Protein AF-A0A317XTG6-F1 (afdb_monomer)

Sequence (695 aa):
MSVTSPGVSSLLGAFLEPNLLILISYLALNAYLTRRVLQIATNRYPGLMLSLFNHAGEESHLAAEANNRDDDRDRLNSQHKHDTPIADRLIRISAWAFSASSRRAKQLLALMALASLASTWYYMFAFLHHSYVSYLERCRLTSFPLPPLPPSFDLGQPETLVPAIHLRLLRISQWLASLSLFKEAWMEVVKDSTSWWWSSEICIITVATWALFLRHESKRLNIPNVWTCMAVGQLVAISFAFNLFSLAVIYRLDALDLTSARADKVISPPPHVIESMEMSRQDVASTSPSGDSTSEEQDTPMSSTLVISTSVKRVPMPQKSSSALESFGSLLAKIVSAEVGMPLFALAGLYSVLRHPDTFSKVMVMHVFPMLIVVYPMDPGRPRLGSSFSGHARQRSRADYDAFMQRIARHYSRKIKHMPSAFGPREQFLAFGVVSALLRFWLTLQCLGTLTATDTKAGLALLDRLLHLPRALVFETFFRHPAQSSISSDHVCVALSIALFMLIEAGLWMWKLASASPSAVRSLDRHGVGVDAGPSSSIRLDLHDRRALETQARSVVLLLLLLPLIGGSATLSFYLALRCTWIGHIHSAQQQRETVISAEIEAVQVHNEQGEPLLEVRETKVVQRGAPRGAQNLGHESASPSLEPESPWRSSADTAPLQQPSSSSGPSQQSPSSSGRLTRTTAARQRHSGSANEH

Organism: NCBI:txid1882483

Solvent-accessible surface area (backbone atoms only — not comparable to full-atom values): 41060 Å² total; per-residue (Å²): 135,84,86,72,76,82,50,73,66,60,54,51,58,62,58,72,35,55,64,42,56,59,46,46,50,51,51,48,51,48,51,49,50,51,50,48,55,49,43,67,50,44,65,88,42,72,74,59,67,64,48,65,70,67,49,70,76,66,55,64,66,62,58,57,62,60,63,76,58,52,74,72,51,57,69,70,49,74,79,58,81,69,91,39,65,60,29,54,49,36,31,48,52,13,51,56,28,46,37,80,86,31,47,50,44,46,49,52,30,50,51,48,20,51,51,36,45,51,52,37,48,53,23,47,51,49,28,52,53,52,53,50,52,54,48,55,52,48,30,65,75,68,68,49,90,69,72,69,84,53,60,80,93,44,87,91,41,64,83,52,42,59,58,23,51,50,39,43,38,49,48,49,51,51,51,57,72,73,43,61,61,69,52,55,40,48,53,60,28,44,64,43,62,58,42,27,55,43,47,45,50,52,51,45,20,41,29,41,44,48,23,52,46,50,45,53,48,24,65,75,66,68,48,74,74,57,47,54,44,53,50,44,21,76,72,70,34,52,26,26,26,48,26,52,49,54,39,36,50,50,53,46,51,54,53,50,55,52,53,53,58,52,50,61,64,70,69,57,66,76,82,72,71,72,65,74,77,71,71,76,79,74,84,77,88,76,88,86,83,89,80,91,75,94,72,85,85,75,82,72,80,80,78,78,70,74,50,76,47,75,47,80,45,76,41,76,53,78,80,80,76,82,44,72,60,52,55,48,15,53,53,49,48,72,76,38,51,58,87,55,43,48,60,49,41,31,50,52,23,48,49,42,57,71,66,55,46,86,43,66,69,50,47,54,55,39,62,46,28,26,52,50,57,39,41,43,54,94,64,82,65,74,74,73,91,72,78,84,75,89,72,92,83,83,77,68,81,57,51,59,58,50,50,51,54,51,49,52,50,49,58,50,46,62,61,49,70,70,44,65,86,80,55,53,74,37,53,46,26,40,52,50,13,53,52,36,27,53,50,42,50,51,44,50,51,49,35,52,51,55,58,53,69,75,44,82,82,60,89,68,53,71,65,58,52,61,67,44,44,61,50,45,51,45,63,61,33,30,72,64,39,39,49,36,28,21,47,37,49,34,38,53,42,34,39,52,50,50,52,53,49,50,48,45,51,48,13,48,51,50,48,51,46,53,71,62,37,91,53,39,50,71,77,74,67,84,70,80,77,95,67,86,82,59,97,76,68,78,70,45,60,44,72,67,61,45,51,50,45,29,53,52,36,50,51,53,52,50,42,59,72,40,27,87,71,35,33,52,35,12,36,52,12,43,48,52,18,52,48,45,52,51,54,51,51,48,51,53,49,49,50,67,71,52,61,56,81,46,70,54,72,48,77,44,82,41,66,47,100,85,67,49,62,25,40,35,36,34,40,38,40,38,41,56,71,71,73,78,91,77,75,84,80,86,80,78,88,76,86,80,82,90,76,86,89,85,86,90,83,89,78,88,87,84,90,86,92,84,83,86,86,84,90,86,87,85,89,81,90,82,86,82,90,86,85,86,81,82,87,83,90,79,89,79,78,90,77,88,80,78,91,76,90,80,136

pLDDT: mean 75.73, std 20.19, range [31.0, 98.38]

Structure (mmCIF, N/CA/C/O backbone):
data_AF-A0A317XTG6-F1
#
_entry.id   AF-A0A317XTG6-F1
#
loop_
_atom_site.group_PDB
_atom_site.id
_atom_site.type_symbol
_atom_site.label_atom_id
_atom_site.label_alt_id
_atom_site.label_comp_id
_atom_site.label_asym_id
_atom_site.label_entity_id
_atom_site.label_seq_id
_atom_site.pdbx_PDB_ins_code
_atom_site.Cartn_x
_atom_site.Cartn_y
_atom_site.Cartn_z
_atom_site.occupancy
_atom_site.B_iso_or_equiv
_atom_site.auth_seq_id
_atom_site.auth_comp_id
_atom_site.auth_asym_id
_atom_site.auth_atom_id
_atom_site.pdbx_PDB_model_num
ATOM 1 N N . MET A 1 1 ? 8.695 3.198 -44.655 1.00 35.62 1 MET A N 1
ATOM 2 C CA . MET A 1 1 ? 8.520 2.353 -43.455 1.00 35.62 1 MET A CA 1
ATOM 3 C C . MET A 1 1 ? 7.030 2.260 -43.170 1.00 35.62 1 MET A C 1
ATOM 5 O O . MET A 1 1 ? 6.450 3.247 -42.741 1.00 35.62 1 MET A O 1
ATOM 9 N N . SER A 1 2 ? 6.388 1.145 -43.525 1.00 31.00 2 SER A N 1
ATOM 10 C CA . SER A 1 2 ? 4.951 0.948 -43.308 1.00 31.00 2 SER A CA 1
ATOM 11 C C . SER A 1 2 ? 4.696 0.574 -41.851 1.00 31.00 2 SER A C 1
ATOM 13 O O . SER A 1 2 ? 5.178 -0.456 -41.381 1.00 31.00 2 SER A O 1
ATOM 15 N N . VAL A 1 3 ? 3.935 1.406 -41.146 1.00 38.75 3 VAL A N 1
ATOM 16 C CA . VAL A 1 3 ? 3.417 1.124 -39.804 1.00 38.75 3 VAL A CA 1
ATOM 17 C C . VAL A 1 3 ? 2.276 0.116 -39.953 1.00 38.75 3 VAL A C 1
ATOM 19 O O . VAL A 1 3 ? 1.105 0.474 -39.987 1.00 38.75 3 VAL A O 1
ATOM 22 N N . THR A 1 4 ? 2.609 -1.159 -40.135 1.00 43.47 4 THR A N 1
ATOM 23 C CA . THR A 1 4 ? 1.629 -2.241 -40.016 1.00 43.47 4 THR A CA 1
ATOM 24 C C . THR A 1 4 ? 1.431 -2.514 -38.533 1.00 43.47 4 THR A C 1
ATOM 26 O O . THR A 1 4 ? 2.340 -3.000 -37.861 1.00 43.47 4 THR A O 1
ATOM 29 N N . SER A 1 5 ? 0.257 -2.158 -38.016 1.00 41.78 5 SER A N 1
ATOM 30 C CA . SER A 1 5 ? -0.178 -2.486 -36.659 1.00 41.78 5 SER A CA 1
ATOM 31 C C . SER A 1 5 ? -0.000 -3.988 -36.397 1.00 41.78 5 SER A C 1
ATOM 33 O O . SER A 1 5 ? -0.531 -4.786 -37.178 1.00 41.78 5 SER A O 1
ATOM 35 N N . PRO A 1 6 ? 0.710 -4.408 -35.336 1.00 49.56 6 PRO A N 1
ATOM 36 C CA . PRO A 1 6 ? 0.770 -5.817 -34.975 1.00 49.56 6 PRO A CA 1
ATOM 37 C C . PRO A 1 6 ? -0.647 -6.290 -34.631 1.00 49.56 6 PRO A C 1
ATOM 39 O O . PRO A 1 6 ? -1.271 -5.799 -33.692 1.00 49.56 6 PRO A O 1
ATOM 42 N N . GLY A 1 7 ? -1.189 -7.200 -35.443 1.00 53.53 7 GLY A N 1
ATOM 43 C CA . GLY A 1 7 ? -2.511 -7.777 -35.221 1.00 53.53 7 GLY A CA 1
ATOM 44 C C . GLY A 1 7 ? -2.566 -8.570 -33.914 1.00 53.53 7 GLY A C 1
ATOM 45 O O . GLY A 1 7 ? -1.557 -9.095 -33.446 1.00 53.53 7 GLY A O 1
ATOM 46 N N . VAL A 1 8 ? -3.766 -8.708 -33.349 1.00 50.56 8 VAL A N 1
ATOM 47 C CA . VAL A 1 8 ? -4.053 -9.463 -32.110 1.00 50.56 8 VAL A CA 1
ATOM 48 C C . VAL A 1 8 ? -3.483 -10.895 -32.146 1.00 50.56 8 VAL A C 1
ATOM 50 O O . VAL A 1 8 ? -3.119 -11.448 -31.112 1.00 50.56 8 VAL A O 1
ATOM 53 N N . SER A 1 9 ? -3.309 -11.471 -33.338 1.00 45.38 9 SER A N 1
ATOM 54 C CA . SER A 1 9 ? -2.661 -12.766 -33.579 1.00 45.38 9 SER A CA 1
ATOM 55 C C . SER A 1 9 ? -1.151 -12.786 -33.285 1.00 45.38 9 SER A C 1
ATOM 57 O O . SER A 1 9 ? -0.653 -13.774 -32.753 1.00 45.38 9 SER A O 1
ATOM 59 N N . SER A 1 10 ? -0.420 -11.696 -33.549 1.00 52.19 10 SER A N 1
ATOM 60 C CA . SER A 1 10 ? 0.988 -11.533 -33.138 1.00 52.19 10 SER A CA 1
ATOM 61 C C . SER A 1 10 ? 1.116 -11.427 -31.618 1.00 52.19 10 SER A C 1
ATOM 63 O O . SER A 1 10 ? 2.091 -11.914 -31.047 1.00 52.19 10 SER A O 1
ATOM 65 N N . LEU A 1 11 ? 0.115 -10.829 -30.972 1.00 49.44 11 LEU A N 1
ATOM 66 C CA . LEU A 1 11 ? 0.033 -10.683 -29.523 1.00 49.44 11 LEU A CA 1
ATOM 67 C C . LEU A 1 11 ? -0.277 -12.037 -28.859 1.00 49.44 11 LEU A C 1
ATOM 69 O O . LEU A 1 11 ? 0.412 -12.424 -27.920 1.00 49.44 11 LEU A O 1
ATOM 73 N N . LEU A 1 12 ? -1.218 -12.819 -29.407 1.00 50.62 12 LEU A N 1
ATOM 74 C CA . LEU A 1 12 ? -1.490 -14.193 -28.957 1.00 50.62 12 LEU A CA 1
ATOM 75 C C . LEU A 1 12 ? -0.294 -15.139 -29.164 1.00 50.62 12 LEU A C 1
ATOM 77 O O . LEU A 1 12 ? -0.016 -15.969 -28.302 1.00 50.62 12 LEU A O 1
ATOM 81 N N . GLY A 1 13 ? 0.437 -15.000 -30.275 1.00 53.31 13 GLY A N 1
ATOM 82 C CA . GLY A 1 13 ? 1.654 -15.775 -30.537 1.00 53.31 13 GLY A CA 1
ATOM 83 C C . GLY A 1 13 ? 2.793 -15.474 -29.554 1.00 53.31 13 GLY A C 1
ATOM 84 O O . GLY A 1 13 ? 3.529 -16.386 -29.185 1.00 53.31 13 GLY A O 1
ATOM 85 N N . ALA A 1 14 ? 2.897 -14.230 -29.073 1.00 52.22 14 ALA A N 1
ATOM 86 C CA . ALA A 1 14 ? 3.815 -13.838 -27.999 1.00 52.22 14 ALA A CA 1
ATOM 87 C C . ALA A 1 14 ? 3.345 -14.317 -26.608 1.00 52.22 14 ALA A C 1
ATOM 89 O O . ALA A 1 14 ? 4.166 -14.588 -25.735 1.00 52.22 14 ALA A O 1
ATOM 90 N N . PHE A 1 15 ? 2.033 -14.479 -26.401 1.00 46.38 15 PHE A N 1
ATOM 91 C CA . PHE A 1 15 ? 1.469 -15.034 -25.164 1.00 46.38 15 PHE A CA 1
ATOM 92 C C . PHE A 1 15 ? 1.676 -16.550 -25.013 1.00 46.38 15 PHE A C 1
ATOM 94 O O . PHE A 1 15 ? 1.666 -17.036 -23.887 1.00 46.38 15 PHE A O 1
ATOM 101 N N . LEU A 1 16 ? 1.888 -17.296 -26.103 1.00 50.66 16 LEU A N 1
ATOM 102 C CA . LEU A 1 16 ? 2.133 -18.751 -26.097 1.00 50.66 16 LEU A CA 1
ATOM 103 C C . LEU A 1 16 ? 3.623 -19.134 -25.991 1.00 50.66 16 LEU A C 1
ATOM 105 O O . LEU A 1 16 ? 3.988 -20.302 -26.126 1.00 50.66 16 LEU A O 1
ATOM 109 N N . GLU A 1 17 ? 4.499 -18.163 -25.734 1.00 54.56 17 GLU A N 1
ATOM 110 C CA . GLU A 1 17 ? 5.920 -18.404 -25.512 1.00 54.56 17 GLU A CA 1
ATOM 111 C C . GLU A 1 17 ? 6.216 -19.047 -24.138 1.00 54.56 17 GLU A C 1
ATOM 113 O O . GLU A 1 17 ? 5.449 -18.891 -23.202 1.00 54.56 17 GLU A O 1
ATOM 118 N N . PRO A 1 18 ? 7.370 -19.706 -23.957 1.00 46.88 18 PRO A N 1
ATOM 119 C CA . PRO A 1 18 ? 7.941 -20.178 -22.679 1.00 46.88 18 PRO A CA 1
ATOM 120 C C . PRO A 1 18 ? 7.872 -19.216 -21.494 1.00 46.88 18 PRO A C 1
ATOM 122 O O . PRO A 1 18 ? 7.854 -19.644 -20.338 1.00 46.88 18 PRO A O 1
ATOM 125 N N . ASN A 1 19 ? 7.832 -17.917 -21.795 1.00 43.91 19 ASN A N 1
ATOM 126 C CA . ASN A 1 19 ? 7.533 -16.854 -20.851 1.00 43.91 19 ASN A CA 1
ATOM 127 C C . ASN A 1 19 ? 6.255 -17.173 -20.084 1.00 43.91 19 ASN A C 1
ATOM 129 O O . ASN A 1 19 ? 6.251 -17.043 -18.871 1.00 43.91 19 ASN A O 1
ATOM 133 N N . LEU A 1 20 ? 5.243 -17.720 -20.758 1.00 58.94 20 LEU A N 1
ATOM 134 C CA . LEU A 1 20 ? 4.008 -18.237 -20.193 1.00 58.94 20 LEU A CA 1
ATOM 135 C C . LEU A 1 20 ? 4.243 -19.314 -19.132 1.00 58.94 20 LEU A C 1
ATOM 137 O O . LEU A 1 20 ? 3.510 -19.309 -18.166 1.00 58.94 20 LEU A O 1
ATOM 141 N N . LEU A 1 21 ? 5.233 -20.211 -19.219 1.00 55.06 21 LEU A N 1
ATOM 142 C CA . LEU A 1 21 ? 5.418 -21.253 -18.192 1.00 55.06 21 LEU A CA 1
ATOM 143 C C . LEU A 1 21 ? 6.002 -20.681 -16.892 1.00 55.06 21 LEU A C 1
ATOM 145 O O . LEU A 1 21 ? 5.522 -20.993 -15.802 1.00 55.06 21 LEU A O 1
ATOM 149 N N . ILE A 1 22 ? 7.025 -19.829 -16.994 1.00 57.16 22 ILE A N 1
ATOM 150 C CA . ILE A 1 22 ? 7.619 -19.146 -15.832 1.00 57.16 22 ILE A CA 1
ATOM 151 C C . ILE A 1 22 ? 6.614 -18.153 -15.253 1.00 57.16 22 ILE A C 1
ATOM 153 O O . ILE A 1 22 ? 6.429 -18.094 -14.041 1.00 57.16 22 ILE A O 1
ATOM 157 N N . LEU A 1 23 ? 5.895 -17.448 -16.120 1.00 59.66 23 LEU A N 1
ATOM 158 C CA . LEU A 1 23 ? 4.782 -16.581 -15.777 1.00 59.66 23 LEU A CA 1
ATOM 159 C C . LEU A 1 23 ? 3.631 -17.339 -15.123 1.00 59.66 23 LEU A C 1
ATOM 161 O O . LEU A 1 23 ? 3.124 -16.867 -14.121 1.00 59.66 23 LEU A O 1
ATOM 165 N N . ILE A 1 24 ? 3.228 -18.502 -15.641 1.00 69.00 24 ILE A N 1
ATOM 166 C CA . ILE A 1 24 ? 2.202 -19.373 -15.057 1.00 69.00 24 ILE A CA 1
ATOM 167 C C . ILE A 1 24 ? 2.695 -19.869 -13.710 1.00 69.00 24 ILE A C 1
ATOM 169 O O . ILE A 1 24 ? 1.921 -19.865 -12.770 1.00 69.00 24 ILE A O 1
ATOM 173 N N . SER A 1 25 ? 3.965 -20.253 -13.576 1.00 67.06 25 SER A N 1
ATOM 174 C CA . SER A 1 25 ? 4.533 -20.696 -12.298 1.00 67.06 25 SER A CA 1
ATOM 175 C C . SER A 1 25 ? 4.545 -19.555 -11.278 1.00 67.06 25 SER A C 1
ATOM 177 O O . SER A 1 25 ? 4.165 -19.748 -10.125 1.00 67.06 25 SER A O 1
ATOM 179 N N . TYR A 1 26 ? 4.902 -18.345 -11.710 1.00 66.81 26 TYR A N 1
ATOM 180 C CA . TYR A 1 26 ? 4.872 -17.137 -10.891 1.00 66.81 26 TYR A CA 1
ATOM 181 C C . TYR A 1 26 ? 3.441 -16.726 -10.530 1.00 66.81 26 TYR A C 1
ATOM 183 O O . TYR A 1 26 ? 3.140 -16.457 -9.372 1.00 66.81 26 TYR A O 1
ATOM 191 N N . LEU A 1 27 ? 2.527 -16.735 -11.498 1.00 68.69 27 LEU A N 1
ATOM 192 C CA . LEU A 1 27 ? 1.107 -16.451 -11.328 1.00 68.69 27 LEU A CA 1
ATOM 193 C C . LEU A 1 27 ? 0.443 -17.510 -10.448 1.00 68.69 27 LEU A C 1
ATOM 195 O O . LEU A 1 27 ? -0.379 -17.154 -9.619 1.00 68.69 27 LEU A O 1
ATOM 199 N N . ALA A 1 28 ? 0.827 -18.781 -10.563 1.00 73.88 28 ALA A N 1
ATOM 200 C CA . ALA A 1 28 ? 0.362 -19.874 -9.720 1.00 73.88 28 ALA A CA 1
ATOM 201 C C . ALA A 1 28 ? 0.895 -19.735 -8.292 1.00 73.88 28 ALA A C 1
ATOM 203 O O . ALA A 1 28 ? 0.129 -19.920 -7.349 1.00 73.88 28 ALA A O 1
ATOM 204 N N . LEU A 1 29 ? 2.163 -19.348 -8.111 1.00 72.69 29 LEU A N 1
ATOM 205 C CA . LEU A 1 29 ? 2.722 -19.023 -6.797 1.00 72.69 29 LEU A CA 1
ATOM 206 C C . LEU A 1 29 ? 1.989 -17.830 -6.173 1.00 72.69 29 LEU A C 1
ATOM 208 O O . LEU A 1 29 ? 1.585 -17.895 -5.014 1.00 72.69 29 LEU A O 1
ATOM 212 N N . ASN A 1 30 ? 1.748 -16.772 -6.943 1.00 65.88 30 ASN A N 1
ATOM 213 C CA . ASN A 1 30 ? 1.005 -15.603 -6.484 1.00 65.88 30 ASN A CA 1
ATOM 214 C C . ASN A 1 30 ? -0.452 -15.946 -6.182 1.00 65.88 30 ASN A C 1
ATOM 216 O O . ASN A 1 30 ? -0.944 -15.581 -5.124 1.00 65.88 30 ASN A O 1
ATOM 220 N N . ALA A 1 31 ? -1.125 -16.715 -7.037 1.00 70.94 31 ALA A N 1
ATOM 221 C CA . ALA A 1 31 ? -2.478 -17.204 -6.805 1.00 70.94 31 ALA A CA 1
ATOM 222 C C . ALA A 1 31 ? -2.538 -18.105 -5.568 1.00 70.94 31 ALA A C 1
ATOM 224 O O . ALA A 1 31 ? -3.486 -18.013 -4.792 1.00 70.94 31 ALA A O 1
ATOM 225 N N . TYR A 1 32 ? -1.516 -18.932 -5.331 1.00 79.25 32 TYR A N 1
ATOM 226 C CA . TYR A 1 32 ? -1.379 -19.725 -4.113 1.00 79.25 32 TYR A CA 1
ATOM 227 C C . TYR A 1 32 ? -1.223 -18.833 -2.878 1.00 79.25 32 TYR A C 1
ATOM 229 O O . TYR A 1 32 ? -1.938 -19.033 -1.896 1.00 79.25 32 TYR A O 1
ATOM 237 N N . LEU A 1 33 ? -0.351 -17.822 -2.920 1.00 69.19 33 LEU A N 1
ATOM 238 C CA . LEU A 1 33 ? -0.168 -16.870 -1.824 1.00 69.19 33 LEU A CA 1
ATOM 239 C C . LEU A 1 33 ? -1.438 -16.046 -1.574 1.00 69.19 33 LEU A C 1
ATOM 241 O O . LEU A 1 33 ? -1.884 -15.956 -0.435 1.00 69.19 33 LEU A O 1
ATOM 245 N N . THR A 1 34 ? -2.081 -15.521 -2.617 1.00 67.81 34 THR A N 1
ATOM 246 C CA . THR A 1 34 ? -3.366 -14.814 -2.536 1.00 67.81 34 THR A CA 1
ATOM 247 C C . THR A 1 34 ? -4.448 -15.712 -1.960 1.00 67.81 34 THR A C 1
ATOM 249 O O . THR A 1 34 ? -5.148 -15.306 -1.035 1.00 67.81 34 THR A O 1
ATOM 252 N N . ARG A 1 35 ? -4.561 -16.956 -2.440 1.00 78.06 35 ARG A N 1
ATOM 253 C CA . ARG A 1 35 ? -5.488 -17.945 -1.886 1.00 78.06 35 ARG A CA 1
ATOM 254 C C . ARG A 1 35 ? -5.186 -18.202 -0.418 1.00 78.06 35 ARG A C 1
ATOM 256 O O . ARG A 1 35 ? -6.126 -18.287 0.358 1.00 78.06 35 ARG A O 1
ATOM 263 N N . ARG A 1 36 ? -3.917 -18.304 -0.014 1.00 73.50 36 ARG A N 1
ATOM 264 C CA . ARG A 1 36 ? -3.524 -18.466 1.393 1.00 73.50 36 ARG A CA 1
ATOM 265 C C . ARG A 1 36 ? -3.903 -17.254 2.236 1.00 73.50 36 ARG A C 1
ATOM 267 O O . ARG A 1 36 ? -4.476 -17.452 3.299 1.00 73.50 36 ARG A O 1
ATOM 274 N N . VAL A 1 37 ? -3.648 -16.032 1.768 1.00 68.00 37 VAL A N 1
ATOM 275 C CA . VAL A 1 37 ? -4.051 -14.786 2.446 1.00 68.00 37 VAL A CA 1
ATOM 276 C C . VAL A 1 37 ? -5.572 -14.734 2.602 1.00 68.00 37 VAL A C 1
ATOM 278 O O . VAL A 1 37 ? -6.073 -14.491 3.700 1.00 68.00 37 VAL A O 1
ATOM 281 N N . LEU A 1 38 ? -6.312 -15.051 1.537 1.00 67.69 38 LEU A N 1
ATOM 282 C CA . LEU A 1 38 ? -7.771 -15.084 1.561 1.00 67.69 38 LEU A CA 1
ATOM 283 C C . LEU A 1 38 ? -8.286 -16.182 2.498 1.00 67.69 38 LEU A C 1
ATOM 285 O O . LEU A 1 38 ? -9.123 -15.909 3.343 1.00 67.69 38 LEU A O 1
ATOM 289 N N . GLN A 1 39 ? -7.723 -17.388 2.433 1.00 73.31 39 GLN A N 1
ATOM 290 C CA . GLN A 1 39 ? -8.034 -18.488 3.347 1.00 73.31 39 GLN A CA 1
ATOM 291 C C . GLN A 1 39 ? -7.724 -18.134 4.799 1.00 73.31 39 GLN A C 1
ATOM 293 O O . GLN A 1 39 ? -8.491 -18.470 5.686 1.00 73.31 39 GLN A O 1
ATOM 298 N N . ILE A 1 40 ? -6.628 -17.442 5.087 1.00 66.50 40 ILE A N 1
ATOM 299 C CA . ILE A 1 40 ? -6.320 -16.970 6.441 1.00 66.50 40 ILE A CA 1
ATOM 300 C C . ILE A 1 40 ? -7.374 -15.960 6.923 1.00 66.50 40 ILE A C 1
ATOM 302 O O . ILE A 1 40 ? -7.767 -15.968 8.099 1.00 66.50 40 ILE A O 1
ATOM 306 N N . ALA A 1 41 ? -7.858 -15.110 6.019 1.00 59.50 41 ALA A N 1
ATOM 307 C CA . ALA A 1 41 ? -8.942 -14.187 6.308 1.00 59.50 41 ALA A CA 1
ATOM 308 C C . ALA A 1 41 ? -10.280 -14.922 6.535 1.00 59.50 41 ALA A C 1
ATOM 310 O O . ALA A 1 41 ? -10.992 -14.575 7.476 1.00 59.50 41 ALA A O 1
ATOM 311 N N . THR A 1 42 ? -10.591 -15.962 5.748 1.00 55.66 42 THR A N 1
ATOM 312 C CA . THR A 1 42 ? -11.921 -16.600 5.697 1.00 55.66 42 THR A CA 1
ATOM 313 C C . THR A 1 42 ? -12.063 -17.905 6.491 1.00 55.66 42 THR A C 1
ATOM 315 O O . THR A 1 42 ? -13.132 -18.162 7.034 1.00 55.66 42 THR A O 1
ATOM 318 N N . ASN A 1 43 ? -11.025 -18.743 6.605 1.00 52.03 43 ASN A N 1
ATOM 319 C CA . ASN A 1 43 ? -11.107 -20.124 7.124 1.00 52.03 43 ASN A CA 1
ATOM 320 C C . ASN A 1 43 ? -11.473 -20.231 8.609 1.00 52.03 43 ASN A C 1
ATOM 322 O O . ASN A 1 43 ? -11.774 -21.326 9.072 1.00 52.03 43 ASN A O 1
ATOM 326 N N . ARG A 1 44 ? -11.482 -19.132 9.374 1.00 52.75 44 ARG A N 1
ATOM 327 C CA . ARG A 1 44 ? -12.059 -19.154 10.731 1.00 52.75 44 ARG A CA 1
ATOM 328 C C . ARG A 1 44 ? -13.587 -19.058 10.755 1.00 52.75 44 ARG A C 1
ATOM 330 O O . ARG A 1 44 ? -14.163 -19.187 11.827 1.00 52.75 44 ARG A O 1
ATOM 337 N N . TYR A 1 45 ? -14.231 -18.887 9.602 1.00 49.94 45 TYR A N 1
ATOM 338 C CA . TYR A 1 45 ? -15.684 -18.790 9.483 1.00 49.94 45 TYR A CA 1
ATOM 339 C C . TYR A 1 45 ? -16.194 -19.628 8.301 1.00 49.94 45 TYR A C 1
ATOM 341 O O . TYR A 1 45 ? -16.724 -19.071 7.339 1.00 49.94 45 TYR A O 1
ATOM 349 N N . PRO A 1 46 ? -16.057 -20.969 8.341 1.00 49.22 46 PRO A N 1
ATOM 350 C CA . PRO A 1 46 ? -16.549 -21.848 7.276 1.00 49.22 46 PRO A CA 1
ATOM 351 C C . PRO A 1 46 ? -18.050 -21.659 6.973 1.00 49.22 46 PRO A C 1
ATOM 353 O O . PRO A 1 46 ? -18.474 -21.894 5.847 1.00 49.22 46 PRO A O 1
ATOM 356 N N . GLY A 1 47 ? -18.837 -21.135 7.922 1.00 49.28 47 GLY A N 1
ATOM 357 C CA . GLY A 1 47 ? -20.245 -20.781 7.704 1.00 49.28 47 GLY A CA 1
ATOM 358 C C . GLY A 1 47 ? -20.502 -19.533 6.842 1.00 49.28 47 GLY A C 1
ATOM 359 O O . GLY A 1 47 ? -21.621 -19.356 6.377 1.00 49.28 47 GLY A O 1
ATOM 360 N N . LEU A 1 48 ? -19.503 -18.672 6.598 1.00 44.75 48 LEU A N 1
ATOM 361 C CA . LEU A 1 48 ? -19.707 -17.375 5.927 1.00 44.75 48 LEU A CA 1
ATOM 362 C C . LEU A 1 48 ? -19.599 -17.451 4.392 1.00 44.75 48 LEU A C 1
ATOM 364 O O . LEU A 1 48 ? -20.186 -16.635 3.690 1.00 44.75 48 LEU A O 1
ATOM 368 N N . MET A 1 49 ? -18.860 -18.430 3.858 1.00 45.47 49 MET A N 1
ATOM 369 C CA . MET A 1 49 ? -18.713 -18.635 2.406 1.00 45.47 49 MET A CA 1
ATOM 370 C C . MET A 1 49 ? -19.946 -19.307 1.785 1.00 45.47 49 MET A C 1
ATOM 372 O O . MET A 1 49 ? -20.290 -19.008 0.646 1.00 45.47 49 MET A O 1
ATOM 376 N N . LEU A 1 50 ? -20.629 -20.184 2.532 1.00 45.97 50 LEU A N 1
ATOM 377 C CA . LEU A 1 50 ? -21.784 -20.928 2.020 1.00 45.97 50 LEU A CA 1
ATOM 378 C C . LEU A 1 50 ? -23.076 -20.083 1.988 1.00 45.97 50 LEU A C 1
ATOM 380 O O . LEU A 1 50 ? -23.929 -20.322 1.140 1.00 45.97 50 LEU A O 1
ATOM 384 N N . SER A 1 51 ? -23.218 -19.062 2.848 1.00 45.34 51 SER A N 1
ATOM 385 C CA . SER A 1 51 ? -24.399 -18.174 2.824 1.00 45.34 51 SER A CA 1
ATOM 386 C C . SER A 1 51 ? -24.320 -17.080 1.752 1.00 45.34 51 SER A C 1
ATOM 388 O O . SER A 1 51 ? -25.350 -16.643 1.244 1.00 45.34 51 SER A O 1
ATOM 390 N N . LEU A 1 52 ? -23.108 -16.677 1.351 1.00 44.66 52 LEU A N 1
ATOM 391 C CA . LEU A 1 52 ? -22.874 -15.612 0.365 1.00 44.66 52 LEU A CA 1
ATOM 392 C C . LEU A 1 52 ? -23.368 -15.969 -1.045 1.00 44.66 52 LEU A C 1
ATOM 394 O O . LEU A 1 52 ? -23.772 -15.074 -1.784 1.00 44.66 52 LEU A O 1
ATOM 398 N N . PHE A 1 53 ? -23.369 -17.257 -1.403 1.00 50.31 53 PHE A N 1
ATOM 399 C CA . PHE A 1 53 ? -23.912 -17.730 -2.681 1.00 50.31 53 PHE A CA 1
ATOM 400 C C . PHE A 1 53 ? -25.399 -18.098 -2.607 1.00 50.31 53 PHE A C 1
ATOM 402 O O . PHE A 1 53 ? -26.101 -17.939 -3.600 1.00 50.31 53 PHE A O 1
ATOM 409 N N . ASN A 1 54 ? -25.903 -18.510 -1.439 1.00 47.41 54 ASN A N 1
ATOM 410 C CA . ASN A 1 54 ? -27.295 -18.947 -1.296 1.00 47.41 54 ASN A CA 1
ATOM 411 C C . ASN A 1 54 ? -28.290 -17.799 -1.031 1.00 47.41 54 ASN A C 1
ATOM 413 O O . ASN A 1 54 ? -29.457 -17.938 -1.373 1.00 47.41 54 ASN A O 1
ATOM 417 N N . HIS A 1 55 ? -27.863 -16.649 -0.491 1.00 45.44 55 HIS A N 1
ATOM 418 C CA . HIS A 1 55 ? -28.761 -15.505 -0.229 1.00 45.44 55 HIS A CA 1
ATOM 419 C C . HIS A 1 55 ? -28.835 -14.455 -1.348 1.00 45.44 55 HIS A C 1
ATOM 421 O O . HIS A 1 55 ? -29.569 -13.476 -1.227 1.00 45.44 55 HIS A O 1
ATOM 427 N N . ALA A 1 56 ? -28.132 -14.651 -2.467 1.00 48.19 56 ALA A N 1
ATOM 428 C CA . ALA A 1 56 ? -28.185 -13.718 -3.594 1.00 48.19 56 ALA A CA 1
ATOM 429 C C . ALA A 1 56 ? -29.564 -13.664 -4.291 1.00 48.19 56 ALA A C 1
ATOM 431 O O . ALA A 1 56 ? -29.826 -12.707 -5.014 1.00 48.19 56 ALA A O 1
ATOM 432 N N . GLY A 1 57 ? -30.438 -14.656 -4.069 1.00 48.53 57 GLY A N 1
ATOM 433 C CA . GLY A 1 57 ? -31.769 -14.728 -4.686 1.00 48.53 57 GLY A CA 1
ATOM 434 C C . GLY A 1 57 ? -32.927 -14.148 -3.864 1.00 48.53 57 GLY A C 1
ATOM 435 O O . GLY A 1 57 ? -33.967 -13.856 -4.441 1.00 48.53 57 GLY A O 1
ATOM 436 N N . GLU A 1 58 ? -32.778 -13.966 -2.546 1.00 48.44 58 GLU A N 1
ATOM 437 C CA . GLU A 1 58 ? -33.913 -13.643 -1.654 1.00 48.44 58 GLU A CA 1
ATOM 438 C C . GLU A 1 58 ? -33.923 -12.168 -1.191 1.00 48.44 58 GLU A C 1
ATOM 440 O O . GLU A 1 58 ? -34.982 -11.578 -0.992 1.00 48.44 58 GLU A O 1
ATOM 445 N N . GLU A 1 59 ? -32.758 -11.510 -1.109 1.00 49.22 59 GLU A N 1
ATOM 446 C CA . GLU A 1 59 ? -32.648 -10.104 -0.665 1.00 49.22 59 GLU A CA 1
ATOM 447 C C . GLU A 1 59 ? -33.080 -9.062 -1.718 1.00 49.22 59 GLU A C 1
ATOM 449 O O . GLU A 1 59 ? -33.309 -7.899 -1.374 1.00 49.22 59 GLU A O 1
ATOM 454 N N . SER A 1 60 ? -33.209 -9.431 -2.999 1.00 52.03 60 SER A N 1
ATOM 455 C CA . SER A 1 60 ? -33.563 -8.480 -4.066 1.00 52.03 60 SER A CA 1
ATOM 456 C C . SER A 1 60 ? -34.992 -7.939 -3.949 1.00 52.03 60 SER A C 1
ATOM 458 O O . SER A 1 60 ? -35.247 -6.823 -4.397 1.00 52.03 60 SER A O 1
ATOM 460 N N . HIS A 1 61 ? -35.906 -8.675 -3.307 1.00 54.75 61 HIS A N 1
ATOM 461 C CA . HIS A 1 61 ? -37.283 -8.217 -3.093 1.00 54.75 61 HIS A CA 1
ATOM 462 C C . HIS A 1 61 ? -37.405 -7.183 -1.960 1.00 54.75 61 HIS A C 1
ATOM 464 O O . HIS A 1 61 ? -38.139 -6.210 -2.111 1.00 54.75 61 HIS A O 1
ATOM 470 N N . LEU A 1 62 ? -36.628 -7.312 -0.878 1.00 54.38 62 LEU A N 1
ATOM 471 C CA . LEU A 1 62 ? -36.663 -6.363 0.248 1.00 54.38 62 LEU A CA 1
ATOM 472 C C . LEU A 1 62 ? -35.934 -5.044 -0.058 1.00 54.38 62 LEU A C 1
ATOM 474 O O . LEU A 1 62 ? -36.315 -3.985 0.441 1.00 54.38 62 LEU A O 1
ATOM 478 N N . ALA A 1 63 ? -34.906 -5.074 -0.911 1.00 51.94 63 ALA A N 1
ATOM 479 C CA . ALA A 1 63 ? -34.201 -3.860 -1.325 1.00 51.94 63 ALA A CA 1
ATOM 480 C C . ALA A 1 63 ? -35.047 -2.956 -2.247 1.00 51.94 63 ALA A C 1
ATOM 482 O O . ALA A 1 63 ? -34.866 -1.739 -2.235 1.00 51.94 63 ALA A O 1
ATOM 483 N N . ALA A 1 64 ? -35.979 -3.529 -3.019 1.00 55.81 64 ALA A N 1
ATOM 484 C CA . ALA A 1 64 ? -36.866 -2.772 -3.903 1.00 55.81 64 ALA A CA 1
ATOM 485 C C . ALA A 1 64 ? -37.946 -1.989 -3.128 1.00 55.81 64 ALA A C 1
ATOM 487 O O . ALA A 1 64 ? -38.256 -0.857 -3.493 1.00 55.81 64 ALA A O 1
ATOM 488 N N . GLU A 1 65 ? -38.460 -2.531 -2.017 1.00 55.81 65 GLU A N 1
ATOM 489 C CA . GLU A 1 65 ? -39.414 -1.826 -1.142 1.00 55.81 65 GLU A CA 1
ATOM 490 C C . GLU A 1 65 ? -38.777 -0.664 -0.363 1.00 55.81 65 GLU A C 1
ATOM 492 O O . GLU A 1 65 ? -39.442 0.334 -0.080 1.00 55.81 65 GLU A O 1
ATOM 497 N N . ALA A 1 66 ? -37.478 -0.746 -0.058 1.00 56.00 66 ALA A N 1
ATOM 498 C CA . ALA A 1 66 ? -36.760 0.312 0.653 1.00 56.00 66 ALA A CA 1
ATOM 499 C C . ALA A 1 66 ? -36.589 1.601 -0.177 1.00 56.00 66 ALA A C 1
ATOM 501 O O . ALA A 1 66 ? -36.555 2.684 0.401 1.00 56.00 66 ALA A O 1
ATOM 502 N N . ASN A 1 67 ? -36.530 1.505 -1.511 1.00 55.06 67 ASN A N 1
ATOM 503 C CA . ASN A 1 67 ? -36.337 2.666 -2.390 1.00 55.06 67 ASN A CA 1
ATOM 504 C C . ASN A 1 67 ? -37.603 3.524 -2.574 1.00 55.06 67 ASN A C 1
ATOM 506 O O . ASN A 1 67 ? -37.484 4.714 -2.839 1.00 55.06 67 ASN A O 1
ATOM 510 N N . ASN A 1 68 ? -38.809 2.966 -2.406 1.00 54.84 68 ASN A N 1
ATOM 511 C CA . ASN A 1 68 ? -40.061 3.722 -2.588 1.00 54.84 68 ASN A CA 1
ATOM 512 C C . ASN A 1 68 ? -40.448 4.590 -1.374 1.00 54.84 68 ASN A C 1
ATOM 514 O O . ASN A 1 68 ? -41.378 5.384 -1.468 1.00 54.84 68 ASN A O 1
ATOM 518 N N . ARG A 1 69 ? -39.754 4.462 -0.233 1.00 55.56 69 ARG A N 1
ATOM 519 C CA . ARG A 1 69 ? -40.009 5.250 0.991 1.00 55.56 69 ARG A CA 1
ATOM 520 C C . ARG A 1 69 ? -39.101 6.474 1.164 1.00 55.56 69 ARG A C 1
ATOM 522 O O . ARG A 1 69 ? -39.246 7.179 2.161 1.00 55.56 69 ARG A O 1
ATOM 529 N N . ASP A 1 70 ? -38.174 6.729 0.241 1.00 56.84 70 ASP A N 1
ATOM 530 C CA . ASP A 1 70 ? -37.227 7.848 0.372 1.00 56.84 70 ASP A CA 1
ATOM 531 C C . ASP A 1 70 ? -37.878 9.223 0.097 1.00 56.84 70 ASP A C 1
ATOM 533 O O . ASP A 1 70 ? -37.470 10.216 0.697 1.00 56.84 70 ASP A O 1
ATOM 537 N N . ASP A 1 71 ? -38.957 9.286 -0.695 1.00 60.72 71 ASP A N 1
ATOM 538 C CA . ASP A 1 71 ? -39.572 10.558 -1.128 1.00 60.72 71 ASP A CA 1
ATOM 539 C C . ASP A 1 71 ? -40.310 11.318 0.002 1.00 60.72 71 ASP A C 1
ATOM 541 O O . ASP A 1 71 ? -40.261 12.548 0.078 1.00 60.72 71 ASP A O 1
ATOM 545 N N . ASP A 1 72 ? -40.935 10.613 0.955 1.00 59.09 72 ASP A N 1
ATOM 546 C CA . ASP A 1 72 ? -41.579 11.247 2.125 1.00 59.09 72 ASP A CA 1
ATOM 547 C C . ASP A 1 72 ? -40.565 11.670 3.206 1.00 59.09 72 ASP A C 1
ATOM 549 O O . ASP A 1 72 ? -40.840 12.530 4.051 1.00 59.09 72 ASP A O 1
ATOM 553 N N . ARG A 1 73 ? -39.358 11.099 3.174 1.00 57.91 73 ARG A N 1
ATOM 554 C CA . ARG A 1 73 ? -38.304 11.334 4.169 1.00 57.91 73 ARG A CA 1
ATOM 555 C C . ARG A 1 73 ? -37.582 12.663 3.943 1.00 57.91 73 ARG A C 1
ATOM 557 O O . ARG A 1 73 ? -37.167 13.308 4.910 1.00 57.91 73 ARG A O 1
ATOM 564 N N . ASP A 1 74 ? -37.499 13.111 2.693 1.00 59.69 74 ASP A N 1
ATOM 565 C CA . ASP A 1 74 ? -36.868 14.383 2.331 1.00 59.69 74 ASP A CA 1
ATOM 566 C C . ASP A 1 74 ? -37.701 15.610 2.752 1.00 59.69 74 ASP A C 1
ATOM 568 O O . ASP A 1 74 ? -37.131 16.657 3.074 1.00 59.69 74 ASP A O 1
ATOM 572 N N . ARG A 1 75 ? -39.033 15.484 2.874 1.00 60.41 75 ARG A N 1
ATOM 573 C CA . ARG A 1 75 ? -39.913 16.585 3.324 1.00 60.41 75 ARG A CA 1
ATOM 574 C C . ARG A 1 75 ? -39.821 16.890 4.821 1.00 60.41 75 ARG A C 1
ATOM 576 O O . ARG A 1 75 ? -39.931 18.050 5.205 1.00 60.41 75 ARG A O 1
ATOM 583 N N . LEU A 1 76 ? -39.594 15.888 5.672 1.00 61.06 76 LEU A N 1
ATOM 584 C CA . LEU A 1 76 ? -39.422 16.094 7.122 1.00 61.06 76 LEU A CA 1
ATOM 585 C C . LEU A 1 76 ? -37.997 16.543 7.492 1.00 61.06 76 LEU A C 1
ATOM 587 O O . LEU A 1 76 ? -37.801 17.217 8.503 1.00 61.06 76 LEU A O 1
ATOM 591 N N . ASN A 1 77 ? -37.001 16.229 6.660 1.00 55.59 77 ASN A N 1
ATOM 592 C CA . ASN A 1 77 ? -35.607 16.616 6.891 1.00 55.59 77 ASN A CA 1
ATOM 593 C C . ASN A 1 77 ? -35.280 18.066 6.499 1.00 55.59 77 ASN A C 1
ATOM 595 O O . ASN A 1 77 ? -34.291 18.612 6.991 1.00 55.59 77 ASN A O 1
ATOM 599 N N . SER A 1 78 ? -36.089 18.735 5.668 1.00 58.28 78 SER A N 1
ATOM 600 C CA . SER A 1 78 ? -35.792 20.105 5.217 1.00 58.28 78 SER A CA 1
ATOM 601 C C . SER A 1 78 ? -35.830 21.157 6.335 1.00 58.28 78 SER A C 1
ATOM 603 O O . SER A 1 78 ? -35.371 22.281 6.133 1.00 58.28 78 SER A O 1
ATOM 605 N N . GLN A 1 79 ? -36.349 20.816 7.521 1.00 57.97 79 GLN A N 1
ATOM 606 C CA . GLN A 1 79 ? -36.486 21.742 8.649 1.00 57.97 79 GLN A CA 1
ATOM 607 C C . GLN A 1 79 ? -35.385 21.604 9.715 1.00 57.97 79 GLN A C 1
ATOM 609 O O . GLN A 1 79 ? -35.317 22.412 10.641 1.00 57.97 79 GLN A O 1
ATOM 614 N N . HIS A 1 80 ? -34.482 20.626 9.594 1.00 58.78 80 HIS A N 1
ATOM 615 C CA . HIS A 1 80 ? -33.292 20.520 10.441 1.00 58.78 80 HIS A CA 1
ATOM 616 C C . HIS A 1 80 ? -32.049 20.851 9.620 1.00 58.78 80 HIS A C 1
ATOM 618 O O . HIS A 1 80 ? -31.479 20.019 8.920 1.00 58.78 80 HIS A O 1
ATOM 624 N N . LYS A 1 81 ? -31.618 22.111 9.708 1.00 66.88 81 LYS A N 1
ATOM 625 C CA . LYS A 1 81 ? -30.347 22.567 9.143 1.00 66.88 81 LYS A CA 1
ATOM 626 C C . LYS A 1 81 ? -29.225 21.764 9.820 1.00 66.88 81 LYS A C 1
ATOM 628 O O . LYS A 1 81 ? -28.966 21.938 11.004 1.00 66.88 81 LYS A O 1
ATOM 633 N N . HIS A 1 82 ? -28.626 20.820 9.096 1.00 59.81 82 HIS A N 1
ATOM 634 C CA . HIS A 1 82 ? -27.568 19.961 9.624 1.00 59.81 82 HIS A CA 1
ATOM 635 C C . HIS A 1 82 ? -26.316 20.796 9.929 1.00 59.81 82 HIS A C 1
ATOM 637 O O . HIS A 1 82 ? -25.621 21.236 9.014 1.00 59.81 82 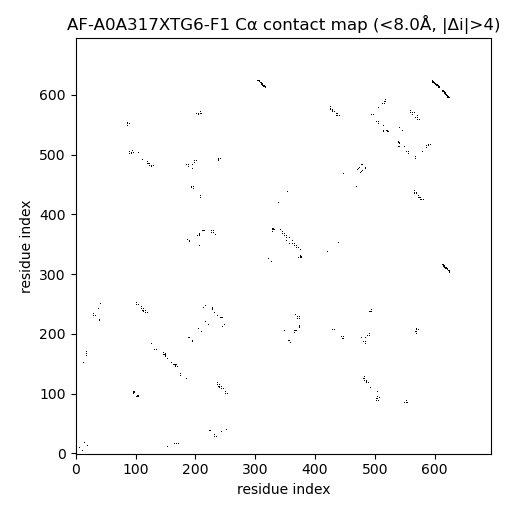HIS A O 1
ATOM 643 N N . ASP A 1 83 ? -26.003 20.986 11.211 1.00 73.75 83 ASP A N 1
ATOM 644 C CA . ASP A 1 83 ? -24.810 21.721 11.661 1.00 73.75 83 ASP A CA 1
ATOM 645 C C . ASP A 1 83 ? -23.482 20.976 11.378 1.00 73.75 83 ASP A C 1
ATOM 647 O O . ASP A 1 83 ? -22.401 21.534 11.572 1.00 73.75 83 ASP A O 1
ATOM 651 N N . THR A 1 84 ? -23.539 19.722 10.901 1.00 81.75 84 THR A N 1
ATOM 652 C CA . THR A 1 84 ? -22.376 18.838 10.665 1.00 81.75 84 THR A CA 1
ATOM 653 C C . THR A 1 84 ? -22.392 18.165 9.283 1.00 81.75 84 THR A C 1
ATOM 655 O O . THR A 1 84 ? -22.425 16.936 9.174 1.00 81.75 84 THR A O 1
ATOM 658 N N . PRO A 1 85 ? -22.371 18.940 8.181 1.00 86.12 85 PRO A N 1
ATOM 659 C CA . PRO A 1 85 ? -22.593 18.402 6.840 1.00 86.12 85 PRO A CA 1
ATOM 660 C C . PRO A 1 85 ? -21.480 17.459 6.363 1.00 86.12 85 PRO A C 1
ATOM 662 O O . PRO A 1 85 ? -21.734 16.591 5.526 1.00 86.12 85 PRO A O 1
ATOM 665 N N . ILE A 1 86 ? -20.245 17.615 6.854 1.00 84.81 86 ILE A N 1
ATOM 666 C CA . ILE A 1 86 ? -19.110 16.793 6.412 1.00 84.81 86 ILE A CA 1
ATOM 667 C C . ILE A 1 86 ? -19.111 15.464 7.166 1.00 84.81 86 ILE A C 1
ATOM 669 O O . ILE A 1 86 ? -19.003 14.412 6.530 1.00 84.81 86 ILE A O 1
ATOM 673 N N . ALA A 1 87 ? -19.281 15.498 8.493 1.00 83.62 87 ALA A N 1
ATOM 674 C CA . ALA A 1 87 ? -19.405 14.280 9.292 1.00 83.62 87 ALA A CA 1
ATOM 675 C C . ALA A 1 87 ? -20.577 13.414 8.812 1.00 83.62 87 ALA A C 1
ATOM 677 O O . ALA A 1 87 ? -20.390 12.220 8.575 1.00 83.62 87 ALA A O 1
ATOM 678 N N . ASP A 1 88 ? -21.740 14.020 8.555 1.00 82.56 88 ASP A N 1
ATOM 679 C CA . ASP A 1 88 ? -22.924 13.302 8.076 1.00 82.56 88 ASP A CA 1
ATOM 680 C C . ASP A 1 88 ? -22.663 12.614 6.730 1.00 82.56 88 ASP A C 1
ATOM 682 O O . ASP A 1 88 ? -23.041 11.459 6.539 1.00 82.56 88 ASP A O 1
ATOM 686 N N . ARG A 1 89 ? -21.964 13.274 5.796 1.00 86.62 89 ARG A N 1
ATOM 687 C CA . ARG A 1 89 ? -21.595 12.669 4.504 1.00 86.62 89 ARG A CA 1
ATOM 688 C C . ARG A 1 89 ? -20.630 11.499 4.666 1.00 86.62 89 ARG A C 1
ATOM 690 O O . ARG A 1 89 ? -20.832 10.472 4.023 1.00 86.62 89 ARG A O 1
ATOM 697 N N . LEU A 1 90 ? -19.611 11.616 5.518 1.00 82.62 90 LEU A N 1
ATOM 698 C CA . LEU A 1 90 ? -18.660 10.522 5.753 1.00 82.62 90 LEU A CA 1
ATOM 699 C C . LEU A 1 90 ? -19.318 9.328 6.453 1.00 82.62 90 LEU A C 1
ATOM 701 O O . LEU A 1 90 ? -19.067 8.181 6.073 1.00 82.62 90 LEU A O 1
ATOM 705 N N . ILE A 1 91 ? -20.204 9.587 7.419 1.00 80.62 91 ILE A N 1
ATOM 706 C CA . ILE A 1 91 ? -21.021 8.552 8.059 1.00 80.62 91 ILE A CA 1
ATOM 707 C C . ILE A 1 91 ? -21.926 7.890 7.021 1.00 80.62 91 ILE A C 1
ATOM 709 O O . ILE A 1 91 ? -21.964 6.667 6.974 1.00 80.62 91 ILE A O 1
ATOM 713 N N . ARG A 1 92 ? -22.590 8.649 6.137 1.00 85.06 92 ARG A N 1
ATOM 714 C CA . ARG A 1 92 ? -23.413 8.084 5.051 1.00 85.06 92 ARG A CA 1
ATOM 715 C C . ARG A 1 92 ? -22.595 7.235 4.080 1.00 85.06 92 ARG A C 1
ATOM 717 O O . ARG A 1 92 ? -23.033 6.142 3.744 1.00 85.06 92 ARG A O 1
ATOM 724 N N . ILE A 1 93 ? -21.409 7.687 3.665 1.00 82.94 93 ILE A N 1
ATOM 725 C CA . ILE A 1 93 ? -20.503 6.910 2.799 1.00 82.94 93 ILE A CA 1
ATOM 726 C C . ILE A 1 93 ? -20.117 5.596 3.478 1.00 82.94 93 ILE A C 1
ATOM 728 O O . ILE A 1 93 ? -20.153 4.541 2.848 1.00 82.94 93 ILE A O 1
ATOM 732 N N . SER A 1 94 ? -19.789 5.637 4.769 1.00 81.25 94 SER A N 1
ATOM 733 C CA . SER A 1 94 ? -19.437 4.429 5.514 1.00 81.25 94 SER A CA 1
ATOM 734 C C . SER A 1 94 ? -20.639 3.527 5.752 1.00 81.25 94 SER A C 1
ATOM 736 O O . SER A 1 94 ? -20.542 2.334 5.511 1.00 81.25 94 SER A O 1
ATOM 738 N N . ALA A 1 95 ? -21.796 4.065 6.127 1.00 79.31 95 ALA A N 1
ATOM 739 C CA . ALA A 1 95 ? -23.035 3.303 6.260 1.00 79.31 95 ALA A CA 1
ATOM 740 C C . ALA A 1 95 ? -23.422 2.640 4.931 1.00 79.31 95 ALA A C 1
ATOM 742 O O . ALA A 1 95 ? -23.800 1.472 4.906 1.00 79.31 95 ALA A O 1
ATOM 743 N N . TRP A 1 96 ? -23.247 3.343 3.810 1.00 87.44 96 TRP A N 1
ATOM 744 C CA . TRP A 1 96 ? -23.407 2.781 2.475 1.00 87.44 96 TRP A CA 1
ATOM 745 C C . TRP A 1 96 ? -22.394 1.662 2.212 1.00 87.44 96 TRP A C 1
ATOM 747 O O . TRP A 1 96 ? -22.788 0.582 1.777 1.00 87.44 96 TRP A O 1
ATOM 757 N N . ALA A 1 97 ? -21.113 1.869 2.517 1.00 78.81 97 ALA A N 1
ATOM 758 C CA . ALA A 1 97 ? -20.067 0.869 2.311 1.00 78.81 97 ALA A CA 1
ATOM 759 C C . ALA A 1 97 ? -20.274 -0.387 3.185 1.00 78.81 97 ALA A C 1
ATOM 761 O O . ALA A 1 97 ? -20.037 -1.509 2.728 1.00 78.81 97 ALA A O 1
ATOM 762 N N . PHE A 1 98 ? -20.759 -0.201 4.416 1.00 80.25 98 PHE A N 1
ATOM 763 C CA . PHE A 1 98 ? -21.046 -1.254 5.391 1.00 80.25 98 PHE A CA 1
ATOM 764 C C . PHE A 1 98 ? -22.463 -1.841 5.283 1.00 80.25 98 PHE A C 1
ATOM 766 O O . PHE A 1 98 ? -22.760 -2.829 5.955 1.00 80.25 98 PHE A O 1
ATOM 773 N N . SER A 1 99 ? -23.319 -1.302 4.409 1.00 78.06 99 SER A N 1
ATOM 774 C CA . SER A 1 99 ? -24.650 -1.863 4.149 1.00 78.06 99 SER A CA 1
ATOM 775 C C . SER A 1 99 ? -24.570 -3.307 3.633 1.00 78.06 99 SER A C 1
ATOM 777 O O . SER A 1 99 ? -23.578 -3.702 3.008 1.00 78.06 99 SER A O 1
ATOM 779 N N . ALA A 1 100 ? -25.612 -4.099 3.916 1.00 78.12 100 ALA A N 1
ATOM 780 C CA . ALA A 1 100 ? -25.704 -5.516 3.551 1.00 78.12 100 ALA A CA 1
ATOM 781 C C . ALA A 1 100 ? -24.465 -6.329 3.990 1.00 78.12 100 ALA A C 1
ATOM 783 O O . ALA A 1 10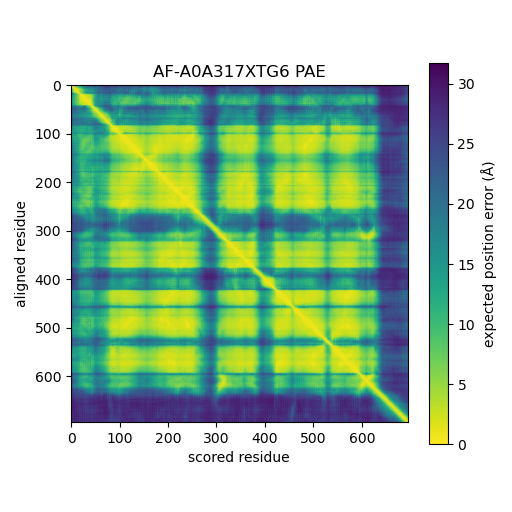0 ? -23.753 -6.900 3.162 1.00 78.12 100 ALA A O 1
ATOM 784 N N . SER A 1 101 ? -24.160 -6.324 5.295 1.00 78.56 101 SER A N 1
ATOM 785 C CA . SER A 1 101 ? -23.019 -7.055 5.881 1.00 78.56 101 SER A CA 1
ATOM 786 C C . SER A 1 101 ? -21.681 -6.703 5.226 1.00 78.56 101 SER A C 1
ATOM 788 O O . SER A 1 101 ? -20.922 -7.582 4.806 1.00 78.56 101 SER A O 1
ATOM 790 N N . SER A 1 102 ? -21.410 -5.403 5.065 1.00 86.31 102 SER A N 1
ATOM 791 C CA . SER A 1 102 ? -20.187 -4.877 4.442 1.00 86.31 102 SER A CA 1
ATOM 792 C C . SER A 1 102 ? -19.874 -5.398 3.030 1.00 86.31 102 SER A C 1
ATOM 794 O O . SER A 1 102 ? -18.736 -5.298 2.564 1.00 86.31 102 SER A O 1
ATOM 796 N N . ARG A 1 103 ? -20.879 -5.920 2.306 1.00 89.50 103 ARG A N 1
ATOM 797 C CA . ARG A 1 103 ? -20.722 -6.486 0.953 1.00 89.50 103 ARG A CA 1
ATOM 798 C C . ARG A 1 103 ? -20.138 -5.468 -0.025 1.00 89.50 103 ARG A C 1
ATOM 800 O O . ARG A 1 103 ? -19.236 -5.815 -0.783 1.00 89.50 103 ARG A O 1
ATOM 807 N N . ARG A 1 104 ? -20.587 -4.209 0.029 1.00 90.25 104 ARG A N 1
ATOM 808 C CA . ARG A 1 104 ? -20.115 -3.146 -0.876 1.00 90.25 104 ARG A CA 1
ATOM 809 C C . ARG A 1 104 ? -18.652 -2.784 -0.627 1.00 90.25 104 ARG A C 1
ATOM 811 O O . ARG A 1 104 ? -17.873 -2.753 -1.573 1.00 90.25 104 ARG A O 1
ATOM 818 N N . ALA A 1 105 ? -18.248 -2.587 0.630 1.00 90.62 105 ALA A N 1
ATOM 819 C CA . ALA A 1 105 ? -16.845 -2.339 0.971 1.00 90.62 105 ALA A CA 1
ATOM 820 C C . ALA A 1 105 ? -15.933 -3.499 0.528 1.00 90.62 105 ALA A C 1
ATOM 822 O O . ALA A 1 105 ? -14.880 -3.268 -0.068 1.00 90.62 105 ALA A O 1
ATOM 823 N N . LYS A 1 106 ? -16.367 -4.749 0.755 1.00 93.56 106 LYS A N 1
ATOM 824 C CA . LYS A 1 106 ? -15.654 -5.955 0.301 1.00 93.56 106 LYS A CA 1
ATOM 825 C C . LYS A 1 106 ? -15.502 -5.979 -1.223 1.00 93.56 106 LYS A C 1
ATOM 827 O O . LYS A 1 106 ? -14.404 -6.225 -1.716 1.00 93.56 106 LYS A O 1
ATOM 832 N N . GLN A 1 107 ? -16.575 -5.691 -1.964 1.00 94.44 107 GLN A N 1
ATOM 833 C CA . GLN A 1 107 ? -16.563 -5.623 -3.429 1.00 94.44 107 GLN A CA 1
ATOM 834 C C . GLN A 1 107 ? -15.632 -4.523 -3.944 1.00 94.44 107 GLN 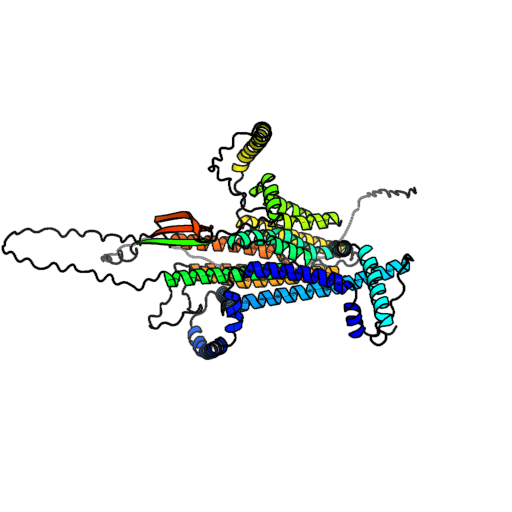A C 1
ATOM 836 O O . GLN A 1 107 ? -14.818 -4.795 -4.817 1.00 94.44 107 GLN A O 1
ATOM 841 N N . LEU A 1 108 ? -15.694 -3.311 -3.385 1.00 94.94 108 LEU A N 1
ATOM 842 C CA . LEU A 1 108 ? -14.828 -2.202 -3.795 1.00 94.94 108 LEU A CA 1
ATOM 843 C C . LEU A 1 108 ? -13.345 -2.520 -3.591 1.00 94.94 108 LEU A C 1
ATOM 845 O O . LEU A 1 108 ? -12.546 -2.312 -4.500 1.00 94.94 108 LEU A O 1
ATOM 849 N N . LEU A 1 109 ? -12.973 -3.068 -2.430 1.00 95.06 109 LEU A N 1
ATOM 850 C CA . LEU A 1 109 ? -11.587 -3.464 -2.169 1.00 95.06 109 LEU A CA 1
ATOM 851 C C . LEU A 1 109 ? -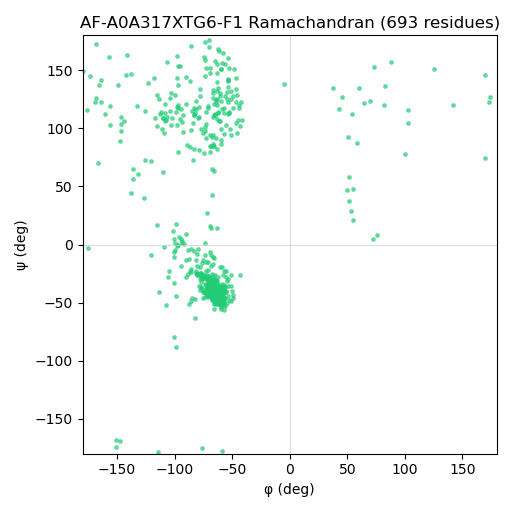11.142 -4.635 -3.052 1.00 95.06 109 LEU A C 1
ATOM 853 O O . LEU A 1 109 ? -10.000 -4.649 -3.505 1.00 95.06 109 LEU A O 1
ATOM 857 N N . ALA A 1 110 ? -12.026 -5.595 -3.336 1.00 96.06 110 ALA A N 1
ATOM 858 C CA . ALA A 1 110 ? -11.731 -6.690 -4.257 1.00 96.06 110 ALA A CA 1
ATOM 859 C C . ALA A 1 110 ? -11.535 -6.186 -5.696 1.00 96.06 110 ALA A C 1
ATOM 861 O O . ALA A 1 110 ? -10.571 -6.575 -6.353 1.00 96.06 110 ALA A O 1
ATOM 862 N N . LEU A 1 111 ? -12.392 -5.276 -6.167 1.00 96.56 111 LEU A N 1
ATOM 863 C CA . LEU A 1 111 ? -12.245 -4.622 -7.467 1.00 96.56 111 LEU A CA 1
ATOM 864 C C . LEU A 1 111 ? -10.949 -3.813 -7.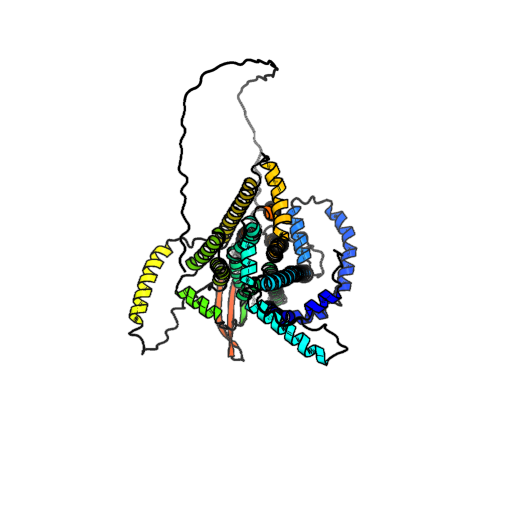533 1.00 96.56 111 LEU A C 1
ATOM 866 O O . LEU A 1 111 ? -10.248 -3.879 -8.537 1.00 96.56 111 LEU A O 1
ATOM 870 N N . MET A 1 112 ? -10.581 -3.113 -6.456 1.00 96.81 112 MET A N 1
ATOM 871 C CA . MET A 1 112 ? -9.317 -2.379 -6.401 1.00 96.81 112 MET A CA 1
ATOM 872 C C . MET A 1 112 ? -8.096 -3.293 -6.388 1.00 96.81 112 MET A C 1
ATOM 874 O O . MET A 1 112 ? -7.109 -2.986 -7.053 1.00 96.81 112 MET A O 1
ATOM 878 N N . ALA A 1 113 ? -8.173 -4.441 -5.709 1.00 96.50 113 ALA A N 1
ATOM 879 C CA . ALA A 1 113 ? -7.144 -5.470 -5.790 1.00 96.50 113 ALA A CA 1
ATOM 880 C C . ALA A 1 113 ? -7.003 -5.995 -7.229 1.00 96.50 113 ALA A C 1
ATOM 882 O O . ALA A 1 113 ? -5.894 -6.050 -7.751 1.00 96.50 113 ALA A O 1
ATOM 883 N N . LEU A 1 114 ? -8.110 -6.325 -7.900 1.00 96.69 114 LEU A N 1
ATOM 884 C CA . LEU A 1 114 ? -8.088 -6.810 -9.284 1.00 96.69 114 LEU A CA 1
ATOM 885 C C . LEU A 1 114 ? -7.564 -5.757 -10.267 1.00 96.69 114 LEU A C 1
ATOM 887 O O . LEU A 1 114 ? -6.749 -6.086 -11.123 1.00 96.69 114 LEU A O 1
ATOM 891 N N . ALA A 1 115 ? -7.985 -4.499 -10.128 1.00 96.50 115 ALA A N 1
ATOM 892 C CA . ALA A 1 115 ? -7.525 -3.399 -10.972 1.00 96.50 115 ALA A CA 1
ATOM 893 C C . ALA A 1 115 ? -6.025 -3.124 -10.784 1.00 96.50 115 ALA A C 1
ATOM 895 O O . ALA A 1 115 ? -5.299 -2.970 -11.762 1.00 96.50 115 ALA A O 1
ATOM 896 N N . SER A 1 116 ? -5.555 -3.125 -9.534 1.00 96.69 116 SER A N 1
ATOM 897 C CA . SER A 1 116 ? -4.132 -3.033 -9.194 1.00 96.69 116 SER A CA 1
ATOM 898 C C . SER A 1 116 ? -3.333 -4.175 -9.828 1.00 96.69 116 SER A C 1
ATOM 900 O O . SER A 1 116 ? -2.360 -3.924 -10.537 1.00 96.69 116 SER A O 1
ATOM 902 N N . LEU A 1 117 ? -3.793 -5.419 -9.651 1.00 95.75 117 LEU A N 1
ATOM 903 C CA . LEU A 1 117 ? -3.160 -6.602 -10.227 1.00 95.75 117 LEU A CA 1
ATOM 904 C C . LEU A 1 117 ? -3.074 -6.486 -11.754 1.00 95.75 117 LEU A C 1
ATOM 906 O O . LEU A 1 117 ? -1.999 -6.657 -12.320 1.00 95.75 117 LEU A O 1
ATOM 910 N N . ALA A 1 118 ? -4.185 -6.153 -12.414 1.00 95.75 118 ALA A N 1
ATOM 911 C CA . ALA A 1 118 ? -4.235 -5.991 -13.862 1.00 95.75 118 ALA A CA 1
ATOM 912 C C . ALA A 1 118 ? -3.271 -4.901 -14.353 1.00 95.75 118 ALA A C 1
ATOM 914 O O . ALA A 1 118 ? -2.540 -5.129 -15.316 1.00 95.75 118 ALA A O 1
ATOM 915 N N . SER A 1 119 ? -3.221 -3.752 -13.668 1.00 95.69 119 SER A N 1
ATOM 916 C CA . SER A 1 119 ? -2.331 -2.648 -14.038 1.00 95.69 119 SER A CA 1
ATOM 917 C C . SER A 1 119 ? -0.854 -3.027 -13.901 1.00 95.69 119 SER A C 1
ATOM 919 O O . SER A 1 119 ? -0.074 -2.855 -14.839 1.00 95.69 119 SER A O 1
ATOM 921 N N . THR A 1 120 ? -0.456 -3.610 -12.766 1.00 93.62 120 THR A N 1
ATOM 922 C CA . THR A 1 120 ? 0.937 -4.025 -12.553 1.00 93.62 120 THR A CA 1
ATOM 923 C C . THR A 1 120 ? 1.362 -5.089 -13.557 1.00 93.62 120 THR A C 1
ATOM 925 O O . THR A 1 120 ? 2.440 -4.994 -14.141 1.00 93.62 120 THR A O 1
ATOM 928 N N . TRP A 1 121 ? 0.509 -6.081 -13.814 1.00 92.06 121 TRP A N 1
ATOM 929 C CA . TRP A 1 121 ? 0.815 -7.130 -14.782 1.00 92.06 121 TRP A CA 1
ATOM 930 C C . TRP A 1 121 ? 0.895 -6.609 -16.213 1.00 92.06 121 TRP A C 1
ATOM 932 O O . TRP A 1 121 ? 1.792 -7.020 -16.945 1.00 92.06 121 TRP A O 1
ATOM 942 N N . TYR A 1 122 ? 0.029 -5.671 -16.601 1.00 95.50 122 TYR A N 1
ATOM 943 C CA . TYR A 1 122 ? 0.116 -5.011 -17.902 1.00 95.50 122 TYR A CA 1
ATOM 944 C C . TYR A 1 122 ? 1.505 -4.393 -18.129 1.00 95.50 122 TYR A C 1
ATOM 946 O O . TYR A 1 122 ? 2.160 -4.683 -19.133 1.00 95.50 122 TYR A O 1
ATOM 954 N N . TYR A 1 123 ? 2.003 -3.607 -17.170 1.00 95.50 123 TYR A N 1
ATOM 955 C CA . TYR A 1 123 ? 3.332 -3.004 -17.284 1.00 95.50 123 TYR A CA 1
ATOM 956 C C . TYR A 1 123 ? 4.472 -4.014 -17.135 1.00 95.50 123 TYR A C 1
ATOM 958 O O . TYR A 1 123 ? 5.501 -3.857 -17.792 1.00 95.50 123 TYR A O 1
ATOM 966 N N . MET A 1 124 ? 4.290 -5.076 -16.346 1.00 92.12 124 MET A N 1
ATOM 967 C CA . MET A 1 124 ? 5.244 -6.184 -16.274 1.00 92.12 124 MET A CA 1
ATOM 968 C C . MET A 1 124 ? 5.403 -6.860 -17.641 1.00 92.12 124 MET A C 1
ATOM 970 O O . MET A 1 124 ? 6.527 -7.073 -18.087 1.00 92.12 124 MET A O 1
ATOM 974 N N . PHE A 1 125 ? 4.308 -7.131 -18.357 1.00 91.94 125 PHE A N 1
ATOM 975 C CA . PHE A 1 125 ? 4.369 -7.675 -19.717 1.00 91.94 125 PHE A CA 1
ATOM 976 C C . PHE A 1 125 ? 5.043 -6.719 -20.694 1.00 91.94 125 PHE A C 1
ATOM 978 O O . PHE A 1 125 ? 5.905 -7.139 -21.467 1.00 91.94 125 PHE A O 1
ATOM 985 N N . ALA A 1 126 ? 4.703 -5.431 -20.630 1.00 93.38 126 ALA A N 1
ATOM 986 C CA . ALA A 1 126 ? 5.356 -4.416 -21.445 1.00 93.38 126 ALA A CA 1
ATOM 987 C C . ALA A 1 126 ? 6.869 -4.340 -21.162 1.00 93.38 126 ALA A C 1
ATOM 989 O O . ALA A 1 126 ? 7.663 -4.199 -22.093 1.00 93.38 126 ALA A O 1
ATOM 990 N N . PHE A 1 127 ? 7.284 -4.489 -19.899 1.00 95.06 127 PHE A N 1
ATOM 991 C CA . PHE A 1 127 ? 8.692 -4.543 -19.507 1.00 95.06 127 PHE A CA 1
ATOM 992 C C . PHE A 1 127 ? 9.394 -5.805 -20.008 1.00 95.06 127 PHE A C 1
ATOM 994 O O . PHE A 1 127 ? 10.481 -5.700 -20.570 1.00 95.06 127 PHE A O 1
ATOM 1001 N N . LEU A 1 128 ? 8.781 -6.982 -19.858 1.00 91.88 128 LEU A N 1
ATOM 1002 C CA . LEU A 1 128 ? 9.328 -8.240 -20.371 1.00 91.88 128 LEU A CA 1
ATOM 1003 C C . LEU A 1 128 ? 9.537 -8.169 -21.887 1.00 91.88 128 LEU A C 1
ATOM 1005 O O . LEU A 1 128 ? 10.612 -8.511 -22.375 1.00 91.88 128 LEU A O 1
ATOM 1009 N N . HIS A 1 129 ? 8.555 -7.640 -22.620 1.00 93.31 129 HIS A N 1
ATOM 1010 C CA . HIS A 1 129 ? 8.683 -7.403 -24.055 1.00 93.31 129 HIS A CA 1
ATOM 1011 C C . HIS A 1 129 ? 9.831 -6.433 -24.373 1.00 93.31 129 HIS A C 1
ATOM 1013 O O . HIS A 1 129 ? 10.680 -6.733 -25.210 1.00 93.31 129 HIS A O 1
ATOM 1019 N N . HIS A 1 130 ? 9.898 -5.294 -23.676 1.00 94.94 130 HIS A N 1
ATOM 1020 C CA . HIS A 1 130 ? 10.972 -4.316 -23.858 1.00 94.94 130 HIS A CA 1
ATOM 1021 C C . HIS A 1 130 ? 12.361 -4.924 -23.597 1.00 94.94 130 HIS A C 1
ATOM 1023 O O . HIS A 1 130 ? 13.262 -4.789 -24.420 1.00 94.94 130 HIS A O 1
ATOM 1029 N N . SER A 1 131 ? 12.528 -5.647 -22.488 1.00 93.94 131 SER A N 1
ATOM 1030 C CA . SER A 1 131 ? 13.792 -6.289 -22.117 1.00 93.94 131 SER A CA 1
ATOM 1031 C C . SER A 1 131 ? 14.191 -7.396 -23.104 1.00 93.94 131 SER A C 1
ATOM 1033 O O . SER A 1 131 ? 15.374 -7.524 -23.433 1.00 93.94 131 SER A O 1
ATOM 1035 N N . TYR A 1 132 ? 13.227 -8.144 -23.651 1.00 93.56 132 TYR A N 1
ATOM 1036 C CA . TYR A 1 132 ? 13.486 -9.138 -24.695 1.00 93.56 132 TYR A CA 1
ATOM 1037 C C . TYR A 1 132 ? 13.971 -8.501 -26.004 1.00 93.56 132 TYR A C 1
ATOM 1039 O O . TYR A 1 132 ? 14.967 -8.948 -26.576 1.00 93.56 132 TYR A O 1
ATOM 1047 N N . VAL A 1 133 ? 13.333 -7.418 -26.460 1.00 93.50 133 VAL A N 1
ATOM 1048 C CA . VAL A 1 133 ? 13.776 -6.682 -27.658 1.00 93.50 133 VAL A CA 1
ATOM 1049 C C . VAL A 1 133 ? 15.195 -6.134 -27.466 1.00 93.50 133 VAL A C 1
ATOM 1051 O O . VAL A 1 133 ? 16.053 -6.346 -28.324 1.00 93.50 133 VAL A O 1
ATOM 1054 N N . SER A 1 134 ? 15.475 -5.532 -26.308 1.00 94.00 134 SER A N 1
ATOM 1055 C CA . SER A 1 134 ? 16.810 -5.032 -25.951 1.00 94.00 134 SER A CA 1
ATOM 1056 C C . SER A 1 134 ? 17.858 -6.147 -25.845 1.00 94.00 134 SER A C 1
ATOM 1058 O O . SER A 1 134 ? 19.039 -5.935 -26.125 1.00 94.00 134 SER A O 1
ATOM 1060 N N . TYR A 1 135 ? 17.467 -7.357 -25.439 1.00 93.88 135 TYR A N 1
ATOM 1061 C CA . TYR A 1 135 ? 18.338 -8.534 -25.478 1.00 93.88 135 TYR A CA 1
ATOM 1062 C C . TYR A 1 135 ? 18.687 -8.938 -26.914 1.00 93.88 135 TYR A C 1
ATOM 1064 O O . TYR A 1 135 ? 19.864 -9.113 -27.224 1.00 93.88 135 TYR A O 1
ATOM 1072 N N . LEU A 1 136 ? 17.695 -9.019 -27.806 1.00 93.75 136 LEU A N 1
ATOM 1073 C CA . LEU A 1 136 ? 17.934 -9.346 -29.214 1.00 93.75 136 LEU A CA 1
ATOM 1074 C C . LEU A 1 136 ? 18.848 -8.320 -29.891 1.00 93.75 136 LEU A C 1
ATOM 1076 O O . LEU A 1 136 ? 19.729 -8.697 -30.662 1.00 93.75 136 LEU A O 1
ATOM 1080 N N . GLU A 1 137 ? 18.660 -7.034 -29.596 1.00 95.62 137 GLU A N 1
ATOM 1081 C CA . GLU A 1 137 ? 19.520 -5.965 -30.101 1.00 95.62 137 GLU A CA 1
ATOM 1082 C C . GLU A 1 137 ? 20.958 -6.102 -29.585 1.00 95.62 137 GLU A C 1
ATOM 1084 O O . GLU A 1 137 ? 21.897 -6.074 -30.381 1.00 95.62 137 GLU A O 1
ATOM 1089 N N . ARG A 1 138 ? 21.143 -6.374 -28.285 1.00 94.94 138 ARG A N 1
ATOM 1090 C CA . ARG A 1 138 ? 22.468 -6.666 -27.713 1.00 94.94 138 ARG A CA 1
ATOM 1091 C C . ARG A 1 138 ? 23.140 -7.846 -28.400 1.00 94.94 138 ARG A C 1
ATOM 1093 O O . ARG A 1 138 ? 24.298 -7.722 -28.775 1.00 94.94 138 ARG A O 1
ATOM 1100 N N . CYS A 1 139 ? 22.433 -8.955 -28.609 1.00 94.81 139 CYS A N 1
ATOM 1101 C CA . CYS A 1 139 ? 23.004 -10.119 -29.286 1.00 94.81 139 CYS A CA 1
ATOM 1102 C C . CYS A 1 139 ? 23.426 -9.814 -30.727 1.00 94.81 139 CYS A C 1
ATOM 1104 O O . CYS A 1 139 ? 24.466 -10.299 -31.166 1.00 94.81 139 CYS A O 1
ATOM 1106 N N . ARG A 1 140 ? 22.660 -8.982 -31.449 1.00 94.31 140 ARG A N 1
ATOM 1107 C CA . ARG A 1 140 ? 23.034 -8.519 -32.796 1.00 94.31 140 ARG A CA 1
ATOM 1108 C C . ARG A 1 140 ? 24.310 -7.681 -32.771 1.00 94.31 140 ARG A C 1
ATOM 1110 O O . ARG A 1 140 ? 25.169 -7.880 -33.620 1.00 94.31 140 ARG A O 1
ATOM 1117 N N . LEU A 1 141 ? 24.442 -6.775 -31.802 1.00 96.44 141 LEU A N 1
ATOM 1118 C CA . LEU A 1 141 ? 25.603 -5.889 -31.684 1.00 96.44 141 LEU A CA 1
ATOM 1119 C C . LEU A 1 141 ? 26.868 -6.625 -31.223 1.00 96.44 141 LEU A C 1
ATOM 1121 O O . LEU A 1 141 ? 27.959 -6.322 -31.696 1.00 96.44 141 LEU A O 1
ATOM 1125 N N . THR A 1 142 ? 26.741 -7.599 -30.321 1.00 95.25 142 THR A N 1
ATOM 1126 C CA . THR A 1 142 ? 27.885 -8.346 -29.770 1.00 95.25 142 THR A CA 1
ATOM 1127 C C . THR A 1 142 ? 28.220 -9.614 -30.548 1.00 95.25 142 THR A C 1
ATOM 1129 O O . THR A 1 142 ? 29.144 -10.329 -30.169 1.00 95.25 142 THR A O 1
ATOM 1132 N N . SER A 1 143 ? 27.482 -9.915 -31.623 1.00 94.38 143 SER A N 1
ATOM 1133 C CA . SER A 1 143 ? 27.570 -11.191 -32.351 1.00 94.38 143 SER A CA 1
ATOM 1134 C C . SER A 1 143 ? 27.399 -12.415 -31.440 1.00 94.38 143 SER A C 1
ATOM 1136 O O . SER A 1 143 ? 27.947 -13.486 -31.703 1.00 94.38 143 SER A O 1
ATOM 1138 N N . PHE A 1 144 ? 26.647 -12.266 -30.346 1.00 92.94 144 PHE A N 1
ATOM 1139 C CA . PHE A 1 144 ? 26.375 -13.367 -29.432 1.00 92.94 144 PHE A CA 1
ATOM 1140 C C . PHE A 1 144 ? 25.510 -14.417 -30.146 1.00 92.94 144 PHE A C 1
ATOM 1142 O O . PHE A 1 144 ? 24.492 -14.049 -30.743 1.00 92.94 144 PHE A O 1
ATOM 1149 N N . PRO A 1 145 ? 25.877 -15.711 -30.102 1.00 91.94 145 PRO A N 1
ATOM 1150 C CA . PRO A 1 145 ? 25.173 -16.742 -30.850 1.00 91.94 145 PRO A CA 1
ATOM 1151 C C . PRO A 1 145 ? 23.737 -16.887 -30.337 1.00 91.94 145 PRO A C 1
ATOM 1153 O O . PRO A 1 145 ? 23.488 -17.351 -29.221 1.00 91.94 145 PRO A O 1
ATOM 1156 N N . LEU A 1 146 ? 22.783 -16.483 -31.177 1.00 93.38 146 LEU A N 1
ATOM 1157 C CA . LEU A 1 146 ? 21.363 -16.733 -30.970 1.00 93.38 146 LEU A CA 1
ATOM 1158 C C . LEU A 1 146 ? 20.998 -18.103 -31.561 1.00 93.38 146 LEU A C 1
ATOM 1160 O O . LEU A 1 146 ? 21.445 -18.424 -32.665 1.00 93.38 146 LEU A O 1
ATOM 1164 N N . PRO A 1 147 ? 20.130 -18.886 -30.896 1.00 91.31 147 PRO A N 1
ATOM 1165 C CA . PRO A 1 147 ? 19.514 -20.060 -31.493 1.00 91.31 147 PRO A CA 1
ATOM 1166 C C . PRO A 1 147 ? 18.847 -19.682 -32.819 1.00 91.31 147 PRO A C 1
ATOM 1168 O O . PRO A 1 147 ? 18.390 -18.539 -32.954 1.00 91.31 147 PRO A O 1
ATOM 1171 N N . PRO A 1 148 ? 18.733 -20.604 -33.788 1.00 92.44 148 PRO A N 1
ATOM 1172 C CA . PRO A 1 148 ? 18.108 -20.317 -35.076 1.00 92.44 148 PRO A CA 1
ATOM 1173 C C . PRO A 1 148 ? 16.680 -19.782 -34.907 1.00 92.44 148 PRO A C 1
ATOM 1175 O O . PRO A 1 148 ? 16.039 -19.974 -33.868 1.00 92.44 148 PRO A O 1
ATOM 1178 N N . LEU A 1 149 ? 16.202 -19.035 -35.906 1.00 91.94 149 LEU A N 1
ATOM 1179 C CA . LEU A 1 149 ? 14.850 -18.475 -35.882 1.00 91.94 149 LEU A CA 1
ATOM 1180 C C . LEU A 1 149 ? 13.841 -19.627 -35.784 1.00 91.94 149 LEU A C 1
ATOM 1182 O O . LEU A 1 149 ? 13.899 -20.528 -36.621 1.00 91.94 149 LEU A O 1
ATOM 1186 N N . PRO A 1 150 ? 12.958 -19.646 -34.766 1.00 89.94 150 PRO A N 1
ATOM 1187 C CA . PRO A 1 150 ? 11.975 -20.709 -34.653 1.00 89.94 150 PRO A CA 1
ATOM 1188 C C . PRO A 1 150 ? 11.044 -20.661 -35.873 1.00 89.94 150 PRO A C 1
ATOM 1190 O O . PRO A 1 150 ? 10.653 -19.559 -36.277 1.00 89.94 150 PRO A O 1
ATOM 1193 N N . PRO A 1 151 ? 10.663 -21.816 -36.445 1.00 90.38 151 PRO A N 1
ATOM 1194 C CA . PRO A 1 151 ? 9.686 -21.853 -37.526 1.00 90.38 151 PRO A CA 1
ATOM 1195 C C . PRO A 1 151 ? 8.351 -21.232 -37.085 1.00 90.38 151 PRO A C 1
ATOM 1197 O O . PRO A 1 151 ? 8.037 -21.145 -35.886 1.00 90.38 151 PRO A O 1
ATOM 1200 N N . SER A 1 152 ? 7.568 -20.753 -38.055 1.00 89.19 152 SER A N 1
ATOM 1201 C CA . SER A 1 152 ? 6.219 -20.233 -37.813 1.00 89.19 152 SER A CA 1
ATOM 1202 C C . SER A 1 152 ? 5.375 -21.268 -37.072 1.00 89.19 152 SER A C 1
ATOM 1204 O O . SER A 1 152 ? 5.509 -22.466 -37.297 1.00 89.19 152 SER A O 1
ATOM 1206 N N . PHE A 1 153 ? 4.534 -20.805 -36.148 1.00 86.31 153 PHE A N 1
ATOM 1207 C CA . PHE A 1 153 ? 3.624 -21.690 -35.429 1.00 86.31 153 PHE A CA 1
ATOM 1208 C C . PHE A 1 153 ? 2.479 -22.068 -36.374 1.00 86.31 153 PHE A C 1
ATOM 1210 O O . PHE A 1 153 ? 1.543 -21.289 -36.542 1.00 86.31 153 PHE A O 1
ATOM 1217 N N . ASP A 1 154 ? 2.595 -23.219 -37.034 1.00 88.06 154 ASP A N 1
ATOM 1218 C CA . ASP A 1 154 ? 1.578 -23.746 -37.942 1.00 88.06 154 ASP A CA 1
ATOM 1219 C C . ASP A 1 154 ? 0.955 -25.014 -37.344 1.00 88.06 154 ASP A C 1
ATOM 1221 O O . ASP A 1 154 ? 1.612 -26.043 -37.193 1.00 88.06 154 ASP A O 1
ATOM 1225 N N . LEU A 1 155 ? -0.328 -24.931 -36.979 1.00 91.44 155 LEU A N 1
ATOM 1226 C CA . LEU A 1 155 ? -1.086 -26.072 -36.455 1.00 91.44 155 LEU A CA 1
ATOM 1227 C C . LEU A 1 155 ? -1.337 -27.145 -37.528 1.00 91.44 155 LEU A C 1
ATOM 1229 O O . LEU A 1 155 ? -1.627 -28.285 -37.174 1.00 91.44 155 LEU A O 1
ATOM 1233 N N . GLY A 1 156 ? -1.216 -26.798 -38.815 1.00 94.38 156 GLY A N 1
ATOM 1234 C CA . GLY A 1 156 ? -1.305 -27.739 -39.931 1.00 94.38 156 GLY A CA 1
ATOM 1235 C C . GLY A 1 156 ? -0.058 -28.609 -40.113 1.00 94.38 156 GLY A C 1
ATOM 1236 O O . GLY A 1 156 ? -0.129 -29.604 -40.828 1.00 94.38 156 GLY A O 1
ATOM 1237 N N . GLN A 1 157 ? 1.054 -28.266 -39.453 1.00 94.12 157 GLN A N 1
ATOM 1238 C CA . GLN A 1 157 ? 2.337 -28.973 -39.532 1.00 94.12 157 GLN A CA 1
ATOM 1239 C C . GLN A 1 157 ? 2.828 -29.360 -38.126 1.00 94.12 157 GLN A C 1
ATOM 1241 O O . GLN A 1 157 ? 3.766 -28.745 -37.597 1.00 94.12 157 GLN A O 1
ATOM 1246 N N . PRO A 1 158 ? 2.198 -30.354 -37.469 1.00 91.94 158 PRO A N 1
ATOM 1247 C CA . PRO A 1 158 ? 2.522 -30.738 -36.094 1.00 91.94 158 PRO A CA 1
ATOM 1248 C C . PRO A 1 158 ? 3.991 -31.155 -35.907 1.00 91.94 158 PRO A C 1
ATOM 1250 O O . PRO A 1 158 ? 4.547 -30.976 -34.822 1.00 91.94 158 PRO A O 1
ATOM 1253 N N . GLU A 1 159 ? 4.653 -31.642 -36.959 1.00 95.38 159 GLU A N 1
ATOM 1254 C CA . GLU A 1 159 ? 6.083 -31.963 -36.978 1.00 95.38 159 GLU A CA 1
ATOM 1255 C C . GLU A 1 159 ? 6.982 -30.741 -36.738 1.00 95.38 159 GLU A C 1
ATOM 1257 O O . GLU A 1 159 ? 8.070 -30.874 -36.174 1.00 95.38 159 GLU A O 1
ATOM 1262 N N . THR A 1 160 ? 6.523 -29.538 -37.093 1.00 91.69 160 THR A N 1
ATOM 1263 C CA . THR A 1 160 ? 7.261 -28.291 -36.846 1.00 91.69 160 THR A CA 1
ATOM 1264 C C . THR A 1 160 ? 6.993 -27.720 -35.457 1.00 91.69 160 THR A C 1
ATOM 1266 O O . THR A 1 160 ? 7.833 -26.990 -34.930 1.00 91.69 160 THR A O 1
ATOM 1269 N N . LEU A 1 161 ? 5.877 -28.095 -34.820 1.00 89.19 161 LEU A N 1
ATOM 1270 C CA . LEU A 1 161 ? 5.421 -27.544 -33.544 1.00 89.19 161 LEU A CA 1
ATOM 1271 C C . LEU A 1 161 ? 6.446 -27.757 -32.424 1.00 89.19 161 LEU A C 1
ATOM 1273 O O . LEU A 1 161 ? 6.814 -26.811 -31.726 1.00 89.19 161 LEU A O 1
ATOM 1277 N N . VAL A 1 162 ? 6.930 -28.993 -32.265 1.00 89.25 162 VAL A N 1
ATOM 1278 C CA . VAL A 1 162 ? 7.876 -29.352 -31.197 1.00 89.25 162 VAL A CA 1
ATOM 1279 C C . VAL A 1 162 ? 9.212 -28.612 -31.368 1.00 89.25 162 VAL A C 1
ATOM 1281 O O . VAL A 1 162 ? 9.618 -27.936 -30.417 1.00 89.25 162 VAL A O 1
ATOM 1284 N N . PRO A 1 163 ? 9.870 -28.625 -32.548 1.00 89.62 163 PRO A N 1
ATOM 1285 C CA . PRO A 1 163 ? 11.042 -27.785 -32.801 1.00 89.62 163 PRO A CA 1
ATOM 1286 C C . PRO A 1 163 ? 10.783 -26.290 -32.580 1.00 89.62 163 PRO A C 1
ATOM 1288 O O . PRO A 1 163 ? 11.623 -25.600 -32.001 1.00 89.62 163 PRO A O 1
ATOM 1291 N N . ALA A 1 164 ? 9.619 -25.777 -32.993 1.00 86.94 164 ALA A N 1
ATOM 1292 C CA . ALA A 1 164 ? 9.277 -24.367 -32.836 1.00 86.94 164 ALA A CA 1
ATOM 1293 C C . ALA A 1 164 ? 9.144 -23.963 -31.361 1.00 86.94 164 ALA A C 1
ATOM 1295 O O . ALA A 1 164 ? 9.625 -22.900 -30.964 1.00 86.94 164 ALA A O 1
ATOM 1296 N N . ILE A 1 165 ? 8.501 -24.799 -30.541 1.00 85.62 165 ILE A N 1
ATOM 1297 C CA . ILE A 1 165 ? 8.387 -24.595 -29.093 1.00 85.62 165 ILE A CA 1
ATOM 1298 C C . ILE A 1 165 ? 9.767 -24.717 -28.441 1.00 85.62 165 ILE A C 1
ATOM 1300 O O . ILE A 1 165 ? 10.146 -23.843 -27.664 1.00 85.62 165 ILE A O 1
ATOM 1304 N N . HIS A 1 166 ? 10.548 -25.742 -28.794 1.00 88.88 166 HIS A N 1
ATOM 1305 C CA . HIS A 1 166 ? 11.887 -25.964 -28.245 1.00 88.88 166 HIS A CA 1
ATOM 1306 C C . HIS A 1 166 ? 12.840 -24.792 -28.524 1.00 88.88 166 HIS A C 1
ATOM 1308 O O . HIS A 1 166 ? 13.493 -24.298 -27.608 1.00 88.88 166 HIS A O 1
ATOM 1314 N N . LEU A 1 167 ? 12.891 -24.286 -29.761 1.00 89.31 167 LEU A N 1
ATOM 1315 C CA . LEU A 1 167 ? 13.753 -23.155 -30.118 1.00 89.31 167 LEU A CA 1
ATOM 1316 C C . LEU A 1 167 ? 13.327 -21.849 -29.432 1.00 89.31 167 LEU A C 1
ATOM 1318 O O . LEU A 1 167 ? 14.186 -21.062 -29.027 1.00 89.31 167 LEU A O 1
ATOM 1322 N N . ARG A 1 168 ? 12.019 -21.624 -29.242 1.00 86.75 168 ARG A N 1
ATOM 1323 C CA . ARG A 1 168 ? 11.517 -20.498 -28.434 1.00 86.75 168 ARG A CA 1
ATOM 1324 C C . ARG A 1 168 ? 11.905 -20.658 -26.961 1.00 86.75 168 ARG A C 1
ATOM 1326 O O . ARG A 1 168 ? 12.425 -19.705 -26.383 1.00 86.75 168 ARG A O 1
ATOM 1333 N N . LEU A 1 169 ? 11.720 -21.854 -26.379 1.00 85.06 169 LEU A N 1
ATOM 1334 C CA . LEU A 1 169 ? 12.147 -22.215 -25.010 1.00 85.06 169 LEU A CA 1
ATOM 1335 C C . LEU A 1 169 ? 13.624 -21.916 -24.812 1.00 85.06 169 LEU A C 1
ATOM 1337 O O . LEU A 1 169 ? 13.985 -21.245 -23.848 1.00 85.06 169 LEU A O 1
ATOM 1341 N N . LEU A 1 170 ? 14.459 -22.343 -25.755 1.00 87.56 170 LEU A N 1
ATOM 1342 C CA . LEU A 1 170 ? 15.894 -22.139 -25.685 1.00 87.56 170 LEU A CA 1
ATOM 1343 C C . LEU A 1 170 ? 16.252 -20.648 -25.718 1.00 87.56 170 LEU A C 1
ATOM 1345 O O . LEU A 1 170 ? 16.962 -20.180 -24.830 1.00 87.56 170 LEU A O 1
ATOM 1349 N N . ARG A 1 171 ? 15.698 -19.875 -26.662 1.00 90.31 171 ARG A N 1
ATOM 1350 C CA . ARG A 1 171 ? 15.927 -18.420 -26.744 1.00 90.31 171 ARG A CA 1
ATOM 1351 C C . ARG A 1 171 ? 15.507 -17.686 -25.476 1.00 90.31 171 ARG A C 1
ATOM 1353 O O . ARG A 1 171 ? 16.235 -16.819 -25.006 1.00 90.31 171 ARG A O 1
ATOM 1360 N N . ILE A 1 172 ? 14.355 -18.036 -24.912 1.00 85.62 172 ILE A N 1
ATOM 1361 C CA . ILE A 1 172 ? 13.865 -17.422 -23.675 1.00 85.62 172 ILE A CA 1
ATOM 1362 C C . ILE A 1 172 ? 14.707 -17.839 -22.479 1.00 85.62 172 ILE A C 1
ATOM 1364 O O . ILE A 1 172 ? 15.044 -16.995 -21.658 1.00 85.62 172 ILE A O 1
ATOM 1368 N N . SER A 1 173 ? 15.095 -19.110 -22.389 1.00 86.12 173 SER A N 1
ATOM 1369 C CA . SER A 1 173 ? 15.979 -19.569 -21.320 1.00 86.12 173 SER A CA 1
ATOM 1370 C C . SER A 1 173 ? 17.311 -18.821 -21.351 1.00 86.12 173 SER A C 1
ATOM 1372 O O . SER A 1 173 ? 17.788 -18.388 -20.309 1.00 86.12 173 SER A O 1
ATOM 1374 N N . GLN A 1 174 ? 17.860 -18.577 -22.543 1.00 90.31 174 GLN A N 1
ATOM 1375 C CA . GLN A 1 174 ? 19.096 -17.827 -22.725 1.00 90.31 174 GLN A CA 1
ATOM 1376 C C . GLN A 1 174 ? 18.907 -16.340 -22.405 1.00 90.31 174 GLN A C 1
ATOM 1378 O O . GLN A 1 174 ? 19.759 -15.755 -21.741 1.00 90.31 174 GLN A O 1
ATOM 1383 N N . TRP A 1 175 ? 17.778 -15.745 -22.803 1.00 91.81 175 TRP A N 1
ATOM 1384 C CA . TRP A 1 175 ? 17.397 -14.387 -22.410 1.00 91.81 175 TRP A CA 1
ATOM 1385 C C . TRP A 1 175 ? 17.329 -14.249 -20.885 1.00 91.81 175 TRP A C 1
ATOM 1387 O O . TRP A 1 175 ? 18.071 -13.457 -20.309 1.00 91.81 175 TRP A O 1
ATOM 1397 N N . LEU A 1 176 ? 16.522 -15.074 -20.218 1.00 86.94 176 LEU A N 1
ATOM 1398 C CA . LEU A 1 176 ? 16.331 -15.042 -18.767 1.00 86.94 176 LEU A CA 1
ATOM 1399 C C . LEU A 1 176 ? 17.601 -15.402 -17.988 1.00 86.94 176 LEU A C 1
ATOM 1401 O O . LEU A 1 176 ? 17.828 -14.851 -16.918 1.00 86.94 176 LEU A O 1
ATOM 1405 N N . ALA A 1 177 ? 18.447 -16.288 -18.517 1.00 84.88 177 ALA A N 1
ATOM 1406 C CA . ALA A 1 177 ? 19.742 -16.602 -17.916 1.00 84.88 177 ALA A CA 1
ATOM 1407 C C . ALA A 1 177 ? 20.741 -15.446 -18.059 1.00 84.88 177 ALA A C 1
ATOM 1409 O O . ALA A 1 177 ? 21.559 -15.222 -17.169 1.00 84.88 177 ALA A O 1
ATOM 1410 N N . SER A 1 178 ? 20.682 -14.708 -19.172 1.00 85.62 178 SER A N 1
ATOM 1411 C CA . SER A 1 178 ? 21.580 -13.579 -19.424 1.00 85.62 178 SER A CA 1
ATOM 1412 C C . SER A 1 178 ? 21.199 -12.322 -18.641 1.00 85.62 178 SER A C 1
ATOM 1414 O O . SER A 1 178 ? 22.064 -11.480 -18.391 1.00 85.62 178 SER A O 1
ATOM 1416 N N . LEU A 1 179 ? 19.927 -12.181 -18.243 1.00 79.19 179 LEU A N 1
ATOM 1417 C CA . LEU A 1 179 ? 19.410 -10.964 -17.629 1.00 79.19 179 LEU A CA 1
ATOM 1418 C C . LEU A 1 179 ? 18.973 -11.174 -16.188 1.00 79.19 179 LEU A C 1
ATOM 1420 O O . LEU A 1 179 ? 18.103 -11.978 -15.869 1.00 79.19 179 LEU A O 1
ATOM 1424 N N . SER A 1 180 ? 19.468 -10.307 -15.314 1.00 86.50 180 SER A N 1
ATOM 1425 C CA . SER A 1 180 ? 18.819 -10.087 -14.031 1.00 86.50 180 SER A CA 1
ATOM 1426 C C . SER A 1 180 ? 17.681 -9.083 -14.241 1.00 86.50 180 SER A C 1
ATOM 1428 O O . SER A 1 180 ? 17.863 -7.889 -14.019 1.00 86.50 180 SER A O 1
ATOM 1430 N N . LEU A 1 181 ? 16.514 -9.559 -14.703 1.00 88.44 181 LEU A N 1
ATOM 1431 C CA . LEU A 1 181 ? 15.338 -8.720 -15.010 1.00 88.44 181 LEU A CA 1
ATOM 1432 C C . LEU A 1 181 ? 14.988 -7.764 -13.868 1.00 88.44 181 LEU A C 1
ATOM 1434 O O . LEU A 1 181 ? 14.733 -6.583 -14.081 1.00 88.44 181 LEU A O 1
ATOM 1438 N N . PHE A 1 182 ? 15.026 -8.277 -12.639 1.00 88.50 182 PHE A N 1
ATOM 1439 C CA . PHE A 1 182 ? 14.757 -7.491 -11.444 1.00 88.50 182 PHE A CA 1
ATOM 1440 C C . PHE A 1 182 ? 15.826 -6.408 -11.216 1.00 88.50 182 PHE A C 1
ATOM 1442 O O . PHE A 1 182 ? 15.488 -5.279 -10.873 1.00 88.50 182 PHE A O 1
ATOM 1449 N N . LYS A 1 183 ? 17.109 -6.706 -11.473 1.00 91.81 183 LYS A N 1
ATOM 1450 C CA . LYS A 1 183 ? 18.180 -5.701 -11.434 1.00 91.81 183 LYS A CA 1
ATOM 1451 C C . LYS A 1 183 ? 17.984 -4.644 -12.515 1.00 91.81 183 LYS A C 1
ATOM 1453 O O . LYS A 1 183 ? 18.070 -3.471 -12.191 1.00 91.81 183 LYS A O 1
ATOM 1458 N N . GLU A 1 184 ? 17.719 -5.025 -13.764 1.00 94.06 184 GLU A N 1
ATOM 1459 C CA . GLU A 1 184 ? 17.502 -4.065 -14.859 1.00 94.06 184 GLU A CA 1
ATOM 1460 C C . GLU A 1 184 ? 16.316 -3.137 -14.568 1.00 94.06 184 GLU A C 1
ATOM 1462 O O . GLU A 1 184 ? 16.459 -1.919 -14.663 1.00 94.06 184 GLU A O 1
ATOM 1467 N N . ALA A 1 185 ? 15.184 -3.701 -14.134 1.00 95.25 185 ALA A N 1
ATOM 1468 C CA . ALA A 1 185 ? 14.006 -2.932 -13.749 1.00 95.25 185 ALA A CA 1
ATOM 1469 C C . ALA A 1 185 ? 14.342 -1.909 -12.658 1.00 95.25 185 ALA A C 1
ATOM 1471 O O . ALA A 1 185 ? 14.091 -0.719 -12.833 1.00 95.25 185 ALA A O 1
ATOM 1472 N N . TRP A 1 186 ? 14.962 -2.350 -11.560 1.00 95.19 186 TRP A N 1
ATOM 1473 C CA . TRP A 1 186 ? 15.303 -1.451 -10.459 1.00 95.19 186 TRP A CA 1
ATOM 1474 C C . TRP A 1 186 ? 16.367 -0.424 -10.820 1.00 95.19 186 TRP A C 1
ATOM 1476 O O . TRP A 1 186 ? 16.269 0.707 -10.362 1.00 95.19 186 TRP A O 1
ATOM 1486 N N . MET A 1 187 ? 17.351 -0.773 -11.650 1.00 95.44 187 MET A N 1
ATOM 1487 C CA . MET A 1 187 ? 18.363 0.187 -12.088 1.00 95.44 187 MET A CA 1
ATOM 1488 C C . MET A 1 187 ? 17.765 1.304 -12.949 1.00 95.44 187 MET A C 1
ATOM 1490 O O . MET A 1 187 ? 18.229 2.436 -12.850 1.00 95.44 187 MET A O 1
ATOM 1494 N N . GLU A 1 188 ? 16.729 1.025 -13.745 1.00 95.88 188 GLU A N 1
ATOM 1495 C CA . GLU A 1 188 ? 16.013 2.083 -14.468 1.00 95.88 188 GLU A CA 1
ATOM 1496 C C . GLU A 1 188 ? 15.184 2.955 -13.514 1.00 95.88 188 GLU A C 1
ATOM 1498 O O . GLU A 1 188 ? 15.139 4.172 -13.650 1.00 95.88 188 GLU A O 1
ATOM 1503 N N . VAL A 1 189 ? 14.584 2.340 -12.498 1.00 95.94 189 VAL A N 1
ATOM 1504 C CA . VAL A 1 189 ? 13.722 2.999 -11.505 1.00 95.94 189 VAL A CA 1
ATOM 1505 C C . VAL A 1 189 ? 14.494 3.948 -10.577 1.00 95.94 189 VAL A C 1
ATOM 1507 O O . VAL A 1 189 ? 13.946 4.945 -10.105 1.00 95.94 189 VAL A O 1
ATOM 1510 N N . VAL A 1 190 ? 15.767 3.647 -10.308 1.00 96.25 190 VAL A N 1
ATOM 1511 C CA . VAL A 1 190 ? 16.670 4.449 -9.457 1.00 96.25 190 VAL A CA 1
ATOM 1512 C C . VAL A 1 190 ? 17.647 5.299 -10.272 1.00 96.25 190 VAL A C 1
ATOM 1514 O O . VAL A 1 190 ? 18.627 5.808 -9.740 1.00 96.25 190 VAL A O 1
ATOM 1517 N N . LYS A 1 191 ? 17.436 5.412 -11.584 1.00 95.38 191 LYS A N 1
ATOM 1518 C CA . LYS A 1 191 ? 18.400 6.028 -12.502 1.00 95.38 191 LYS A CA 1
ATOM 1519 C C . LYS A 1 191 ? 18.595 7.520 -12.267 1.00 95.38 191 LYS A C 1
ATOM 1521 O O . LYS A 1 191 ? 19.716 8.014 -12.352 1.00 95.38 191 LYS A O 1
ATOM 1526 N N . ASP A 1 192 ? 17.505 8.234 -12.017 1.00 94.50 192 ASP A N 1
ATOM 1527 C CA . ASP A 1 192 ? 17.492 9.676 -11.809 1.00 94.50 192 ASP A CA 1
ATOM 1528 C C . ASP A 1 192 ? 16.502 10.082 -10.709 1.00 94.50 192 ASP A C 1
ATOM 1530 O O . ASP A 1 192 ? 15.610 9.324 -10.319 1.00 94.50 192 ASP A O 1
ATOM 1534 N N . SER A 1 193 ? 16.665 11.305 -10.196 1.00 94.00 193 SER A N 1
ATOM 1535 C CA . SER A 1 193 ? 15.846 11.836 -9.100 1.00 94.00 193 SER A CA 1
ATOM 1536 C C . SER A 1 193 ? 14.355 11.868 -9.438 1.00 94.00 193 SER A C 1
ATOM 1538 O O . SER A 1 193 ? 13.525 11.660 -8.556 1.00 94.00 193 SER A O 1
ATOM 1540 N N . THR A 1 194 ? 14.008 12.106 -10.706 1.00 94.31 194 THR A N 1
ATOM 1541 C CA . THR A 1 194 ? 12.622 12.135 -11.184 1.00 94.31 194 THR A CA 1
ATOM 1542 C C . THR A 1 194 ? 11.995 10.744 -11.175 1.00 94.31 194 THR A C 1
ATOM 1544 O O . THR A 1 194 ? 10.885 10.591 -10.667 1.00 94.31 194 THR A O 1
ATOM 1547 N N . SER A 1 195 ? 12.705 9.709 -11.641 1.00 95.00 195 SER A N 1
ATOM 1548 C CA . SER A 1 195 ? 12.239 8.315 -11.556 1.00 95.00 195 SER A CA 1
ATOM 1549 C C . SER A 1 195 ? 12.144 7.863 -10.102 1.00 95.00 195 SER A C 1
ATOM 1551 O O . SER A 1 195 ? 11.131 7.290 -9.685 1.00 95.00 195 SER A O 1
ATOM 1553 N N . TRP A 1 196 ? 13.139 8.232 -9.288 1.00 96.12 196 TRP A N 1
ATOM 1554 C CA . TRP A 1 196 ? 13.151 7.925 -7.864 1.00 96.12 196 TRP A CA 1
ATOM 1555 C C . TRP A 1 196 ? 12.012 8.600 -7.094 1.00 96.12 196 TRP A C 1
ATOM 1557 O O . TRP A 1 196 ? 11.515 8.033 -6.123 1.00 96.12 196 TRP A O 1
ATOM 1567 N N . TRP A 1 197 ? 11.534 9.772 -7.517 1.00 96.25 197 TRP A N 1
ATOM 1568 C CA . TRP A 1 197 ? 10.428 10.479 -6.859 1.00 96.25 197 TRP A CA 1
ATOM 1569 C C . TRP A 1 197 ? 9.140 9.648 -6.772 1.00 96.25 197 TRP A C 1
ATOM 1571 O O . TRP A 1 197 ? 8.417 9.743 -5.780 1.00 96.25 197 TRP A O 1
ATOM 1581 N N . TRP A 1 198 ? 8.848 8.811 -7.769 1.00 94.88 198 TRP A N 1
ATOM 1582 C CA . TRP A 1 198 ? 7.693 7.903 -7.734 1.00 94.88 198 TRP A CA 1
ATOM 1583 C C . TRP A 1 198 ? 7.932 6.706 -6.813 1.00 94.88 198 TRP A C 1
ATOM 1585 O O . TRP A 1 198 ? 7.081 6.347 -5.994 1.00 94.88 198 TRP A O 1
ATOM 1595 N N . SER A 1 199 ? 9.110 6.110 -6.948 1.00 95.06 199 SER A N 1
ATOM 1596 C CA . SER A 1 199 ? 9.481 4.818 -6.366 1.00 95.06 199 SER A CA 1
ATOM 1597 C C . SER A 1 199 ? 9.803 4.922 -4.884 1.00 95.06 199 SER A C 1
ATOM 1599 O O . SER A 1 199 ? 9.422 4.059 -4.091 1.00 95.06 199 SER A O 1
ATOM 1601 N N . SER A 1 200 ? 10.453 6.018 -4.497 1.00 95.81 200 SER A N 1
ATOM 1602 C CA . SER A 1 200 ? 10.753 6.358 -3.110 1.00 95.81 200 SER A CA 1
ATOM 1603 C C . SER A 1 200 ? 9.503 6.338 -2.244 1.00 95.81 200 SER A C 1
ATOM 1605 O O . SER A 1 200 ? 9.546 5.742 -1.180 1.00 95.81 200 SER A O 1
ATOM 1607 N N . GLU A 1 201 ? 8.377 6.892 -2.695 1.00 95.19 201 GLU A N 1
ATOM 1608 C CA . GLU A 1 201 ? 7.147 6.926 -1.899 1.00 95.19 201 GLU A CA 1
ATOM 1609 C C . GLU A 1 201 ? 6.630 5.519 -1.570 1.00 95.19 201 GLU A C 1
ATOM 1611 O O . GLU A 1 201 ? 6.276 5.260 -0.421 1.00 95.19 201 GLU A O 1
ATOM 1616 N N . ILE A 1 202 ? 6.657 4.588 -2.536 1.00 95.62 202 ILE A N 1
ATOM 1617 C CA . ILE A 1 202 ? 6.304 3.178 -2.290 1.00 95.62 202 ILE A CA 1
ATOM 1618 C C . ILE A 1 202 ? 7.271 2.554 -1.276 1.00 95.62 202 ILE A C 1
ATOM 1620 O O . ILE A 1 202 ? 6.880 1.787 -0.393 1.00 95.62 202 ILE A O 1
ATOM 1624 N N . CYS A 1 203 ? 8.551 2.894 -1.361 1.00 96.62 203 CYS A N 1
ATOM 1625 C CA . CYS A 1 203 ? 9.547 2.389 -0.426 1.00 96.62 203 CYS A CA 1
ATOM 1626 C C . CYS A 1 203 ? 9.355 2.976 0.985 1.00 96.62 203 CYS A C 1
ATOM 1628 O O . CYS A 1 203 ? 9.435 2.246 1.970 1.00 96.62 203 CYS A O 1
ATOM 1630 N N . ILE A 1 204 ? 9.033 4.268 1.101 1.00 96.31 204 ILE A N 1
ATOM 1631 C CA . ILE A 1 204 ? 8.748 4.936 2.379 1.00 96.31 204 ILE A CA 1
ATOM 1632 C C . ILE A 1 204 ? 7.518 4.292 3.025 1.00 96.31 204 ILE A C 1
ATOM 1634 O O . ILE A 1 204 ? 7.598 3.867 4.180 1.00 96.31 204 ILE A O 1
ATOM 1638 N N . ILE A 1 205 ? 6.407 4.156 2.289 1.00 96.38 205 ILE A N 1
ATOM 1639 C CA . ILE A 1 205 ? 5.181 3.581 2.857 1.00 96.38 205 ILE A CA 1
ATOM 1640 C C . ILE A 1 205 ? 5.382 2.130 3.298 1.00 96.38 205 ILE A C 1
ATOM 1642 O O . ILE A 1 205 ? 4.892 1.744 4.359 1.00 96.38 205 ILE A O 1
ATOM 1646 N N . THR A 1 206 ? 6.111 1.323 2.523 1.00 96.62 206 THR A N 1
ATOM 1647 C CA . THR A 1 206 ? 6.331 -0.094 2.847 1.00 96.62 206 THR A CA 1
ATOM 1648 C C . THR A 1 206 ? 7.242 -0.284 4.047 1.00 96.62 206 THR A C 1
ATOM 1650 O O . THR A 1 206 ? 6.939 -1.118 4.895 1.00 96.62 206 THR A O 1
ATOM 1653 N N . VAL A 1 207 ? 8.324 0.488 4.152 1.00 94.94 207 VAL A N 1
ATOM 1654 C CA . VAL A 1 207 ? 9.270 0.414 5.274 1.00 94.94 207 VAL A CA 1
ATOM 1655 C C . VAL A 1 207 ? 8.674 0.974 6.561 1.00 94.94 207 VAL A C 1
ATOM 1657 O O . VAL A 1 207 ? 8.924 0.428 7.631 1.00 94.94 207 VAL A O 1
ATOM 1660 N N . ALA A 1 208 ? 7.917 2.065 6.484 1.00 92.62 208 ALA A N 1
ATOM 1661 C CA . ALA A 1 208 ? 7.427 2.753 7.668 1.00 92.62 208 ALA A CA 1
ATOM 1662 C C . ALA A 1 208 ? 5.979 2.363 7.980 1.00 92.62 208 ALA A C 1
ATOM 1664 O O . ALA A 1 208 ? 5.698 1.443 8.754 1.00 92.62 208 ALA A O 1
ATOM 1665 N N . THR A 1 209 ? 5.043 3.085 7.381 1.00 95.56 209 THR A N 1
ATOM 1666 C CA . THR A 1 209 ? 3.652 3.144 7.820 1.00 95.56 209 THR A CA 1
ATOM 1667 C C . THR A 1 209 ? 2.926 1.830 7.628 1.00 95.56 209 THR A C 1
ATOM 1669 O O . THR A 1 209 ? 2.249 1.367 8.544 1.00 95.56 209 THR A O 1
ATOM 1672 N N . TRP A 1 210 ? 3.070 1.208 6.459 1.00 97.62 210 TRP A N 1
ATOM 1673 C CA . TRP A 1 210 ? 2.320 0.007 6.122 1.00 97.62 210 TRP A CA 1
ATOM 1674 C C . TRP A 1 210 ? 2.839 -1.225 6.860 1.00 97.62 210 TRP A C 1
ATOM 1676 O O . TRP A 1 210 ? 2.029 -1.981 7.389 1.00 97.62 210 TRP A O 1
ATOM 1686 N N . ALA A 1 211 ? 4.156 -1.409 7.000 1.00 96.44 211 ALA A N 1
ATOM 1687 C CA . ALA A 1 211 ? 4.698 -2.513 7.797 1.00 96.44 211 ALA A CA 1
ATOM 1688 C C . ALA A 1 211 ? 4.263 -2.437 9.273 1.00 96.44 211 ALA A C 1
ATOM 1690 O O . ALA A 1 211 ? 3.873 -3.450 9.862 1.00 96.44 211 ALA A O 1
ATOM 1691 N N . LEU A 1 212 ? 4.256 -1.237 9.864 1.00 94.50 212 LEU A N 1
ATOM 1692 C CA . LEU A 1 212 ? 3.748 -1.027 11.224 1.00 94.50 212 LEU A CA 1
ATOM 1693 C C . LEU A 1 212 ? 2.235 -1.198 11.318 1.00 94.50 212 LEU A C 1
ATOM 1695 O O . LEU A 1 212 ? 1.744 -1.784 12.281 1.00 94.50 212 LEU A O 1
ATOM 1699 N N . PHE A 1 213 ? 1.494 -0.729 10.319 1.00 96.31 213 PHE A N 1
ATOM 1700 C CA . PHE A 1 213 ? 0.054 -0.929 10.233 1.00 96.31 213 PHE A CA 1
ATOM 1701 C C . PHE A 1 213 ? -0.304 -2.416 10.173 1.00 96.31 213 PHE A C 1
ATOM 1703 O O . PHE A 1 213 ? -1.071 -2.881 11.012 1.00 96.31 213 PHE A O 1
ATOM 1710 N N . LEU A 1 214 ? 0.317 -3.182 9.268 1.00 95.69 214 LEU A N 1
ATOM 1711 C CA . LEU A 1 214 ? 0.181 -4.638 9.167 1.00 95.69 214 LEU A CA 1
ATOM 1712 C C . LEU A 1 214 ? 0.413 -5.305 10.524 1.00 95.69 214 LEU A C 1
ATOM 1714 O O . LEU A 1 214 ? -0.386 -6.122 10.982 1.00 95.69 214 LEU A O 1
ATOM 1718 N N . ARG A 1 215 ? 1.493 -4.925 11.203 1.00 92.50 215 ARG A N 1
ATOM 1719 C CA . ARG A 1 215 ? 1.871 -5.458 12.513 1.00 92.50 215 ARG A CA 1
ATOM 1720 C C . ARG A 1 215 ? 0.856 -5.119 13.610 1.00 92.50 215 ARG A C 1
ATOM 1722 O O . ARG A 1 215 ? 0.453 -6.003 14.364 1.00 92.50 215 ARG A O 1
ATOM 1729 N N . HIS A 1 216 ? 0.434 -3.862 13.716 1.00 93.38 216 HIS A N 1
ATOM 1730 C CA . HIS A 1 216 ? -0.525 -3.432 14.736 1.00 93.38 216 HIS A CA 1
ATOM 1731 C C . HIS A 1 216 ? -1.911 -4.040 14.501 1.00 93.38 216 HIS A C 1
ATOM 1733 O O . HIS A 1 216 ? -2.513 -4.577 15.432 1.00 93.38 216 HIS A O 1
ATOM 1739 N N . GLU A 1 217 ? -2.392 -4.031 13.260 1.00 93.56 217 GLU A N 1
ATOM 1740 C CA . GLU A 1 217 ? -3.700 -4.578 12.907 1.00 93.56 217 GLU A CA 1
ATOM 1741 C C . GLU A 1 217 ? -3.753 -6.095 12.987 1.00 93.56 217 GLU A C 1
ATOM 1743 O O . GLU A 1 217 ? -4.738 -6.644 13.475 1.00 93.56 217 GLU A O 1
ATOM 1748 N N . SER A 1 218 ? -2.691 -6.791 12.580 1.00 92.38 218 SER A N 1
ATOM 1749 C CA . SER A 1 218 ? -2.640 -8.246 12.729 1.00 92.38 218 SER A CA 1
ATOM 1750 C C . SER A 1 218 ? -2.678 -8.674 14.190 1.00 92.38 218 SER A C 1
ATOM 1752 O O . SER A 1 218 ? -3.398 -9.620 14.503 1.00 92.38 218 SER A O 1
ATOM 1754 N N . LYS A 1 219 ? -1.997 -7.957 15.099 1.00 90.88 219 LYS A N 1
ATOM 1755 C CA . LYS A 1 219 ? -2.109 -8.205 16.547 1.00 90.88 219 LYS A CA 1
ATOM 1756 C C . LYS A 1 219 ? -3.523 -7.904 17.043 1.00 90.88 219 LYS A C 1
ATOM 1758 O O . LYS A 1 219 ? -4.109 -8.730 17.732 1.00 90.88 219 LYS A O 1
ATOM 1763 N N . ARG A 1 220 ? -4.085 -6.749 16.672 1.00 89.81 220 ARG A N 1
ATOM 1764 C CA . ARG A 1 220 ? -5.418 -6.318 17.123 1.00 89.81 220 ARG A CA 1
ATOM 1765 C C . ARG A 1 220 ? -6.529 -7.268 16.671 1.00 89.81 220 ARG A C 1
ATOM 1767 O O . ARG A 1 220 ? -7.424 -7.579 17.446 1.00 89.81 220 ARG A O 1
ATOM 1774 N N . LEU A 1 221 ? -6.470 -7.727 15.424 1.00 89.62 221 LEU A N 1
ATOM 1775 C CA . LEU A 1 221 ? -7.501 -8.556 14.794 1.00 89.62 221 LEU A CA 1
ATOM 1776 C C . LEU A 1 221 ? -7.146 -10.049 14.773 1.00 89.62 221 LEU A C 1
ATOM 1778 O O . LEU A 1 221 ? -7.888 -10.850 14.202 1.00 89.62 221 LEU A O 1
ATOM 1782 N N . ASN A 1 222 ? -6.025 -10.430 15.393 1.00 89.25 222 ASN A N 1
ATOM 1783 C CA . ASN A 1 222 ? -5.483 -11.789 15.396 1.00 89.25 222 ASN A CA 1
ATOM 1784 C C . ASN A 1 222 ? -5.393 -12.398 13.982 1.00 89.25 222 ASN A C 1
ATOM 1786 O O . ASN A 1 222 ? -5.819 -13.533 13.754 1.00 89.25 222 ASN A O 1
ATOM 1790 N N . ILE A 1 223 ? -4.867 -11.633 13.019 1.00 89.12 223 ILE A N 1
ATOM 1791 C CA . ILE A 1 223 ? -4.629 -12.098 11.645 1.00 89.12 223 ILE A CA 1
ATOM 1792 C C . ILE A 1 223 ? -3.288 -12.849 11.627 1.00 89.12 223 ILE A C 1
ATOM 1794 O O . ILE A 1 223 ? -2.244 -12.220 11.814 1.00 89.12 223 ILE A O 1
ATOM 1798 N N . PRO A 1 224 ? -3.269 -14.178 11.421 1.00 88.19 224 PRO A N 1
ATOM 1799 C CA . PRO A 1 224 ? -2.023 -14.937 11.419 1.00 88.19 224 PRO A CA 1
ATOM 1800 C C . PRO A 1 224 ? -1.223 -14.693 10.132 1.00 88.19 224 PRO A C 1
ATOM 1802 O O . PRO A 1 224 ? -1.769 -14.273 9.116 1.00 88.19 224 PRO A O 1
ATOM 1805 N N . ASN A 1 225 ? 0.076 -15.008 10.161 1.00 88.88 225 ASN A N 1
ATOM 1806 C CA . ASN A 1 225 ? 0.965 -14.980 8.990 1.00 88.88 225 ASN A CA 1
ATOM 1807 C C . ASN A 1 225 ? 0.947 -13.663 8.192 1.00 88.88 225 ASN A C 1
ATOM 1809 O O . ASN A 1 225 ? 1.065 -13.678 6.969 1.00 88.88 225 ASN A O 1
ATOM 1813 N N . VAL A 1 226 ? 0.833 -12.513 8.861 1.00 92.00 226 VAL A N 1
ATOM 1814 C CA . VAL A 1 226 ? 0.772 -11.195 8.201 1.00 92.00 226 VAL A CA 1
ATOM 1815 C C . VAL A 1 226 ? 1.986 -10.890 7.304 1.00 92.00 226 VAL A C 1
ATOM 1817 O O . VAL A 1 226 ? 1.876 -10.133 6.341 1.00 92.00 226 VAL A O 1
ATOM 1820 N N . TRP A 1 227 ? 3.127 -11.544 7.550 1.00 93.62 227 TRP A N 1
ATOM 1821 C CA . TRP A 1 227 ? 4.308 -11.489 6.683 1.00 93.62 227 TRP A CA 1
ATOM 1822 C C . TRP A 1 227 ? 4.004 -11.898 5.236 1.00 93.62 227 TRP A C 1
ATOM 1824 O O . TRP A 1 227 ? 4.652 -11.399 4.321 1.00 93.62 227 TRP A O 1
ATOM 1834 N N . THR A 1 228 ? 2.998 -12.750 5.010 1.00 93.06 228 THR A N 1
ATOM 1835 C CA . THR A 1 228 ? 2.571 -13.149 3.661 1.00 93.06 228 THR A CA 1
ATOM 1836 C C . THR A 1 228 ? 2.041 -11.965 2.863 1.00 93.06 228 THR A C 1
ATOM 1838 O O . THR A 1 228 ? 2.345 -11.866 1.681 1.00 93.06 228 THR A O 1
ATOM 1841 N N . CYS A 1 229 ? 1.335 -11.020 3.493 1.00 95.25 229 CYS A N 1
ATOM 1842 C CA . CYS A 1 229 ? 0.883 -9.801 2.822 1.00 95.25 229 CYS A CA 1
ATOM 1843 C C . CYS A 1 229 ? 2.070 -8.941 2.377 1.00 95.25 229 CYS A C 1
ATOM 1845 O O . CYS A 1 229 ? 2.083 -8.456 1.250 1.00 95.25 229 CYS A O 1
ATOM 1847 N N . MET A 1 230 ? 3.094 -8.796 3.225 1.00 95.81 230 MET A N 1
ATOM 1848 C CA . MET A 1 230 ? 4.311 -8.067 2.852 1.00 95.81 230 MET A CA 1
ATOM 1849 C C . MET A 1 230 ? 5.061 -8.777 1.716 1.00 95.81 230 MET A C 1
ATOM 1851 O O . MET A 1 230 ? 5.439 -8.136 0.741 1.00 95.81 230 MET A O 1
ATOM 1855 N N . ALA A 1 231 ? 5.206 -10.103 1.790 1.00 92.81 231 ALA A N 1
ATOM 1856 C CA . ALA A 1 231 ? 5.843 -10.896 0.739 1.00 92.81 231 ALA A CA 1
ATOM 1857 C C . ALA A 1 231 ? 5.090 -10.798 -0.602 1.00 92.81 231 ALA A C 1
ATOM 1859 O O . ALA A 1 231 ? 5.713 -10.575 -1.635 1.00 92.81 231 ALA A O 1
ATOM 1860 N N . VAL A 1 232 ? 3.754 -10.891 -0.592 1.00 94.50 232 VAL A N 1
ATOM 1861 C CA . VAL A 1 232 ? 2.917 -10.668 -1.787 1.00 94.50 232 VAL A CA 1
ATOM 1862 C C . VAL A 1 232 ? 3.115 -9.256 -2.328 1.00 94.50 232 VAL A C 1
ATOM 1864 O O . VAL A 1 232 ? 3.185 -9.083 -3.540 1.00 94.50 232 VAL A O 1
ATOM 1867 N N . GLY A 1 233 ? 3.254 -8.261 -1.453 1.00 95.44 233 GLY A N 1
ATOM 1868 C CA . GLY A 1 233 ? 3.556 -6.894 -1.859 1.00 95.44 233 GLY A CA 1
ATOM 1869 C C . GLY A 1 233 ? 4.892 -6.777 -2.597 1.00 95.44 233 GLY A C 1
ATOM 1870 O O . GLY A 1 233 ? 4.969 -6.113 -3.624 1.00 95.44 233 GLY A O 1
ATOM 1871 N N . GLN A 1 234 ? 5.932 -7.447 -2.098 1.00 92.56 234 GLN A N 1
ATOM 1872 C CA . GLN A 1 234 ? 7.270 -7.417 -2.698 1.00 92.56 234 GLN A CA 1
ATOM 1873 C C . GLN A 1 234 ? 7.379 -8.213 -4.001 1.00 92.56 234 GLN A C 1
ATOM 1875 O O . GLN A 1 234 ? 8.206 -7.880 -4.844 1.00 92.56 234 GLN A O 1
ATOM 1880 N N . LEU A 1 235 ? 6.571 -9.264 -4.157 1.00 89.94 235 LEU A N 1
ATOM 1881 C CA . LEU A 1 235 ? 6.549 -10.094 -5.360 1.00 89.94 235 LEU A CA 1
ATOM 1882 C C . LEU A 1 235 ? 5.632 -9.503 -6.441 1.00 89.94 235 LEU A C 1
ATOM 1884 O O . LEU A 1 235 ? 5.996 -9.445 -7.613 1.00 89.94 235 LEU A O 1
ATOM 1888 N N . VAL A 1 236 ? 4.426 -9.078 -6.078 1.00 93.38 236 VAL A N 1
ATOM 1889 C CA . VAL A 1 236 ? 3.405 -8.677 -7.053 1.00 93.38 236 VAL A CA 1
ATOM 1890 C C . VAL A 1 236 ? 3.342 -7.164 -7.178 1.00 93.38 236 VAL A C 1
ATOM 1892 O O . VAL A 1 236 ? 3.848 -6.600 -8.140 1.00 93.38 236 VAL A O 1
ATOM 1895 N N . ALA A 1 237 ? 2.678 -6.526 -6.222 1.00 95.88 237 ALA A N 1
ATOM 1896 C CA . ALA A 1 237 ? 2.423 -5.097 -6.185 1.00 95.88 237 ALA A CA 1
ATOM 1897 C C . ALA A 1 237 ? 2.011 -4.726 -4.762 1.00 95.88 237 ALA A C 1
ATOM 1899 O O . ALA A 1 237 ? 1.237 -5.456 -4.122 1.00 95.88 237 ALA A O 1
ATOM 1900 N N . ILE A 1 238 ? 2.463 -3.575 -4.275 1.00 97.31 238 ILE A N 1
ATOM 1901 C CA . ILE A 1 238 ? 2.112 -3.104 -2.936 1.00 97.31 238 ILE A CA 1
ATOM 1902 C C . ILE A 1 238 ? 0.629 -2.755 -2.865 1.00 97.31 238 ILE A C 1
ATOM 1904 O O . ILE A 1 238 ? -0.027 -3.120 -1.891 1.00 97.31 238 ILE A O 1
ATOM 1908 N N . SER A 1 239 ? 0.059 -2.134 -3.902 1.00 97.81 239 SER A N 1
ATOM 1909 C CA . SER A 1 239 ? -1.375 -1.816 -3.945 1.00 97.81 239 SER A CA 1
ATOM 1910 C C . SER A 1 239 ? -2.249 -3.068 -3.905 1.00 97.81 239 SER A C 1
ATOM 1912 O O . SER A 1 239 ? -3.265 -3.085 -3.206 1.00 97.81 239 SER A O 1
ATOM 1914 N N . PHE A 1 240 ? -1.845 -4.150 -4.572 1.00 97.88 240 PHE A N 1
ATOM 1915 C CA . PHE A 1 240 ? -2.588 -5.409 -4.555 1.00 97.88 240 PHE A CA 1
ATOM 1916 C C . PHE A 1 240 ? -2.607 -6.006 -3.147 1.00 97.88 240 PHE A C 1
ATOM 1918 O O . PHE A 1 240 ? -3.672 -6.305 -2.599 1.00 97.88 240 PHE A O 1
ATOM 1925 N N . ALA A 1 241 ? -1.430 -6.115 -2.529 1.00 97.44 241 ALA A N 1
ATOM 1926 C CA . ALA A 1 241 ? -1.292 -6.629 -1.174 1.00 97.44 241 ALA A CA 1
ATOM 1927 C C . ALA A 1 241 ? -1.998 -5.750 -0.131 1.00 97.44 241 ALA A C 1
ATOM 1929 O O . ALA A 1 241 ? -2.622 -6.276 0.794 1.00 97.44 241 ALA A O 1
ATOM 1930 N N . PHE A 1 242 ? -1.944 -4.425 -0.289 1.00 98.00 242 PHE A N 1
ATOM 1931 C CA . PHE A 1 242 ? -2.653 -3.475 0.562 1.00 98.00 242 PHE A CA 1
ATOM 1932 C C . PHE A 1 242 ? -4.166 -3.707 0.500 1.00 98.00 242 PHE A C 1
ATOM 1934 O O . PHE A 1 242 ? -4.800 -3.852 1.543 1.00 98.00 242 PHE A O 1
ATOM 1941 N N . ASN A 1 243 ? -4.746 -3.822 -0.700 1.00 97.94 243 ASN A N 1
ATOM 1942 C CA . ASN A 1 243 ? -6.181 -4.069 -0.863 1.00 97.94 243 ASN A CA 1
ATOM 1943 C C . ASN A 1 243 ? -6.613 -5.435 -0.305 1.00 97.94 243 ASN A C 1
ATOM 1945 O O . ASN A 1 243 ? -7.648 -5.518 0.356 1.00 97.94 243 ASN A O 1
ATOM 1949 N N . LEU A 1 244 ? -5.813 -6.491 -0.499 1.00 96.44 244 LEU A N 1
ATOM 1950 C CA . LEU A 1 244 ? -6.077 -7.805 0.104 1.00 96.44 244 LEU A CA 1
ATOM 1951 C C . LEU A 1 244 ? -6.030 -7.762 1.634 1.00 96.44 244 LEU A C 1
ATOM 1953 O O . LEU A 1 244 ? -6.872 -8.371 2.297 1.00 96.44 244 LEU A O 1
ATOM 1957 N N . PHE A 1 245 ? -5.066 -7.039 2.206 1.00 97.00 245 PHE A N 1
ATOM 1958 C CA . PHE A 1 245 ? -4.984 -6.876 3.651 1.00 97.00 245 PHE A CA 1
ATOM 1959 C C . PHE A 1 245 ? -6.167 -6.074 4.198 1.00 97.00 245 PHE A C 1
ATOM 1961 O O . PHE A 1 245 ? -6.792 -6.497 5.168 1.00 97.00 245 PHE A O 1
ATOM 1968 N N . SER A 1 246 ? -6.529 -4.964 3.553 1.00 95.88 246 SER A N 1
ATOM 1969 C CA . SER A 1 246 ? -7.711 -4.173 3.912 1.00 95.88 246 SER A CA 1
ATOM 1970 C C . SER A 1 246 ? -8.989 -5.009 3.837 1.00 95.88 246 SER A C 1
ATOM 1972 O O . SER A 1 246 ? -9.836 -4.935 4.725 1.00 95.88 246 SER A O 1
ATOM 1974 N N . LEU A 1 247 ? -9.105 -5.879 2.832 1.00 94.94 247 LEU A N 1
ATOM 1975 C CA . LEU A 1 247 ? -10.212 -6.822 2.722 1.00 94.94 247 LEU A CA 1
ATOM 1976 C C . LEU A 1 247 ? -10.229 -7.805 3.906 1.00 94.94 247 LEU A C 1
ATOM 1978 O O . LEU A 1 247 ? -11.282 -8.026 4.504 1.00 94.94 247 LEU A O 1
ATOM 1982 N N . ALA A 1 248 ? -9.070 -8.346 4.298 1.00 93.75 248 ALA A N 1
ATOM 1983 C CA . ALA A 1 248 ? -8.946 -9.210 5.473 1.00 93.75 248 ALA A CA 1
ATOM 1984 C C . ALA A 1 248 ? -9.330 -8.490 6.779 1.00 93.75 248 ALA A C 1
ATOM 1986 O O . ALA A 1 248 ? -9.999 -9.084 7.627 1.00 93.75 248 ALA A O 1
ATOM 1987 N N . VAL A 1 249 ? -8.961 -7.213 6.926 1.00 93.12 249 VAL A N 1
ATOM 1988 C CA . VAL A 1 249 ? -9.377 -6.357 8.048 1.00 93.12 249 VAL A CA 1
ATOM 1989 C C . VAL A 1 249 ? -10.901 -6.235 8.096 1.00 93.12 249 VAL A C 1
ATOM 1991 O O . VAL A 1 249 ? -11.486 -6.489 9.147 1.00 93.12 249 VAL A O 1
ATOM 1994 N N . ILE A 1 250 ? -11.559 -5.930 6.971 1.00 91.38 250 ILE A N 1
ATOM 1995 C CA . ILE A 1 250 ? -13.026 -5.803 6.922 1.00 91.38 250 ILE A CA 1
ATOM 1996 C C . ILE A 1 250 ? -13.715 -7.128 7.255 1.00 91.38 250 ILE A C 1
ATOM 1998 O O . ILE A 1 250 ? -14.626 -7.138 8.079 1.00 91.38 250 ILE A O 1
ATOM 2002 N N . TYR A 1 251 ? -13.262 -8.254 6.695 1.00 90.00 251 TYR A N 1
ATOM 2003 C CA . TYR A 1 251 ? -13.821 -9.568 7.038 1.00 90.00 251 TYR A CA 1
ATOM 2004 C C . TYR A 1 251 ? -13.695 -9.889 8.531 1.00 90.00 251 TYR A C 1
ATOM 2006 O O . TYR A 1 251 ? -14.595 -10.491 9.114 1.00 90.00 251 TYR A O 1
ATOM 2014 N N . ARG A 1 252 ? -12.588 -9.488 9.167 1.00 88.94 252 ARG A N 1
ATOM 2015 C CA . ARG A 1 252 ? -12.378 -9.707 10.602 1.00 88.94 252 ARG A CA 1
ATOM 2016 C C . ARG A 1 252 ? -13.237 -8.796 11.467 1.00 88.94 252 ARG A C 1
ATOM 2018 O O . ARG A 1 252 ? -13.759 -9.277 12.467 1.00 88.94 252 ARG A O 1
ATOM 2025 N N . LEU A 1 253 ? -13.395 -7.528 11.090 1.00 87.44 253 LEU A N 1
ATOM 2026 C CA . LEU A 1 253 ? -14.278 -6.593 11.791 1.00 87.44 253 LEU A CA 1
ATOM 2027 C C . LEU A 1 253 ? -15.738 -7.052 11.727 1.00 87.44 253 LEU A C 1
ATOM 2029 O O . LEU A 1 253 ? -16.380 -7.145 12.766 1.00 87.44 253 LEU A O 1
ATOM 2033 N N . ASP A 1 254 ? -16.216 -7.434 10.542 1.00 84.19 254 ASP A N 1
ATOM 2034 C CA . ASP A 1 254 ? -17.578 -7.938 10.328 1.00 84.19 254 ASP A CA 1
ATOM 2035 C C . ASP A 1 254 ? -17.853 -9.190 11.173 1.00 84.19 254 ASP A C 1
ATOM 2037 O O . ASP A 1 254 ? -18.868 -9.295 11.856 1.00 84.19 254 ASP A O 1
ATOM 2041 N N . ALA A 1 255 ? -16.898 -10.120 11.221 1.00 79.81 255 ALA A N 1
ATOM 2042 C CA . ALA A 1 255 ? -17.048 -11.315 12.036 1.00 79.81 255 ALA A CA 1
ATOM 2043 C C . ALA A 1 255 ? -17.053 -11.026 13.549 1.00 79.81 255 ALA A C 1
ATOM 2045 O O . ALA A 1 255 ? -17.784 -11.682 14.290 1.00 79.81 255 ALA A O 1
ATOM 2046 N N . LEU A 1 256 ? -16.262 -10.054 14.016 1.00 79.75 256 LEU A N 1
ATOM 2047 C CA . LEU A 1 256 ? -16.283 -9.634 15.420 1.00 79.75 256 LEU A CA 1
ATOM 2048 C C . LEU A 1 256 ? -17.618 -8.975 15.781 1.00 79.75 256 LEU A C 1
ATOM 2050 O O . LEU A 1 256 ? -18.209 -9.351 16.794 1.00 79.75 256 LEU A O 1
ATOM 2054 N N . ASP A 1 257 ? -18.115 -8.075 14.933 1.00 74.81 257 ASP A N 1
ATOM 2055 C CA . ASP A 1 257 ? -19.394 -7.388 15.137 1.00 74.81 257 ASP A CA 1
ATOM 2056 C C . ASP A 1 257 ? -20.581 -8.387 15.105 1.00 74.81 257 ASP A C 1
ATOM 2058 O O . ASP A 1 257 ? -21.518 -8.282 15.896 1.00 74.81 257 ASP A O 1
ATOM 2062 N N . LEU A 1 258 ? -20.518 -9.441 14.279 1.00 63.84 258 LEU A N 1
ATOM 2063 C CA . LEU A 1 258 ? -21.500 -10.537 14.309 1.00 63.84 258 LEU A CA 1
ATOM 2064 C C . LEU A 1 258 ? -21.437 -11.352 15.609 1.00 63.84 258 LEU A C 1
ATOM 2066 O O . LEU A 1 258 ? -22.472 -11.769 16.136 1.00 63.84 258 LEU A O 1
ATOM 2070 N N . THR A 1 259 ? -20.236 -11.599 16.142 1.00 61.81 259 THR A N 1
ATOM 2071 C CA . THR A 1 259 ? -20.098 -12.332 17.410 1.00 61.81 259 THR A CA 1
ATOM 2072 C C . THR A 1 259 ? -20.581 -11.531 18.613 1.00 61.81 259 THR A C 1
ATOM 2074 O O . THR A 1 259 ? -21.178 -12.130 19.506 1.00 61.81 259 THR A O 1
ATOM 2077 N N . SER A 1 260 ? -20.374 -10.210 18.640 1.00 71.44 260 SER A N 1
ATOM 2078 C CA . SER A 1 260 ? -20.928 -9.358 19.698 1.00 71.44 260 SER A CA 1
ATOM 2079 C C . SER A 1 260 ? -22.451 -9.292 19.606 1.00 71.44 260 SER A C 1
ATOM 2081 O O . SER A 1 260 ? -23.120 -9.568 20.596 1.00 71.44 260 SER A O 1
ATOM 2083 N N . ALA A 1 261 ? -23.012 -9.082 18.410 1.00 63.34 261 ALA A N 1
ATOM 2084 C CA . ALA A 1 261 ? -24.464 -9.060 18.215 1.00 63.34 261 ALA A CA 1
ATOM 2085 C C . ALA A 1 261 ? -25.146 -10.385 18.613 1.00 63.34 261 ALA A C 1
ATOM 2087 O O . ALA A 1 261 ? -26.258 -10.392 19.144 1.00 63.34 261 ALA A O 1
ATOM 2088 N N . ARG A 1 262 ? -24.488 -11.531 18.379 1.00 60.25 262 ARG A N 1
ATOM 2089 C CA . ARG A 1 262 ? -25.001 -12.841 18.810 1.00 60.25 262 ARG A CA 1
ATOM 2090 C C . ARG A 1 262 ? -24.915 -13.030 20.325 1.00 60.25 262 ARG A C 1
ATOM 2092 O O . ARG A 1 262 ? -25.817 -13.642 20.889 1.00 60.25 262 ARG A O 1
ATOM 2099 N N . ALA A 1 263 ? -23.861 -12.531 20.970 1.00 58.03 263 ALA A N 1
ATOM 2100 C CA . ALA A 1 263 ? -23.725 -12.600 22.424 1.00 58.03 263 ALA A CA 1
ATOM 2101 C C . ALA A 1 263 ? -24.852 -11.824 23.125 1.00 58.03 263 ALA A C 1
ATOM 2103 O O . ALA A 1 263 ? -25.467 -12.356 24.047 1.00 58.03 263 ALA A O 1
ATOM 2104 N N . ASP A 1 264 ? -25.204 -10.641 22.616 1.00 61.31 264 ASP A N 1
ATOM 2105 C CA . ASP A 1 264 ? -26.277 -9.813 23.182 1.00 61.31 264 ASP A CA 1
ATOM 2106 C C . ASP A 1 264 ? -27.657 -10.493 23.094 1.00 61.31 264 ASP A C 1
ATOM 2108 O O . ASP A 1 264 ? -28.464 -10.392 24.020 1.00 61.31 264 ASP A O 1
ATOM 2112 N N . LYS A 1 265 ? -27.921 -11.259 22.022 1.00 62.56 265 LYS A N 1
ATOM 2113 C CA . LYS A 1 265 ? -29.177 -12.020 21.870 1.00 62.56 265 LYS A CA 1
ATOM 2114 C C . LYS A 1 265 ? -29.291 -13.210 22.827 1.00 62.56 265 LYS A C 1
ATOM 2116 O O . LYS A 1 265 ? -30.398 -13.550 23.224 1.00 62.56 265 LYS A O 1
ATOM 2121 N N . VAL A 1 266 ? -28.179 -13.853 23.189 1.00 60.34 266 VAL A N 1
ATOM 2122 C CA . VAL A 1 266 ? -28.189 -15.041 24.070 1.00 60.34 266 VAL A CA 1
ATOM 2123 C C . VAL A 1 266 ? -28.308 -14.652 25.550 1.00 60.34 266 VAL A C 1
ATOM 2125 O O . VAL A 1 266 ? -28.813 -15.437 26.346 1.00 60.34 266 VAL A O 1
ATOM 2128 N N . ILE A 1 267 ? -27.881 -13.440 25.923 1.00 55.31 267 ILE A N 1
ATOM 2129 C CA . ILE A 1 267 ? -27.818 -12.971 27.322 1.00 55.31 267 ILE A CA 1
ATOM 2130 C C . ILE A 1 267 ? -29.058 -12.156 27.722 1.00 55.31 267 ILE A C 1
ATOM 2132 O O . ILE A 1 267 ? -29.126 -11.634 28.827 1.00 55.31 267 ILE A O 1
ATOM 2136 N N . SER A 1 268 ? -30.080 -12.071 26.873 1.00 45.59 268 SER A N 1
ATOM 2137 C CA . SER A 1 268 ? -31.408 -11.676 27.344 1.00 45.59 268 SER A CA 1
ATOM 2138 C C . SER A 1 268 ? -32.139 -12.951 27.763 1.00 45.59 268 SER A C 1
ATOM 2140 O O . SER A 1 268 ? -32.835 -13.524 26.919 1.00 45.59 268 SER A O 1
ATOM 2142 N N . PRO A 1 269 ? -31.981 -13.460 29.011 1.00 50.69 269 PRO A N 1
ATOM 2143 C CA . PRO A 1 269 ? -32.926 -14.449 29.491 1.00 50.69 269 PRO A CA 1
ATOM 2144 C C . PRO A 1 269 ? -34.312 -13.820 29.314 1.00 50.69 269 PRO A C 1
ATOM 2146 O O . PRO A 1 269 ? -34.449 -12.604 29.524 1.00 50.69 269 PRO A O 1
ATOM 2149 N N . PRO A 1 270 ? -35.335 -14.592 28.900 1.00 56.12 270 PRO A N 1
ATOM 2150 C CA . PRO A 1 270 ? -36.698 -14.100 29.009 1.00 56.12 270 PRO A CA 1
ATOM 2151 C C . PRO A 1 270 ? -36.820 -13.528 30.421 1.00 56.12 270 PRO A C 1
ATOM 2153 O O . PRO A 1 270 ? -36.271 -14.152 31.337 1.00 56.12 270 PRO A O 1
ATOM 2156 N N . PRO A 1 271 ? -37.399 -12.329 30.604 1.00 52.56 271 PRO A N 1
ATOM 2157 C CA . PRO A 1 271 ? -37.602 -11.790 31.930 1.00 52.56 271 PRO A CA 1
ATOM 2158 C C . PRO A 1 271 ? -38.431 -12.830 32.672 1.00 52.56 271 PRO A C 1
ATOM 2160 O O . PRO A 1 271 ? -39.652 -12.884 32.546 1.00 52.56 271 PRO A O 1
ATOM 2163 N N . HIS A 1 272 ? -37.751 -13.703 33.412 1.00 47.06 272 HIS A N 1
ATOM 2164 C CA . HIS A 1 272 ? -38.330 -14.388 34.528 1.00 47.06 272 HIS A CA 1
ATOM 2165 C C . HIS A 1 272 ? -38.621 -13.229 35.451 1.00 47.06 272 HIS A C 1
ATOM 2167 O O . HIS A 1 272 ? -37.754 -12.737 36.171 1.00 47.06 272 HIS A O 1
ATOM 2173 N N . VAL A 1 273 ? -39.843 -12.717 35.309 1.00 54.50 273 VAL A N 1
ATOM 2174 C CA . VAL A 1 273 ? -40.594 -12.179 36.417 1.00 54.50 273 VAL A CA 1
ATOM 2175 C C . VAL A 1 273 ? -40.387 -13.245 37.477 1.00 54.50 273 VAL A C 1
ATOM 2177 O O . VAL A 1 273 ? -40.983 -14.319 37.428 1.00 54.50 273 VAL A O 1
ATOM 2180 N N . ILE A 1 274 ? -39.402 -13.010 38.345 1.00 51.72 274 ILE A N 1
ATOM 2181 C CA . ILE A 1 274 ? -39.400 -13.580 39.672 1.00 51.72 274 ILE A CA 1
ATOM 2182 C C . ILE A 1 274 ? -40.641 -12.920 40.239 1.00 51.72 274 ILE A C 1
ATOM 2184 O O . ILE A 1 274 ? -40.589 -11.818 40.779 1.00 51.72 274 ILE A O 1
ATOM 2188 N N . GLU A 1 275 ? -41.786 -13.513 39.912 1.00 52.41 275 GLU A N 1
ATOM 2189 C CA . GLU A 1 275 ? -43.018 -13.317 40.623 1.00 52.41 275 GLU A CA 1
ATOM 2190 C C . GLU A 1 275 ? -42.569 -13.690 42.014 1.00 52.41 275 GLU A C 1
ATOM 2192 O O . GLU A 1 275 ? -42.188 -14.840 42.256 1.00 52.41 275 GLU A O 1
ATOM 2197 N N . SER A 1 276 ? -42.345 -12.654 42.825 1.00 46.41 276 SER A N 1
ATOM 2198 C CA . SER A 1 276 ? -41.992 -12.799 44.216 1.00 46.41 276 SER A CA 1
ATOM 2199 C C . SER A 1 276 ? -42.953 -13.850 44.703 1.00 46.41 276 SER A C 1
ATOM 2201 O O . SER A 1 276 ? -44.159 -13.614 44.722 1.00 46.41 276 SER A O 1
ATOM 2203 N N . MET A 1 277 ? -42.431 -15.047 44.945 1.00 45.12 277 MET A N 1
ATOM 2204 C CA . MET A 1 277 ? -43.182 -16.104 45.563 1.00 45.12 277 MET A CA 1
ATOM 2205 C C . MET A 1 277 ? -43.399 -15.533 46.955 1.00 45.12 277 MET A C 1
ATOM 2207 O O . MET A 1 277 ? -42.553 -15.678 47.836 1.00 45.12 277 MET A O 1
ATOM 2211 N N . GLU A 1 278 ? -44.464 -14.737 47.091 1.00 50.50 278 GLU A N 1
ATOM 2212 C CA . GLU A 1 278 ? -45.126 -14.446 48.336 1.00 50.50 278 GLU A CA 1
ATOM 2213 C C . GLU A 1 278 ? -45.363 -15.835 48.892 1.00 50.50 278 GLU A C 1
ATOM 2215 O O . GLU A 1 278 ? -46.284 -16.553 48.502 1.00 50.50 278 GLU A O 1
ATOM 2220 N N . MET A 1 279 ? -44.417 -16.273 49.724 1.00 48.09 279 MET A N 1
ATOM 2221 C CA . MET A 1 279 ? -44.642 -17.330 50.676 1.00 48.09 279 MET A CA 1
ATOM 2222 C C . MET A 1 279 ? -45.892 -16.875 51.397 1.00 48.09 279 MET A C 1
ATOM 2224 O O . MET A 1 279 ? -45.832 -15.976 52.236 1.00 48.09 279 MET A O 1
ATOM 2228 N N . SER A 1 280 ? -47.021 -17.445 50.969 1.00 45.53 280 SER A N 1
ATOM 2229 C CA . SER A 1 280 ? -48.290 -17.405 51.661 1.00 45.53 280 SER A CA 1
ATOM 2230 C C . SER A 1 280 ? -47.967 -17.662 53.116 1.00 45.53 280 SER A C 1
ATOM 2232 O O . SER A 1 280 ? -47.640 -18.777 53.526 1.00 45.53 280 SER A O 1
ATOM 2234 N N . ARG A 1 281 ? -47.970 -16.568 53.871 1.00 46.06 281 ARG A N 1
ATOM 2235 C CA . ARG A 1 281 ? -47.929 -16.545 55.315 1.00 46.06 281 ARG A CA 1
ATOM 2236 C C . ARG A 1 281 ? -49.286 -17.095 55.709 1.00 46.06 281 ARG A C 1
ATOM 2238 O O . ARG A 1 281 ? -50.257 -16.361 55.803 1.00 46.06 281 ARG A O 1
ATOM 2245 N N . GLN A 1 282 ? -49.355 -18.418 55.755 1.00 45.94 282 GLN A N 1
ATOM 2246 C CA . GLN A 1 282 ? -50.560 -19.141 56.088 1.00 45.94 282 GLN A CA 1
ATOM 2247 C C . GLN A 1 282 ? -50.912 -18.787 57.530 1.00 45.94 282 GLN A C 1
ATOM 2249 O O . GLN A 1 282 ? -50.090 -18.921 58.439 1.00 45.94 282 GLN A O 1
ATOM 2254 N N . ASP A 1 283 ? -52.118 -18.259 57.678 1.00 49.62 283 ASP A N 1
ATOM 2255 C CA . ASP A 1 283 ? -52.721 -17.807 58.916 1.00 49.62 283 ASP A CA 1
ATOM 2256 C C . ASP A 1 283 ? -52.598 -18.858 60.026 1.00 49.62 283 ASP A C 1
ATOM 2258 O O . ASP A 1 283 ? -53.183 -19.939 59.957 1.00 49.62 283 ASP A O 1
ATOM 2262 N N . VAL A 1 284 ? -51.892 -18.507 61.101 1.00 49.75 284 VAL A N 1
ATOM 2263 C CA . VAL A 1 284 ? -52.162 -19.070 62.425 1.00 49.75 284 VAL A CA 1
ATOM 2264 C C . VAL A 1 284 ? -52.725 -17.936 63.260 1.00 49.75 284 VAL A C 1
ATOM 2266 O O . VAL A 1 284 ? -52.011 -17.064 63.751 1.00 49.75 284 VAL A O 1
ATOM 2269 N N . ALA A 1 285 ? -54.049 -17.945 63.366 1.00 56.88 285 ALA A N 1
ATOM 2270 C CA . ALA A 1 285 ? -54.795 -17.120 64.288 1.00 56.88 285 ALA A CA 1
ATOM 2271 C C . ALA A 1 285 ? -54.429 -17.493 65.732 1.00 56.88 285 ALA A C 1
ATOM 2273 O O . ALA A 1 285 ? -54.682 -18.608 66.183 1.00 56.88 285 ALA A O 1
ATOM 2274 N N . SER A 1 286 ? -53.905 -16.528 66.482 1.00 46.56 286 SER A N 1
ATOM 2275 C CA . SER A 1 286 ? -54.018 -16.512 67.939 1.00 46.56 286 SER A CA 1
ATOM 2276 C C . SER A 1 286 ? -54.112 -15.067 68.421 1.00 46.56 286 SER A C 1
ATOM 2278 O O . SER A 1 286 ? -53.127 -14.343 68.518 1.00 46.56 286 SER A O 1
ATOM 2280 N N . THR A 1 287 ? -55.362 -14.678 68.650 1.00 53.59 287 THR A N 1
ATOM 2281 C CA . THR A 1 287 ? -55.886 -13.697 69.606 1.00 53.59 287 THR A CA 1
ATOM 2282 C C . THR A 1 287 ? -54.921 -13.041 70.602 1.00 53.59 287 THR A C 1
ATOM 2284 O O . THR A 1 287 ? -54.232 -13.735 71.348 1.00 53.59 287 THR A O 1
ATOM 2287 N N . SER A 1 288 ? -55.128 -11.724 70.759 1.00 47.34 288 SER A N 1
ATOM 2288 C CA . SER A 1 288 ? -55.263 -10.941 72.013 1.00 47.34 288 SER A CA 1
ATOM 2289 C C . SER A 1 288 ? -54.297 -9.742 72.174 1.00 47.34 288 SER A C 1
ATOM 2291 O O . SER A 1 288 ? -53.256 -9.710 71.523 1.00 47.34 288 SER A O 1
ATOM 2293 N N . PRO A 1 289 ? -54.715 -8.684 72.911 1.00 66.19 289 PRO A N 1
ATOM 2294 C CA . PRO A 1 289 ? -54.526 -7.298 72.479 1.00 66.19 289 PRO A CA 1
ATOM 2295 C C . PRO A 1 289 ? -53.572 -6.472 73.360 1.00 66.19 289 PRO A C 1
ATOM 2297 O O . PRO A 1 289 ? -53.129 -6.910 74.416 1.00 66.19 289 PRO A O 1
ATOM 2300 N N . SER A 1 290 ? -53.438 -5.201 72.962 1.00 50.81 290 SER A N 1
ATOM 2301 C CA . SER A 1 290 ? -53.012 -4.026 73.741 1.00 50.81 290 SER A CA 1
ATOM 2302 C C . SER A 1 290 ? -51.507 -3.816 73.928 1.00 50.81 290 SER A C 1
ATOM 2304 O O . SER A 1 290 ? -50.800 -4.636 74.500 1.00 50.81 290 SER A O 1
ATOM 2306 N N . GLY A 1 291 ? -51.036 -2.662 73.449 1.00 40.16 291 GLY A N 1
ATOM 2307 C CA . GLY A 1 291 ? -49.649 -2.227 73.575 1.00 40.16 291 GLY A CA 1
ATOM 2308 C C . GLY A 1 291 ? -49.357 -0.999 72.723 1.00 40.16 291 GLY A C 1
ATOM 2309 O O . GLY A 1 291 ? -48.755 -1.107 71.663 1.00 40.16 291 GLY A O 1
ATOM 2310 N N . ASP A 1 292 ? -49.843 0.142 73.194 1.00 54.22 292 ASP A N 1
ATOM 2311 C CA . ASP A 1 292 ? -49.502 1.499 72.770 1.00 54.22 292 ASP A CA 1
ATOM 2312 C C . ASP A 1 292 ? -47.973 1.715 72.716 1.00 54.22 292 ASP A C 1
ATOM 2314 O O . ASP A 1 292 ? -47.276 1.395 73.679 1.00 54.22 292 ASP A O 1
ATOM 2318 N N . SER A 1 293 ? -47.441 2.211 71.592 1.00 42.28 293 SER A N 1
ATOM 2319 C CA . SER A 1 293 ? -46.197 3.001 71.539 1.00 42.28 293 SER A CA 1
ATOM 2320 C C . SER A 1 293 ? -45.895 3.508 70.124 1.00 42.28 293 SER A C 1
ATOM 2322 O O . SER A 1 293 ? -45.604 2.768 69.186 1.00 42.28 293 SER A O 1
ATOM 2324 N N . THR A 1 294 ? -45.929 4.831 70.012 1.00 51.91 294 THR A N 1
ATOM 2325 C CA . THR A 1 294 ? -45.287 5.663 68.991 1.00 51.91 294 THR A CA 1
ATOM 2326 C C . THR A 1 294 ? -43.846 5.225 68.718 1.00 51.91 294 THR A C 1
ATOM 2328 O O . THR A 1 294 ? -43.013 5.274 69.622 1.00 51.91 294 THR A O 1
ATOM 2331 N N . SER A 1 295 ? -43.543 4.847 67.476 1.00 40.75 295 SER A N 1
ATOM 2332 C CA . SER A 1 295 ? -42.176 4.611 67.001 1.00 40.75 295 SER A CA 1
ATOM 2333 C C . SER A 1 295 ? -41.992 5.324 65.664 1.00 40.75 295 SER A C 1
ATOM 2335 O O . SER A 1 295 ? -42.726 5.049 64.718 1.00 40.75 295 SER A O 1
ATOM 2337 N N . GLU A 1 296 ? -41.050 6.267 65.623 1.00 50.12 296 GLU A N 1
ATOM 2338 C CA . GLU A 1 296 ? -40.595 6.966 64.422 1.00 50.12 296 GLU A CA 1
ATOM 2339 C C . GLU A 1 296 ? -40.173 5.961 63.342 1.00 50.12 296 GLU A C 1
ATOM 2341 O O . GLU A 1 296 ? -39.310 5.105 63.550 1.00 50.12 296 GLU A O 1
ATOM 2346 N N . GLU A 1 297 ? -40.810 6.075 62.181 1.00 41.91 297 GLU A N 1
ATOM 2347 C CA . GLU A 1 297 ? -40.546 5.291 60.983 1.00 41.91 297 GLU A CA 1
ATOM 2348 C C . GLU A 1 297 ? -39.216 5.758 60.375 1.00 41.91 297 GLU A C 1
ATOM 2350 O O . GLU A 1 297 ? -39.128 6.737 59.637 1.00 41.91 297 GLU A O 1
ATOM 2355 N N . GLN A 1 298 ? -38.138 5.096 60.789 1.00 46.31 298 GLN A N 1
ATOM 2356 C CA . GLN A 1 298 ? -36.788 5.347 60.309 1.00 46.31 298 GLN A CA 1
ATOM 2357 C C . GLN A 1 298 ? -36.627 4.718 58.916 1.00 46.31 298 GLN A C 1
ATOM 2359 O O . GLN A 1 298 ? -36.404 3.512 58.788 1.00 46.31 298 GLN A O 1
ATOM 2364 N N . ASP A 1 299 ? -36.753 5.556 57.881 1.00 44.59 299 ASP A N 1
ATOM 2365 C CA . ASP A 1 299 ? -36.491 5.243 56.471 1.00 44.59 299 ASP A CA 1
ATOM 2366 C C . ASP A 1 299 ? -35.153 4.501 56.317 1.00 44.59 299 ASP A C 1
ATOM 2368 O O . ASP A 1 299 ? -34.059 5.070 56.413 1.00 44.59 299 ASP A O 1
ATOM 2372 N N . THR A 1 300 ? -35.231 3.194 56.079 1.00 50.84 300 THR A N 1
ATOM 2373 C CA . THR A 1 300 ? -34.061 2.366 55.795 1.00 50.84 300 THR A CA 1
ATOM 2374 C C . THR A 1 300 ? -33.637 2.594 54.341 1.00 50.84 300 THR A C 1
ATOM 2376 O O . THR A 1 300 ? -34.459 2.480 53.430 1.00 50.84 300 THR A O 1
ATOM 2379 N N . PRO A 1 301 ? -32.359 2.920 54.070 1.00 56.06 301 PRO A N 1
ATOM 2380 C CA . PRO A 1 301 ? -31.911 3.190 52.712 1.00 56.06 301 PRO A CA 1
ATOM 2381 C C . PRO A 1 301 ? -32.041 1.925 51.856 1.00 56.06 301 PRO A C 1
ATOM 2383 O O . PRO A 1 301 ? -31.497 0.872 52.196 1.00 56.06 301 PRO A O 1
ATOM 2386 N N . MET A 1 302 ? -32.767 2.044 50.738 1.00 53.28 302 MET A N 1
ATOM 2387 C CA . MET A 1 302 ? -32.981 0.968 49.770 1.00 53.28 302 MET A CA 1
ATOM 2388 C C . MET A 1 302 ? -31.666 0.258 49.420 1.00 53.28 302 MET A C 1
ATOM 2390 O O . MET A 1 302 ? -30.709 0.868 48.938 1.00 53.28 302 MET A O 1
ATOM 2394 N N . SER A 1 303 ? -31.647 -1.054 49.654 1.00 56.16 303 SER A N 1
ATOM 2395 C CA . SER A 1 303 ? -30.506 -1.933 49.407 1.00 56.16 303 SER A CA 1
ATOM 2396 C C . SER A 1 303 ? -30.092 -1.883 47.932 1.00 56.16 303 SER A C 1
ATOM 2398 O O . SER A 1 303 ? -30.858 -2.251 47.041 1.00 56.16 303 SER A O 1
ATOM 2400 N N . SER A 1 304 ? -28.876 -1.406 47.654 1.00 60.00 304 SER A N 1
ATOM 2401 C CA . SER A 1 304 ? -28.328 -1.365 46.298 1.00 60.00 304 SER A CA 1
ATOM 2402 C C . SER A 1 304 ? -28.209 -2.783 45.739 1.00 60.00 304 SER A C 1
ATOM 2404 O O . SER A 1 304 ? -27.397 -3.573 46.221 1.00 60.00 304 SER A O 1
ATOM 2406 N N . THR A 1 305 ? -28.998 -3.108 44.717 1.00 62.16 305 THR A N 1
ATOM 2407 C CA . THR A 1 305 ? -28.951 -4.417 44.060 1.00 62.16 305 THR A CA 1
ATOM 2408 C C . THR A 1 305 ? -27.606 -4.604 43.355 1.00 62.16 305 THR A C 1
ATOM 2410 O O . THR A 1 305 ? -27.300 -3.929 42.369 1.00 62.16 305 THR A O 1
ATOM 2413 N N . LEU A 1 306 ? -26.789 -5.522 43.871 1.00 71.75 306 LEU A N 1
ATOM 2414 C CA . LEU A 1 306 ? -25.542 -5.955 43.250 1.00 71.75 306 LEU A CA 1
ATOM 2415 C C . LEU A 1 306 ? -25.865 -7.051 42.229 1.00 71.75 306 LEU A C 1
ATOM 2417 O O . LEU A 1 306 ? -26.324 -8.128 42.603 1.00 71.75 306 LEU A O 1
ATOM 2421 N N . VAL A 1 307 ? -25.634 -6.792 40.943 1.00 73.56 307 VAL A N 1
ATOM 2422 C CA . VAL A 1 307 ? -25.803 -7.810 39.897 1.00 73.56 307 VAL A CA 1
ATOM 2423 C C . VAL A 1 307 ? -24.430 -8.390 39.571 1.00 73.56 307 VAL A C 1
ATOM 2425 O O . VAL A 1 307 ? -23.554 -7.684 39.066 1.00 73.56 307 VAL A O 1
ATOM 2428 N N . ILE A 1 308 ? -24.244 -9.676 39.873 1.00 78.00 308 ILE A N 1
ATOM 2429 C CA . ILE A 1 308 ? -23.060 -10.446 39.480 1.00 78.00 308 ILE A CA 1
ATOM 2430 C C . ILE A 1 308 ? -23.421 -11.211 38.212 1.00 78.00 308 ILE A C 1
ATOM 2432 O O . ILE A 1 308 ? -24.322 -12.046 38.225 1.00 78.00 308 ILE A O 1
ATOM 2436 N N . SER A 1 309 ? -22.723 -10.926 37.117 1.00 78.62 309 SER A N 1
ATOM 2437 C CA . SER A 1 309 ? -22.837 -11.704 35.885 1.00 78.62 309 SER A CA 1
ATOM 2438 C C . SER A 1 309 ? -21.523 -12.427 35.629 1.00 78.62 309 SER A C 1
ATOM 2440 O O . SER A 1 309 ? -20.459 -11.802 35.594 1.00 78.62 309 SER A O 1
ATOM 2442 N N . THR A 1 310 ? -21.596 -13.747 35.469 1.00 78.31 310 THR A N 1
ATOM 2443 C CA . THR A 1 310 ? -20.454 -14.591 35.118 1.00 78.31 310 THR A CA 1
ATOM 2444 C C . THR A 1 310 ? -20.628 -15.057 33.684 1.00 78.31 310 THR A C 1
ATOM 2446 O O . THR A 1 310 ? -21.538 -15.827 33.381 1.00 78.31 310 THR A O 1
ATOM 2449 N N . SER A 1 311 ? -19.756 -14.605 32.787 1.00 80.50 311 SER A N 1
ATOM 2450 C CA . SER A 1 311 ? -19.730 -15.108 31.415 1.00 80.50 311 SER A CA 1
ATOM 2451 C C . SER A 1 311 ? -18.562 -16.073 31.243 1.00 80.50 311 SER A C 1
ATOM 2453 O O . SER A 1 311 ? -17.431 -15.781 31.634 1.00 80.50 311 SER A O 1
ATOM 2455 N N . VAL A 1 312 ? -18.840 -17.249 30.678 1.00 81.31 312 VAL A N 1
ATOM 2456 C CA . VAL A 1 312 ? -17.823 -18.258 30.370 1.00 81.31 312 VAL A CA 1
ATOM 2457 C C . VAL A 1 312 ? -17.615 -18.271 28.865 1.00 81.31 312 VAL A C 1
ATOM 2459 O O . VAL A 1 312 ? -18.483 -18.707 28.108 1.00 81.31 312 VAL A O 1
ATOM 2462 N N . LYS A 1 313 ? -16.453 -17.798 28.411 1.00 81.88 313 LYS A N 1
ATOM 2463 C CA . LYS A 1 313 ? -16.085 -17.809 26.995 1.00 81.88 313 LYS A CA 1
ATOM 2464 C C . LYS A 1 313 ? -14.974 -18.822 26.761 1.00 81.88 313 LYS A C 1
ATOM 2466 O O . LYS A 1 313 ? -13.823 -18.603 27.131 1.00 81.88 313 LYS A O 1
ATOM 2471 N N . ARG A 1 314 ? -15.308 -19.929 26.097 1.00 79.00 314 ARG A N 1
ATOM 2472 C CA . ARG A 1 314 ? -14.316 -20.897 25.612 1.00 79.00 314 ARG A CA 1
ATOM 2473 C C . ARG A 1 314 ? -13.744 -20.403 24.292 1.00 79.00 314 ARG A C 1
ATOM 2475 O O . ARG A 1 314 ? -14.455 -20.325 23.292 1.00 79.00 314 ARG A O 1
ATOM 2482 N N . VAL A 1 315 ? -12.463 -20.051 24.290 1.00 75.31 315 VAL A N 1
ATOM 2483 C CA . VAL A 1 315 ? -11.748 -19.628 23.085 1.00 75.31 315 VAL A CA 1
ATOM 2484 C C . VAL A 1 315 ? -10.775 -20.740 22.694 1.00 75.31 315 VAL A C 1
ATOM 2486 O O . VAL A 1 315 ? -9.901 -21.080 23.496 1.00 75.31 315 VAL A O 1
ATOM 2489 N N . PRO A 1 316 ? -10.889 -21.319 21.484 1.00 72.94 316 PRO A N 1
ATOM 2490 C CA . PRO A 1 316 ? -9.901 -22.278 21.017 1.00 72.94 316 PRO A CA 1
ATOM 2491 C C . PRO A 1 316 ? -8.531 -21.612 20.957 1.00 72.94 316 PRO A C 1
ATOM 2493 O O . PRO A 1 316 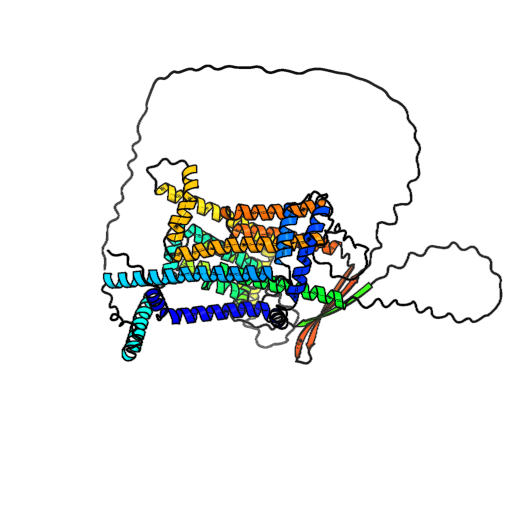? -8.381 -20.531 20.369 1.00 72.94 316 PRO A O 1
ATOM 2496 N N . MET A 1 317 ? -7.533 -22.239 21.590 1.00 69.75 317 MET A N 1
ATOM 2497 C CA . MET A 1 317 ? -6.179 -21.713 21.532 1.00 69.75 317 MET A CA 1
ATOM 2498 C C . MET A 1 317 ? -5.714 -21.744 20.076 1.00 69.75 317 MET A C 1
ATOM 2500 O O . MET A 1 317 ? -5.894 -22.751 19.389 1.00 69.75 317 MET A O 1
ATOM 2504 N N . PRO A 1 318 ? -5.146 -20.642 19.557 1.00 67.00 318 PRO A N 1
ATOM 2505 C CA . PRO A 1 318 ? -4.607 -20.646 18.211 1.00 67.00 318 PRO A CA 1
ATOM 2506 C C . PRO A 1 318 ? -3.549 -21.750 18.114 1.00 67.00 318 PRO A C 1
ATOM 2508 O O . PRO A 1 318 ? -2.540 -21.700 18.817 1.00 67.00 318 PRO A O 1
ATOM 2511 N N . GLN A 1 319 ? -3.787 -22.741 17.248 1.00 65.81 319 GLN A N 1
ATOM 2512 C CA . GLN A 1 319 ? -2.784 -23.741 16.893 1.00 65.81 319 GLN A CA 1
ATOM 2513 C C . GLN A 1 319 ? -1.526 -22.998 16.447 1.00 65.81 319 GLN A C 1
ATOM 2515 O O . GLN A 1 319 ? -1.530 -22.271 15.449 1.00 65.81 319 GLN A O 1
ATOM 2520 N N . LYS A 1 320 ? -0.461 -23.123 17.238 1.00 65.81 320 LYS A N 1
ATOM 2521 C CA . LYS A 1 320 ? 0.794 -22.420 17.004 1.00 65.81 320 LYS A CA 1
ATOM 2522 C C . LYS A 1 320 ? 1.548 -23.154 15.901 1.00 65.81 320 LYS A C 1
ATOM 2524 O O . LYS A 1 320 ? 2.407 -23.985 16.176 1.00 65.81 320 LYS A O 1
ATOM 2529 N N . SER A 1 321 ? 1.194 -22.887 14.647 1.00 67.81 321 SER A N 1
ATOM 2530 C CA . SER A 1 321 ? 1.980 -23.347 13.508 1.00 67.81 321 SER A CA 1
ATOM 2531 C C . SER A 1 321 ? 3.293 -22.570 13.506 1.00 67.81 321 SER A C 1
ATOM 2533 O O . SER A 1 321 ? 3.339 -21.450 13.004 1.00 67.81 321 SER A O 1
ATOM 2535 N N . SER A 1 322 ? 4.347 -23.127 14.104 1.00 72.62 322 SER A N 1
ATOM 2536 C CA . SER A 1 322 ? 5.662 -22.490 14.122 1.00 72.62 322 SER A CA 1
ATOM 2537 C C . SER A 1 322 ? 6.229 -22.463 12.705 1.00 72.62 322 SER A C 1
ATOM 2539 O O . SER A 1 322 ? 6.855 -23.423 12.251 1.00 72.62 322 SER A O 1
ATOM 2541 N N . SER A 1 323 ? 5.982 -21.378 11.978 1.00 84.06 323 SER A N 1
ATOM 2542 C CA . SER A 1 323 ? 6.651 -21.161 10.701 1.00 84.06 323 SER A CA 1
ATOM 2543 C C . SER A 1 323 ? 8.136 -20.879 10.953 1.00 84.06 323 SER A C 1
ATOM 2545 O O . SER A 1 323 ? 8.502 -20.270 11.961 1.00 84.06 323 SER A O 1
ATOM 2547 N N . ALA A 1 324 ? 9.013 -21.291 10.034 1.00 88.31 324 ALA A N 1
ATOM 2548 C CA . ALA A 1 324 ? 10.448 -21.004 10.137 1.00 88.31 324 ALA A CA 1
ATOM 2549 C C . ALA A 1 324 ? 10.733 -19.493 10.293 1.00 88.31 324 ALA A C 1
ATOM 2551 O O . ALA A 1 324 ? 11.663 -19.097 10.995 1.00 88.31 324 ALA A O 1
ATOM 2552 N N . LEU A 1 325 ? 9.882 -18.645 9.702 1.00 86.62 325 LEU A N 1
ATOM 2553 C CA . LEU A 1 325 ? 9.921 -17.187 9.841 1.00 86.62 325 LEU A CA 1
ATOM 2554 C C . LEU A 1 325 ? 9.608 -16.716 11.267 1.00 86.62 325 LEU A C 1
ATOM 2556 O O . LEU A 1 325 ? 10.288 -15.828 11.771 1.00 86.62 325 LEU A O 1
ATOM 2560 N N . GLU A 1 326 ? 8.648 -17.331 11.958 1.00 85.75 326 GLU A N 1
ATOM 2561 C CA . GLU A 1 326 ? 8.393 -17.034 13.374 1.00 85.75 326 GLU A CA 1
ATOM 2562 C C . GLU A 1 326 ? 9.567 -17.452 14.265 1.00 85.75 326 GLU A C 1
ATOM 2564 O O . GLU A 1 326 ? 9.928 -16.731 15.199 1.00 85.75 326 GLU A O 1
ATOM 2569 N N . SER A 1 327 ? 10.205 -18.589 13.966 1.00 89.19 327 SER A N 1
ATOM 2570 C CA . SER A 1 327 ? 11.429 -19.008 14.659 1.00 89.19 327 SER A CA 1
ATOM 2571 C C . SER A 1 327 ? 12.563 -18.003 14.451 1.00 89.19 327 SER A C 1
ATOM 2573 O O . SER A 1 327 ? 13.248 -17.646 15.411 1.00 89.19 327 SER A O 1
ATOM 2575 N N . PHE A 1 328 ? 12.723 -17.494 13.227 1.00 91.12 328 PHE A N 1
ATOM 2576 C CA . PHE A 1 328 ? 13.692 -16.447 12.913 1.00 91.12 328 PHE A CA 1
ATOM 2577 C C . PHE A 1 328 ? 13.381 -15.131 13.641 1.00 91.12 328 PHE A C 1
ATOM 2579 O O . PHE A 1 328 ? 14.268 -14.556 14.270 1.00 91.12 328 PHE A O 1
ATOM 2586 N N . GLY A 1 329 ? 12.119 -14.694 13.654 1.00 89.31 329 GLY A N 1
ATOM 2587 C CA . GLY A 1 329 ? 11.684 -13.527 14.423 1.00 89.31 329 GLY A CA 1
ATOM 2588 C C . GLY A 1 329 ? 11.964 -13.683 15.922 1.00 89.31 329 GLY A C 1
ATOM 2589 O O . GLY A 1 329 ? 12.485 -12.769 16.561 1.00 89.31 329 GLY A O 1
ATOM 2590 N N . SER A 1 330 ? 11.697 -14.863 16.489 1.00 89.19 330 SER A N 1
ATOM 2591 C CA . SER A 1 330 ? 12.028 -15.171 17.885 1.00 89.19 330 SER A CA 1
ATOM 2592 C C . SER A 1 330 ? 13.531 -15.097 18.156 1.00 89.19 330 SER A C 1
ATOM 2594 O O . SER A 1 330 ? 13.935 -14.600 19.207 1.00 89.19 330 SER A O 1
ATOM 2596 N N . LEU A 1 331 ? 14.364 -15.558 17.221 1.00 91.12 331 LEU A N 1
ATOM 2597 C CA . LEU A 1 331 ? 15.816 -15.452 17.324 1.00 91.12 331 LEU A CA 1
ATOM 2598 C C . LEU A 1 331 ? 16.274 -13.988 17.273 1.00 91.12 331 LEU A C 1
ATOM 2600 O O . LEU A 1 331 ? 17.058 -13.577 18.123 1.00 91.12 331 LEU A O 1
ATOM 2604 N N . LEU A 1 332 ? 15.727 -13.179 16.362 1.00 89.50 332 LEU A N 1
ATOM 2605 C CA . LEU A 1 332 ? 16.011 -11.741 16.293 1.00 89.50 332 LEU A CA 1
ATOM 2606 C C . LEU A 1 332 ? 15.639 -11.008 17.585 1.00 89.50 332 LEU A C 1
ATOM 2608 O O . LEU A 1 332 ? 16.412 -10.181 18.065 1.00 89.50 332 LEU A O 1
ATOM 2612 N N . ALA A 1 333 ? 14.497 -11.342 18.188 1.00 89.19 333 ALA A N 1
ATOM 2613 C CA . ALA A 1 333 ? 14.065 -10.732 19.445 1.00 89.19 333 ALA A CA 1
ATOM 2614 C C . ALA A 1 333 ? 14.880 -11.158 20.673 1.00 89.19 333 ALA A C 1
ATOM 2616 O O . ALA A 1 333 ? 14.810 -10.504 21.712 1.00 89.19 333 ALA A O 1
ATOM 2617 N N . LYS A 1 334 ? 15.665 -12.238 20.569 1.00 90.12 334 LYS A N 1
ATOM 2618 C CA . LYS A 1 334 ? 16.674 -12.579 21.583 1.00 90.12 334 LYS A CA 1
ATOM 2619 C C . LYS A 1 334 ? 17.924 -11.706 21.461 1.00 90.12 334 LYS A C 1
ATOM 2621 O O . LYS A 1 334 ? 18.609 -11.519 22.460 1.00 90.12 334 LYS A O 1
ATOM 2626 N N . ILE A 1 335 ? 18.223 -11.199 20.262 1.00 91.75 335 ILE A N 1
ATOM 2627 C CA . ILE A 1 335 ? 19.414 -10.383 19.985 1.00 91.75 335 ILE A CA 1
ATOM 2628 C C . ILE A 1 335 ? 19.144 -8.908 20.298 1.00 91.75 335 ILE A C 1
ATOM 2630 O O . ILE A 1 335 ? 19.929 -8.264 20.988 1.00 91.75 335 ILE A O 1
ATOM 2634 N N . VAL A 1 336 ? 18.026 -8.374 19.807 1.00 89.50 336 VAL A N 1
ATOM 2635 C CA . VAL A 1 336 ? 17.610 -6.978 20.004 1.00 89.50 336 VAL A CA 1
ATOM 2636 C C . VAL A 1 336 ? 16.235 -6.997 20.653 1.00 89.50 336 VAL A C 1
ATOM 2638 O O . VAL A 1 336 ? 15.421 -7.818 20.253 1.00 89.50 336 VAL A O 1
ATOM 2641 N N . SER A 1 337 ? 15.950 -6.134 21.632 1.00 87.38 337 SER A N 1
ATOM 2642 C CA . SER A 1 337 ? 14.611 -6.041 22.234 1.00 87.38 337 SER A CA 1
ATOM 2643 C C . SER A 1 337 ? 13.612 -5.383 21.281 1.00 87.38 337 SER A C 1
ATOM 2645 O O . SER A 1 337 ? 13.988 -4.540 20.468 1.00 87.38 337 SER A O 1
ATOM 2647 N N . ALA A 1 338 ? 12.326 -5.723 21.404 1.00 84.81 338 ALA A N 1
ATOM 2648 C CA . ALA A 1 338 ? 11.304 -5.228 20.480 1.00 84.81 338 ALA A CA 1
ATOM 2649 C C . ALA A 1 338 ? 11.131 -3.712 20.487 1.00 84.81 338 ALA A C 1
ATOM 2651 O O . ALA A 1 338 ? 10.904 -3.110 19.440 1.00 84.81 338 ALA A O 1
ATOM 2652 N N . GLU A 1 339 ? 11.305 -3.112 21.659 1.00 83.75 339 GLU A N 1
ATOM 2653 C CA . GLU A 1 339 ? 11.222 -1.669 21.878 1.00 83.75 339 GLU A CA 1
ATOM 2654 C C . GLU A 1 339 ? 12.313 -0.902 21.118 1.00 83.75 339 GLU A C 1
ATOM 2656 O O . GLU A 1 339 ? 12.084 0.226 20.695 1.00 83.75 339 GLU A O 1
ATOM 2661 N N . VAL A 1 340 ? 13.482 -1.519 20.905 1.00 86.25 340 VAL A N 1
ATOM 2662 C CA . VAL A 1 340 ? 14.621 -0.895 20.214 1.00 86.25 340 VAL A CA 1
ATOM 2663 C C . VAL A 1 340 ? 14.688 -1.333 18.754 1.00 86.25 340 VAL A C 1
ATOM 2665 O O . VAL A 1 340 ? 14.886 -0.507 17.867 1.00 86.25 340 VAL A O 1
ATOM 2668 N N . GLY A 1 341 ? 14.503 -2.628 18.490 1.00 89.31 341 GLY A N 1
ATOM 2669 C CA . GLY A 1 341 ? 14.655 -3.216 17.163 1.00 89.31 341 GLY A CA 1
ATOM 2670 C C . GLY A 1 341 ? 13.677 -2.631 16.155 1.00 89.31 341 GLY A C 1
ATOM 2671 O O . GLY A 1 341 ? 14.069 -2.318 15.039 1.00 89.31 341 GLY A O 1
ATOM 2672 N N . MET A 1 342 ? 12.426 -2.407 16.558 1.00 89.69 342 MET A N 1
ATOM 2673 C CA . MET A 1 342 ? 11.391 -1.907 15.654 1.00 89.69 342 MET A CA 1
ATOM 2674 C C . MET A 1 342 ? 11.647 -0.479 15.150 1.00 89.69 342 MET A C 1
ATOM 2676 O O . MET A 1 342 ? 11.734 -0.307 13.929 1.00 89.69 342 MET A O 1
ATOM 2680 N N . PRO A 1 343 ? 11.834 0.536 16.022 1.00 89.56 343 PRO A N 1
ATOM 2681 C CA . PRO A 1 343 ? 12.237 1.866 15.572 1.00 89.56 343 PRO A CA 1
ATOM 2682 C C . PRO A 1 343 ? 13.547 1.836 14.787 1.00 89.56 343 PRO A C 1
ATOM 2684 O O . PRO A 1 343 ? 13.662 2.519 13.774 1.00 89.56 343 PRO A O 1
ATOM 2687 N N . LEU A 1 344 ? 14.516 1.015 15.210 1.00 91.31 344 LEU A N 1
ATOM 2688 C CA . LEU A 1 344 ? 15.805 0.900 14.536 1.00 91.31 344 LEU A CA 1
ATOM 2689 C C . LEU A 1 344 ? 15.661 0.388 13.098 1.00 91.31 344 LEU A C 1
ATOM 2691 O O . LEU A 1 344 ? 16.233 0.986 12.194 1.00 91.31 344 LEU A O 1
ATOM 2695 N N . PHE A 1 345 ? 14.893 -0.680 12.864 1.00 94.31 345 PHE A N 1
ATOM 2696 C CA . PHE A 1 345 ? 14.680 -1.215 11.516 1.00 94.31 345 PHE A CA 1
ATOM 2697 C C . PHE A 1 345 ? 13.908 -0.243 10.627 1.00 94.31 345 PHE A C 1
ATOM 2699 O O . PHE A 1 345 ? 14.266 -0.081 9.462 1.00 94.31 345 PHE A O 1
ATOM 2706 N N . ALA A 1 346 ? 12.897 0.440 11.169 1.00 92.38 346 ALA A N 1
ATOM 2707 C CA . ALA A 1 346 ? 12.149 1.446 10.423 1.00 92.38 346 ALA A CA 1
ATOM 2708 C C . ALA A 1 346 ? 13.028 2.653 10.051 1.00 92.38 346 ALA A C 1
ATOM 2710 O O . ALA A 1 346 ? 13.036 3.077 8.897 1.00 92.38 346 ALA A O 1
ATOM 2711 N N . LEU A 1 347 ? 13.829 3.171 10.990 1.00 91.44 347 LEU A N 1
ATOM 2712 C CA . LEU A 1 347 ? 14.767 4.268 10.735 1.00 91.44 347 LEU A CA 1
ATOM 2713 C C . LEU A 1 347 ? 15.882 3.860 9.768 1.00 91.44 347 LEU A C 1
ATOM 2715 O O . LEU A 1 347 ? 16.211 4.629 8.870 1.00 91.44 347 LEU A O 1
ATOM 2719 N N . ALA A 1 348 ? 16.441 2.656 9.912 1.00 93.00 348 ALA A N 1
ATOM 2720 C CA . ALA A 1 348 ? 17.464 2.136 9.007 1.00 93.00 348 ALA A CA 1
ATOM 2721 C C . ALA A 1 348 ? 16.918 1.950 7.585 1.00 93.00 348 ALA A C 1
ATOM 2723 O O . ALA A 1 348 ? 17.579 2.327 6.617 1.00 93.00 348 ALA A O 1
ATOM 2724 N N . GLY A 1 349 ? 15.692 1.441 7.453 1.00 93.44 349 GLY A N 1
ATOM 2725 C CA . GLY A 1 349 ? 15.027 1.340 6.163 1.00 93.44 349 GLY A CA 1
ATOM 2726 C C . GLY A 1 349 ? 14.747 2.714 5.550 1.00 93.44 349 GLY A C 1
ATOM 2727 O O . GLY A 1 349 ? 15.099 2.935 4.396 1.00 93.44 349 GLY A O 1
ATOM 2728 N N . LEU A 1 350 ? 14.206 3.671 6.314 1.00 93.25 350 LEU A N 1
ATOM 2729 C CA . LEU A 1 350 ? 13.968 5.037 5.827 1.00 93.25 350 LEU A CA 1
ATOM 2730 C C . LEU A 1 350 ? 15.267 5.729 5.416 1.00 93.25 350 LEU A C 1
ATOM 2732 O O . LEU A 1 350 ? 15.316 6.390 4.382 1.00 93.25 350 LEU A O 1
ATOM 2736 N N . TYR A 1 351 ? 16.335 5.532 6.187 1.00 93.56 351 TYR A N 1
ATOM 2737 C CA . TYR A 1 351 ? 17.670 6.005 5.846 1.00 93.56 351 TYR A CA 1
ATOM 2738 C C . TYR A 1 351 ? 18.190 5.375 4.544 1.00 93.56 351 TYR A C 1
ATOM 2740 O O . TYR A 1 351 ? 18.805 6.062 3.727 1.00 93.56 351 TYR A O 1
ATOM 2748 N N . SER A 1 352 ? 17.909 4.090 4.313 1.00 93.12 352 SER A N 1
ATOM 2749 C CA . SER A 1 352 ? 18.248 3.411 3.059 1.00 93.12 352 SER A CA 1
ATOM 2750 C C . SER A 1 352 ? 17.521 4.023 1.859 1.00 93.12 352 SER A C 1
ATOM 2752 O O . SER A 1 352 ? 18.140 4.204 0.813 1.00 93.12 352 SER A O 1
ATOM 2754 N N . VAL A 1 353 ? 16.240 4.382 2.004 1.00 93.56 353 VAL A N 1
ATOM 2755 C CA . VAL A 1 353 ? 15.464 5.067 0.951 1.00 93.56 353 VAL A CA 1
ATOM 2756 C C . VAL A 1 353 ? 16.006 6.482 0.708 1.00 93.56 353 VAL A C 1
ATOM 2758 O O . VAL A 1 353 ? 16.193 6.909 -0.430 1.00 93.56 353 VAL A O 1
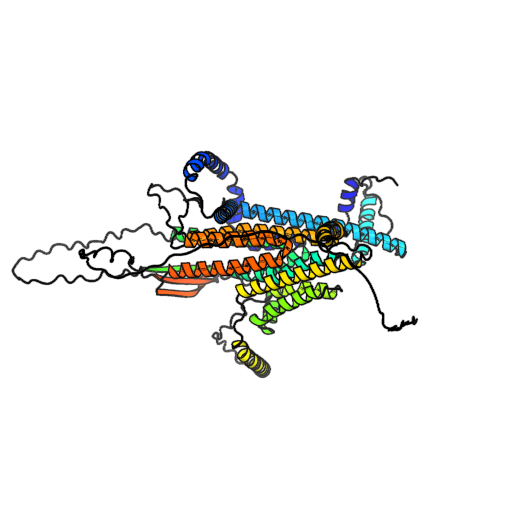ATOM 2761 N N . LEU A 1 354 ? 16.324 7.196 1.788 1.00 91.12 354 LEU A N 1
ATOM 2762 C CA . LEU A 1 354 ? 16.895 8.544 1.776 1.00 91.12 354 LEU A CA 1
ATOM 2763 C C . LEU A 1 354 ? 18.202 8.654 0.999 1.00 91.12 354 LEU A C 1
ATOM 2765 O O . LEU A 1 354 ? 18.455 9.656 0.334 1.00 91.12 354 LEU A O 1
ATOM 2769 N N . ARG A 1 355 ? 19.055 7.636 1.116 1.00 92.12 355 ARG A N 1
ATOM 2770 C CA . ARG A 1 355 ? 20.382 7.629 0.499 1.00 92.12 355 ARG A CA 1
ATOM 2771 C C . ARG A 1 355 ? 20.362 7.429 -1.013 1.00 92.12 355 ARG A C 1
ATOM 2773 O O . ARG A 1 355 ? 21.453 7.423 -1.569 1.00 92.12 355 ARG A O 1
ATOM 2780 N N . HIS A 1 356 ? 19.180 7.315 -1.633 1.00 90.75 356 HIS A N 1
ATOM 2781 C CA . HIS A 1 356 ? 18.976 7.062 -3.060 1.00 90.75 356 HIS A CA 1
ATOM 2782 C C . HIS A 1 356 ? 19.809 5.852 -3.531 1.00 90.75 356 HIS A C 1
ATOM 2784 O O . HIS A 1 356 ? 20.992 5.996 -3.854 1.00 90.75 356 HIS A O 1
ATOM 2790 N N . PRO A 1 357 ? 19.245 4.633 -3.529 1.00 91.00 357 PRO A N 1
ATOM 2791 C CA . PRO A 1 357 ? 20.013 3.433 -3.821 1.00 91.00 357 PRO A CA 1
ATOM 2792 C C . PRO A 1 357 ? 20.549 3.472 -5.259 1.00 91.00 357 PRO A C 1
ATOM 2794 O O . PRO A 1 357 ? 19.819 3.297 -6.219 1.00 91.00 357 PRO A O 1
ATOM 2797 N N . ASP A 1 358 ? 21.854 3.674 -5.391 1.00 92.50 358 ASP A N 1
ATOM 2798 C CA . ASP A 1 358 ? 22.601 3.715 -6.659 1.00 92.50 358 ASP A CA 1
ATOM 2799 C C . ASP A 1 358 ? 23.047 2.326 -7.149 1.00 92.50 358 ASP A C 1
ATOM 2801 O O . ASP A 1 358 ? 23.670 2.182 -8.198 1.00 92.50 358 ASP A O 1
ATOM 2805 N N . THR A 1 359 ? 22.784 1.289 -6.356 1.00 91.25 359 THR A N 1
ATOM 2806 C CA . THR A 1 359 ? 23.281 -0.067 -6.570 1.00 91.25 359 THR A CA 1
ATOM 2807 C C . THR A 1 359 ? 22.218 -1.083 -6.198 1.00 91.25 359 THR A C 1
ATOM 2809 O O . THR A 1 359 ? 21.477 -0.927 -5.225 1.00 91.25 359 THR A O 1
ATOM 2812 N N . PHE A 1 360 ? 22.209 -2.194 -6.931 1.00 89.25 360 PHE A N 1
ATOM 2813 C CA . PHE A 1 360 ? 21.279 -3.295 -6.705 1.00 89.25 360 PHE A CA 1
ATOM 2814 C C . PHE A 1 360 ? 21.316 -3.836 -5.266 1.00 89.25 360 PHE A C 1
ATOM 2816 O O . PHE A 1 360 ? 20.275 -4.094 -4.670 1.00 89.25 360 PHE A O 1
ATOM 2823 N N . SER A 1 361 ? 22.502 -3.949 -4.662 1.00 86.12 361 SER A N 1
ATOM 2824 C CA . SER A 1 361 ? 22.634 -4.407 -3.274 1.00 86.12 361 SER A CA 1
ATOM 2825 C C . SER A 1 361 ? 21.943 -3.466 -2.283 1.00 86.12 361 SER A C 1
ATOM 2827 O O . SER A 1 361 ? 21.297 -3.940 -1.351 1.00 86.12 361 SER A O 1
ATOM 2829 N N . LYS A 1 362 ? 22.019 -2.141 -2.493 1.00 91.00 362 LYS A N 1
ATOM 2830 C CA . LYS A 1 362 ? 21.298 -1.163 -1.661 1.00 91.00 362 LYS A CA 1
ATOM 2831 C C . LYS A 1 362 ? 19.783 -1.282 -1.847 1.00 91.00 362 LYS A C 1
ATOM 2833 O O . LYS A 1 362 ? 19.055 -1.204 -0.861 1.00 91.00 362 LYS A O 1
ATOM 2838 N N . VAL A 1 363 ? 19.316 -1.545 -3.072 1.00 91.25 363 VAL A N 1
ATOM 2839 C CA . VAL A 1 363 ? 17.898 -1.846 -3.348 1.00 91.25 363 VAL A CA 1
ATOM 2840 C C . VAL A 1 363 ? 17.451 -3.104 -2.594 1.00 91.25 363 VAL A C 1
ATOM 2842 O O . VAL A 1 363 ? 16.439 -3.081 -1.901 1.00 91.25 363 VAL A O 1
ATOM 2845 N N . MET A 1 364 ? 18.227 -4.189 -2.637 1.00 88.88 364 MET A N 1
ATOM 2846 C CA . MET A 1 364 ? 17.889 -5.418 -1.908 1.00 88.88 364 MET A CA 1
ATOM 2847 C C . MET A 1 364 ? 17.827 -5.197 -0.394 1.00 88.88 364 MET A C 1
ATOM 2849 O O . MET A 1 364 ? 16.880 -5.641 0.251 1.00 88.88 364 MET A O 1
ATOM 2853 N N . VAL A 1 365 ? 18.794 -4.470 0.172 1.00 87.25 365 VAL A N 1
ATOM 2854 C CA . VAL A 1 365 ? 18.801 -4.108 1.599 1.00 87.25 365 VAL A CA 1
ATOM 2855 C C . VAL A 1 365 ? 17.540 -3.327 1.975 1.00 87.25 365 VAL A C 1
ATOM 2857 O O . VAL A 1 365 ? 16.914 -3.624 2.992 1.00 87.25 365 VAL A O 1
ATOM 2860 N N . MET A 1 366 ? 17.114 -2.390 1.128 1.00 92.62 366 MET A N 1
ATOM 2861 C CA . MET A 1 366 ? 15.878 -1.633 1.321 1.00 92.62 366 MET A CA 1
ATOM 2862 C C . MET A 1 366 ? 14.639 -2.543 1.385 1.00 92.62 366 MET A C 1
ATOM 2864 O O . MET A 1 366 ? 13.801 -2.349 2.262 1.00 92.62 366 MET A O 1
ATOM 2868 N N . HIS A 1 367 ? 14.538 -3.573 0.536 1.00 92.44 367 HIS A N 1
ATOM 2869 C CA . HIS A 1 367 ? 13.428 -4.540 0.573 1.00 92.44 367 HIS A CA 1
ATOM 2870 C C . HIS A 1 367 ? 13.466 -5.494 1.773 1.00 92.44 367 HIS A C 1
ATOM 2872 O O . HIS A 1 367 ? 12.431 -6.028 2.173 1.00 92.44 367 HIS A O 1
ATOM 2878 N N . VAL A 1 368 ? 14.623 -5.709 2.395 1.00 92.81 368 VAL A N 1
ATOM 2879 C CA . VAL A 1 368 ? 14.716 -6.583 3.573 1.00 92.81 368 VAL A CA 1
ATOM 2880 C C . VAL A 1 368 ? 14.058 -5.939 4.799 1.00 92.81 368 VAL A C 1
ATOM 2882 O O . VAL A 1 368 ? 13.404 -6.637 5.577 1.00 92.81 368 VAL A O 1
ATOM 2885 N N . PHE A 1 369 ? 14.157 -4.616 4.969 1.00 95.69 369 PHE A N 1
ATOM 2886 C CA . PHE A 1 369 ? 13.640 -3.935 6.164 1.00 95.69 369 PHE A CA 1
ATOM 2887 C C . PHE A 1 369 ? 12.127 -4.093 6.397 1.00 95.69 369 PHE A C 1
ATOM 2889 O O . PHE A 1 369 ? 11.765 -4.475 7.511 1.00 95.69 369 PHE A O 1
ATOM 2896 N N . PRO A 1 370 ? 11.232 -3.893 5.407 1.00 95.38 370 PRO A N 1
ATOM 2897 C CA . PRO A 1 370 ? 9.801 -4.133 5.589 1.00 95.38 370 PRO A CA 1
ATOM 2898 C C . PRO A 1 370 ? 9.499 -5.557 6.073 1.00 95.38 370 PRO A C 1
ATOM 2900 O O . PRO A 1 370 ? 8.677 -5.750 6.968 1.00 95.38 370 PRO A O 1
ATOM 2903 N N . MET A 1 371 ? 10.204 -6.560 5.536 1.00 94.62 371 MET A N 1
ATOM 2904 C CA . MET A 1 371 ? 10.043 -7.953 5.960 1.00 94.62 371 MET A CA 1
ATOM 2905 C C . MET A 1 371 ? 10.525 -8.170 7.391 1.00 94.62 371 MET A C 1
ATOM 2907 O O . MET A 1 371 ? 9.824 -8.814 8.170 1.00 94.62 371 MET A O 1
ATOM 2911 N N . LEU A 1 372 ? 11.671 -7.595 7.768 1.00 94.38 372 LEU A N 1
ATOM 2912 C CA . LEU A 1 372 ? 12.151 -7.649 9.149 1.00 94.38 372 LEU A CA 1
ATOM 2913 C C . LEU A 1 372 ? 11.120 -7.048 10.108 1.00 94.38 372 LEU A C 1
ATOM 2915 O O . LEU A 1 372 ? 10.766 -7.697 11.083 1.00 94.38 372 LEU A O 1
ATOM 2919 N N . ILE A 1 373 ? 10.572 -5.870 9.804 1.00 94.25 373 ILE A N 1
ATOM 2920 C CA . ILE A 1 373 ? 9.586 -5.164 10.642 1.00 94.25 373 ILE A CA 1
ATOM 2921 C C . ILE A 1 373 ? 8.318 -6.006 10.869 1.00 94.25 373 ILE A C 1
ATOM 2923 O O . ILE A 1 373 ? 7.789 -6.045 11.987 1.00 94.25 373 ILE A O 1
ATOM 2927 N N . VAL A 1 374 ? 7.843 -6.707 9.834 1.00 93.44 374 VAL A N 1
ATOM 2928 C CA . VAL A 1 374 ? 6.626 -7.533 9.904 1.00 93.44 374 VAL A CA 1
ATOM 2929 C C . VAL A 1 374 ? 6.870 -8.891 10.577 1.00 93.44 374 VAL A C 1
ATOM 2931 O O . VAL A 1 374 ? 6.004 -9.372 11.305 1.00 93.44 374 VAL A O 1
ATOM 2934 N N . VAL A 1 375 ? 8.036 -9.512 10.370 1.00 92.06 375 VAL A N 1
ATOM 2935 C CA . VAL A 1 375 ? 8.395 -10.824 10.955 1.00 92.06 375 VAL A CA 1
ATOM 2936 C C . VAL A 1 375 ? 8.825 -10.706 12.417 1.00 92.06 375 VAL A C 1
ATOM 2938 O O . VAL A 1 375 ? 8.719 -11.658 13.193 1.00 92.06 375 VAL A O 1
ATOM 2941 N N . TYR A 1 376 ? 9.322 -9.539 12.813 1.00 91.56 376 TYR A N 1
ATOM 2942 C CA . TYR A 1 376 ? 9.814 -9.313 14.157 1.00 91.56 376 TYR A CA 1
ATOM 2943 C C . TYR A 1 376 ? 8.679 -9.498 15.195 1.00 91.56 376 TYR A C 1
ATOM 2945 O O . TYR A 1 376 ? 7.573 -9.000 14.996 1.00 91.56 376 TYR A O 1
ATOM 2953 N N . PRO A 1 377 ? 8.868 -10.201 16.321 1.00 85.75 377 PRO A N 1
ATOM 2954 C CA . PRO A 1 377 ? 7.762 -10.534 17.218 1.00 85.75 377 PRO A CA 1
ATOM 2955 C C . PRO A 1 377 ? 7.285 -9.312 18.019 1.00 85.75 377 PRO A C 1
ATOM 2957 O O . PRO A 1 377 ? 8.069 -8.435 18.385 1.00 85.75 377 PRO A O 1
ATOM 2960 N N . MET A 1 378 ? 5.974 -9.239 18.274 1.00 74.56 378 MET A N 1
ATOM 2961 C CA . MET A 1 378 ? 5.324 -8.158 19.044 1.00 74.56 378 MET A CA 1
ATOM 2962 C C . MET A 1 378 ? 5.418 -8.324 20.555 1.00 74.56 378 MET A C 1
ATOM 2964 O O . MET A 1 378 ? 5.292 -7.349 21.284 1.00 74.56 378 MET A O 1
ATOM 2968 N N . ASP A 1 379 ? 5.611 -9.551 21.008 1.00 72.25 379 ASP A N 1
ATOM 2969 C CA . ASP A 1 379 ? 5.786 -9.881 22.409 1.00 72.25 379 ASP A CA 1
ATOM 2970 C C . ASP A 1 379 ? 6.752 -11.060 22.444 1.00 72.25 379 ASP A C 1
ATOM 2972 O O . ASP A 1 379 ? 6.351 -12.188 22.127 1.00 72.25 379 ASP A O 1
ATOM 2976 N N . PRO A 1 380 ? 8.031 -10.861 22.802 1.00 60.16 380 PRO A N 1
ATOM 2977 C CA . PRO A 1 380 ? 8.803 -11.953 23.354 1.00 60.16 380 PRO A CA 1
ATOM 2978 C C . PRO A 1 380 ? 8.176 -12.202 24.722 1.00 60.16 380 PRO A C 1
ATOM 2980 O O . PRO A 1 380 ? 8.638 -11.643 25.713 1.00 60.16 380 PRO A O 1
ATOM 2983 N N . GLY A 1 381 ? 7.035 -12.908 24.736 1.00 57.06 381 GLY A N 1
ATOM 2984 C CA . GLY A 1 381 ? 6.193 -13.058 25.914 1.00 57.06 381 GLY A CA 1
ATOM 2985 C C . GLY A 1 381 ? 7.091 -13.296 27.109 1.00 57.06 381 GLY A C 1
ATOM 2986 O O . GLY A 1 381 ? 7.949 -14.182 27.034 1.00 57.06 381 GLY A O 1
ATOM 2987 N N . ARG A 1 382 ? 6.980 -12.433 28.134 1.00 56.34 382 ARG A N 1
ATOM 2988 C CA . ARG A 1 382 ? 7.822 -12.526 29.331 1.00 56.34 382 ARG A CA 1
ATOM 2989 C C . ARG A 1 382 ? 7.859 -14.002 29.700 1.00 56.34 382 ARG A C 1
ATOM 2991 O O . ARG A 1 382 ? 6.772 -14.549 29.912 1.00 56.34 382 ARG A O 1
ATOM 2998 N N . PRO A 1 383 ? 9.032 -14.666 29.683 1.00 53.62 383 PRO A N 1
ATOM 2999 C CA . PRO A 1 383 ? 9.093 -16.073 30.025 1.00 53.62 383 PRO A CA 1
ATOM 3000 C C . PRO A 1 383 ? 8.411 -16.180 31.379 1.00 53.62 383 PRO A C 1
ATOM 3002 O O . PRO A 1 383 ? 8.850 -15.532 32.331 1.00 53.62 383 PRO A O 1
ATOM 3005 N N . ARG A 1 384 ? 7.258 -16.862 31.424 1.00 48.59 384 ARG A N 1
ATOM 3006 C CA . ARG A 1 384 ? 6.522 -17.076 32.667 1.00 48.59 384 ARG A CA 1
ATOM 3007 C C . ARG A 1 384 ? 7.494 -17.838 33.548 1.00 48.59 384 ARG A C 1
ATOM 3009 O O . ARG A 1 384 ? 7.697 -19.032 33.359 1.00 48.59 384 ARG A O 1
ATOM 3016 N N . LEU A 1 385 ? 8.147 -17.115 34.451 1.00 49.91 385 LEU A N 1
ATOM 3017 C CA . LEU A 1 385 ? 9.261 -17.576 35.273 1.00 49.91 385 LEU A CA 1
ATOM 3018 C C . LEU A 1 385 ? 8.794 -18.565 36.365 1.00 49.91 385 LEU A C 1
ATOM 3020 O O . LEU A 1 385 ? 9.390 -18.626 37.430 1.00 49.91 385 LEU A O 1
ATOM 3024 N N . GLY A 1 386 ? 7.695 -19.289 36.124 1.00 46.66 386 GLY A N 1
ATOM 3025 C CA . GLY A 1 386 ? 6.974 -20.096 37.106 1.00 46.66 386 GLY A CA 1
ATOM 3026 C C . GLY A 1 386 ? 6.871 -21.585 36.777 1.00 46.66 386 GLY A C 1
ATOM 3027 O O . GLY A 1 386 ? 6.477 -22.348 37.650 1.00 46.66 386 GLY A O 1
ATOM 3028 N N . SER A 1 387 ? 7.249 -22.052 35.579 1.00 45.94 387 SER A N 1
ATOM 3029 C CA . SER A 1 387 ? 7.342 -23.500 35.341 1.00 45.94 387 SER A CA 1
ATOM 3030 C C . SER A 1 387 ? 8.722 -23.996 35.771 1.00 45.94 387 SER A C 1
ATOM 3032 O O . SER A 1 387 ? 9.652 -24.078 34.966 1.00 45.94 387 SER A O 1
ATOM 3034 N N . SER A 1 388 ? 8.851 -24.275 37.068 1.00 44.84 388 SER A N 1
ATOM 3035 C CA . SER A 1 388 ? 9.974 -24.998 37.663 1.00 44.84 388 SER A CA 1
ATOM 3036 C C . SER A 1 388 ? 10.062 -26.395 37.037 1.00 44.84 388 SER A C 1
ATOM 3038 O O . SER A 1 388 ? 9.459 -27.349 37.518 1.00 44.84 388 SER A O 1
ATOM 3040 N N . PHE A 1 389 ? 10.758 -26.514 35.906 1.00 45.34 389 PHE A N 1
ATOM 3041 C CA . PHE A 1 389 ? 11.140 -27.806 35.351 1.00 45.34 389 PHE A CA 1
ATOM 3042 C C . PHE A 1 389 ? 12.450 -28.219 36.025 1.00 45.34 389 PHE A C 1
ATOM 3044 O O . PHE A 1 389 ? 13.534 -27.744 35.678 1.00 45.34 389 PHE A O 1
ATOM 3051 N N . SER A 1 390 ? 12.334 -29.081 37.034 1.00 49.50 390 SER A N 1
ATOM 3052 C CA . SER A 1 390 ? 13.450 -29.718 37.729 1.00 49.50 390 SER A CA 1
ATOM 3053 C C . SER A 1 390 ? 14.157 -30.704 36.791 1.00 49.50 390 SER A C 1
ATOM 3055 O O . SER A 1 390 ? 13.862 -31.895 36.767 1.00 49.50 390 SER A O 1
ATOM 3057 N N . GLY A 1 391 ? 15.081 -30.199 35.978 1.00 46.22 391 GLY A N 1
ATOM 3058 C CA . GLY A 1 391 ? 15.958 -31.002 35.124 1.00 46.22 391 GLY A CA 1
ATOM 3059 C C . GLY A 1 391 ? 17.424 -30.757 35.466 1.00 46.22 391 GLY A C 1
ATOM 3060 O O . GLY A 1 391 ? 18.135 -30.090 34.718 1.00 46.22 391 GLY A O 1
ATOM 3061 N N . HIS A 1 392 ? 17.880 -31.250 36.618 1.00 56.00 392 HIS A N 1
ATOM 3062 C CA . HIS A 1 392 ? 19.293 -31.237 37.002 1.00 56.00 392 HIS A CA 1
ATOM 3063 C C . HIS A 1 392 ? 20.070 -32.273 36.178 1.00 56.00 392 HIS A C 1
ATOM 3065 O O . HIS A 1 392 ? 19.960 -33.451 36.483 1.00 56.00 392 HIS A O 1
ATOM 3071 N N . ALA A 1 393 ? 20.847 -31.856 35.163 1.00 54.12 393 ALA A N 1
ATOM 3072 C CA . ALA A 1 393 ? 22.014 -32.635 34.685 1.00 54.12 393 ALA A CA 1
ATOM 3073 C C . ALA A 1 393 ? 22.899 -31.992 33.587 1.00 54.12 393 ALA A C 1
ATOM 3075 O O . ALA A 1 393 ? 23.904 -32.592 33.217 1.00 54.12 393 ALA A O 1
ATOM 3076 N N . ARG A 1 394 ? 22.617 -30.800 33.029 1.00 50.16 394 ARG A N 1
ATOM 3077 C CA . ARG A 1 394 ? 23.437 -30.266 31.903 1.00 50.16 394 ARG A CA 1
ATOM 3078 C C . ARG A 1 394 ? 23.758 -28.766 31.988 1.00 50.16 394 ARG A C 1
ATOM 3080 O O . ARG A 1 394 ? 23.646 -28.034 31.010 1.00 50.16 394 ARG A O 1
ATOM 3087 N N . GLN A 1 395 ? 24.152 -28.303 33.178 1.00 51.91 395 GLN A N 1
ATOM 3088 C CA . GLN A 1 395 ? 24.082 -26.889 33.586 1.00 51.91 395 GLN A CA 1
ATOM 3089 C C . GLN A 1 395 ? 25.411 -26.295 34.106 1.00 51.91 395 GLN A C 1
ATOM 3091 O O . GLN A 1 395 ? 25.405 -25.539 35.071 1.00 51.91 395 GLN A O 1
ATOM 3096 N N . ARG A 1 396 ? 26.569 -26.614 33.504 1.00 56.69 396 ARG A N 1
ATOM 3097 C CA . ARG A 1 396 ? 27.846 -25.956 33.884 1.00 56.69 396 ARG A CA 1
ATOM 3098 C C . ARG A 1 396 ? 28.464 -25.065 32.806 1.00 56.69 396 ARG A C 1
ATOM 3100 O O . ARG A 1 396 ? 28.862 -23.958 33.124 1.00 56.69 396 ARG A O 1
ATOM 3107 N N . SER A 1 397 ? 28.447 -25.455 31.529 1.00 56.19 397 SER A N 1
ATOM 3108 C CA . SER A 1 397 ? 29.021 -24.616 30.453 1.00 56.19 397 SER A CA 1
ATOM 3109 C C . SER A 1 397 ? 28.095 -23.477 29.990 1.00 56.19 397 SER A C 1
ATOM 3111 O O . SER A 1 397 ? 28.564 -22.440 29.532 1.00 56.19 397 SER A O 1
ATOM 3113 N N . ARG A 1 398 ? 26.775 -23.622 30.164 1.00 59.25 398 ARG A N 1
ATOM 3114 C CA . ARG A 1 398 ? 25.792 -22.586 29.798 1.00 59.25 398 ARG A CA 1
ATOM 3115 C C . ARG A 1 398 ? 25.709 -21.448 30.823 1.00 59.25 398 ARG A C 1
ATOM 3117 O O . ARG A 1 398 ? 25.351 -20.332 30.467 1.00 59.25 398 ARG A O 1
ATOM 3124 N N . ALA A 1 399 ? 26.088 -21.724 32.073 1.00 69.25 399 ALA A N 1
ATOM 3125 C CA . ALA A 1 399 ? 25.940 -20.798 33.191 1.00 69.25 399 ALA A CA 1
ATOM 3126 C C . ALA A 1 399 ? 26.790 -19.527 33.033 1.00 69.25 399 ALA A C 1
ATOM 3128 O O . ALA A 1 399 ? 26.305 -18.448 33.359 1.00 69.25 399 ALA A O 1
ATOM 3129 N N . ASP A 1 400 ? 28.002 -19.625 32.479 1.00 75.50 400 ASP A N 1
ATOM 3130 C CA . ASP A 1 400 ? 28.877 -18.458 32.298 1.00 75.50 400 ASP A CA 1
ATOM 3131 C C . ASP A 1 400 ? 28.441 -17.560 31.136 1.00 75.50 400 ASP A C 1
ATOM 3133 O O . ASP A 1 400 ? 28.421 -16.335 31.275 1.00 75.50 400 ASP A O 1
ATOM 3137 N N . TYR A 1 401 ? 28.019 -18.147 30.011 1.00 75.56 401 TYR A N 1
ATOM 3138 C CA . TYR A 1 401 ? 27.466 -17.376 28.895 1.00 75.56 401 TYR A CA 1
ATOM 3139 C C . TYR A 1 401 ? 26.154 -16.692 29.295 1.00 75.56 401 TYR A C 1
ATOM 3141 O O . TYR A 1 401 ? 25.970 -15.499 29.044 1.00 75.56 401 TYR A O 1
ATOM 3149 N N . ASP A 1 402 ? 25.273 -17.417 29.989 1.00 71.12 402 ASP A N 1
ATOM 3150 C CA . ASP A 1 402 ? 24.020 -16.863 30.492 1.00 71.12 402 ASP A CA 1
ATOM 3151 C C . ASP A 1 402 ? 24.290 -15.775 31.543 1.00 71.12 402 ASP A C 1
ATOM 3153 O O . ASP A 1 402 ? 23.663 -14.719 31.494 1.00 71.12 402 ASP A O 1
ATOM 3157 N N . ALA A 1 403 ? 25.273 -15.946 32.436 1.00 78.12 403 ALA A N 1
ATOM 3158 C CA . ALA A 1 403 ? 25.658 -14.922 33.409 1.00 78.12 403 ALA A CA 1
ATOM 3159 C C . ALA A 1 403 ? 26.226 -13.659 32.740 1.00 78.12 403 ALA A C 1
ATOM 3161 O O . ALA A 1 403 ? 25.899 -12.543 33.159 1.00 78.12 403 ALA A O 1
ATOM 3162 N N . PHE A 1 404 ? 27.035 -13.807 31.688 1.00 80.62 404 PHE A N 1
ATOM 3163 C CA . PHE A 1 404 ? 27.569 -12.690 30.909 1.00 80.62 404 PHE A CA 1
ATOM 3164 C C . PHE A 1 404 ? 26.463 -11.938 30.159 1.00 80.62 404 PHE A C 1
ATOM 3166 O O . PHE A 1 404 ? 26.313 -10.723 30.333 1.00 80.62 404 PHE A O 1
ATOM 3173 N N . MET A 1 405 ? 25.618 -12.655 29.412 1.00 73.50 405 MET A N 1
ATOM 3174 C CA . MET A 1 405 ? 24.479 -12.065 28.702 1.00 73.50 405 MET A CA 1
ATOM 3175 C C . MET A 1 405 ? 23.489 -11.415 29.670 1.00 73.50 405 MET A C 1
ATOM 3177 O O . MET A 1 405 ? 22.967 -10.336 29.395 1.00 73.50 405 MET A O 1
ATOM 3181 N N . GLN A 1 406 ? 23.286 -11.994 30.853 1.00 76.56 406 GLN A N 1
ATOM 3182 C CA . GLN A 1 406 ? 22.423 -11.424 31.882 1.00 76.56 406 GLN A CA 1
ATOM 3183 C C . GLN A 1 406 ? 23.048 -10.197 32.569 1.00 76.56 406 GLN A C 1
ATOM 3185 O O . GLN A 1 406 ? 22.300 -9.333 33.032 1.00 76.56 406 GLN A O 1
ATOM 3190 N N . ARG A 1 407 ? 24.383 -10.066 32.642 1.00 83.81 407 ARG A N 1
ATOM 3191 C CA . ARG A 1 407 ? 25.057 -8.830 33.097 1.00 83.81 407 ARG A CA 1
ATOM 3192 C C . ARG A 1 407 ? 24.919 -7.714 32.066 1.00 83.81 407 ARG A C 1
ATOM 3194 O O . ARG A 1 407 ? 24.537 -6.609 32.449 1.00 83.81 407 ARG A O 1
ATOM 3201 N N . ILE A 1 408 ? 25.139 -8.010 30.783 1.00 76.38 408 ILE A N 1
ATOM 3202 C CA . ILE A 1 408 ? 24.926 -7.056 29.682 1.00 76.38 408 ILE A CA 1
ATOM 3203 C C . ILE A 1 408 ? 23.462 -6.610 29.657 1.00 76.38 408 ILE A C 1
ATOM 3205 O O . ILE A 1 408 ? 23.181 -5.417 29.759 1.00 76.38 408 ILE A O 1
ATOM 3209 N N . ALA A 1 409 ? 22.517 -7.553 29.638 1.00 70.50 409 ALA A N 1
ATOM 3210 C CA . ALA A 1 409 ? 21.089 -7.251 29.639 1.00 70.50 409 ALA A CA 1
ATOM 3211 C C . ALA A 1 409 ? 20.666 -6.440 30.874 1.00 70.50 409 ALA A C 1
ATOM 3213 O O . ALA A 1 409 ? 19.871 -5.511 30.758 1.00 70.50 409 ALA A O 1
ATOM 3214 N N . ARG A 1 410 ? 21.219 -6.720 32.065 1.00 76.19 410 ARG A N 1
ATOM 3215 C CA . ARG A 1 410 ? 20.947 -5.916 33.269 1.00 76.19 410 ARG A CA 1
ATOM 3216 C C . ARG A 1 410 ? 21.516 -4.502 33.164 1.00 76.19 410 ARG A C 1
ATOM 3218 O O . ARG A 1 410 ? 20.814 -3.567 33.544 1.00 76.19 410 ARG A O 1
ATOM 3225 N N . HIS A 1 411 ? 22.734 -4.336 32.645 1.00 78.81 411 HIS A N 1
ATOM 3226 C CA . HIS A 1 411 ? 23.363 -3.023 32.486 1.00 78.81 411 HIS A CA 1
ATOM 3227 C C . HIS A 1 411 ? 22.596 -2.152 31.481 1.00 78.81 411 HIS A C 1
ATOM 3229 O O . HIS A 1 411 ? 22.260 -1.007 31.787 1.00 78.81 411 HIS A O 1
ATOM 3235 N N . TYR A 1 412 ? 22.216 -2.726 30.335 1.00 70.62 412 TYR A N 1
ATOM 3236 C CA . TYR A 1 412 ? 21.399 -2.034 29.341 1.00 70.62 412 TYR A CA 1
ATOM 3237 C C . TYR A 1 412 ? 19.958 -1.820 29.820 1.00 70.62 412 TYR A C 1
ATOM 3239 O O . TYR A 1 412 ? 19.460 -0.709 29.694 1.00 70.62 412 TYR A O 1
ATOM 3247 N N . SER A 1 413 ? 19.300 -2.794 30.468 1.00 62.00 413 SER A N 1
ATOM 3248 C CA . SER A 1 413 ? 17.910 -2.606 30.925 1.00 62.00 413 SER A CA 1
ATOM 3249 C C . SER A 1 413 ? 17.773 -1.550 32.022 1.00 62.00 413 SER A C 1
ATOM 3251 O O . SER A 1 413 ? 16.753 -0.881 32.074 1.00 62.00 413 SER A O 1
ATOM 3253 N N . ARG A 1 414 ? 18.775 -1.346 32.892 1.00 73.19 414 ARG A N 1
ATOM 3254 C CA . ARG A 1 414 ? 18.703 -0.290 33.922 1.00 73.19 414 ARG A CA 1
ATOM 3255 C C . ARG A 1 414 ? 18.764 1.109 33.309 1.00 73.19 414 ARG A C 1
ATOM 3257 O O . ARG A 1 414 ? 18.017 1.980 33.748 1.00 73.19 414 ARG A O 1
ATOM 3264 N N . LYS A 1 415 ? 19.594 1.297 32.275 1.00 67.06 415 LYS A N 1
ATOM 3265 C CA . LYS A 1 415 ? 19.648 2.549 31.503 1.00 67.06 415 LYS A CA 1
ATOM 3266 C C . LYS A 1 415 ? 18.427 2.721 30.591 1.00 67.06 415 LYS A C 1
ATOM 3268 O O . LYS A 1 415 ? 17.909 3.824 30.493 1.00 67.06 415 LYS A O 1
ATOM 3273 N N . ILE A 1 416 ? 17.921 1.639 29.997 1.00 62.62 416 ILE A N 1
ATOM 3274 C CA . ILE A 1 416 ? 16.752 1.665 29.100 1.00 62.62 416 ILE A CA 1
ATOM 3275 C C . ILE A 1 416 ? 15.431 1.803 29.872 1.00 62.62 416 ILE A C 1
ATOM 3277 O O . ILE A 1 416 ? 14.521 2.439 29.371 1.00 62.62 416 ILE A O 1
ATOM 3281 N N . LYS A 1 417 ? 15.323 1.331 31.122 1.00 56.00 417 LYS A N 1
ATOM 3282 C CA . LYS A 1 417 ? 14.134 1.547 31.978 1.00 56.00 417 LYS A CA 1
ATOM 3283 C C . LYS A 1 417 ? 13.829 3.023 32.263 1.00 56.00 417 LYS A C 1
ATOM 3285 O O . LYS A 1 417 ? 12.722 3.322 32.690 1.00 56.00 417 LYS A O 1
ATOM 3290 N N . HIS A 1 418 ? 14.815 3.904 32.078 1.00 58.75 418 HIS A N 1
ATOM 3291 C CA . HIS A 1 418 ? 14.656 5.354 32.200 1.00 58.75 418 HIS A CA 1
ATOM 3292 C C . HIS A 1 418 ? 14.530 6.049 30.846 1.00 58.75 418 HIS A C 1
ATOM 3294 O O . HIS A 1 418 ? 14.248 7.245 30.813 1.00 58.75 418 HIS A O 1
ATOM 3300 N N . MET A 1 419 ? 14.698 5.328 29.729 1.00 51.12 419 MET A N 1
ATOM 3301 C CA . MET A 1 419 ? 14.059 5.810 28.519 1.00 51.12 419 MET A CA 1
ATOM 3302 C C . MET A 1 419 ? 12.559 5.677 28.782 1.00 51.12 419 MET A C 1
ATOM 3304 O O . MET A 1 419 ? 12.119 4.586 29.161 1.00 51.12 419 MET A O 1
ATOM 3308 N N . PRO A 1 420 ? 11.765 6.756 28.630 1.00 57.34 420 PRO A N 1
ATOM 3309 C CA . PRO A 1 420 ? 10.321 6.596 28.574 1.00 57.34 420 PRO A CA 1
ATOM 3310 C C . PRO A 1 420 ? 10.041 5.476 27.566 1.00 57.34 420 PRO A C 1
ATOM 3312 O O . PRO A 1 420 ? 10.845 5.241 26.667 1.00 57.34 420 PRO A O 1
ATOM 3315 N N . SER A 1 421 ? 8.960 4.728 27.718 1.00 58.22 421 SER A N 1
ATOM 3316 C CA . SER A 1 421 ? 8.563 3.670 26.781 1.00 58.22 421 SER A CA 1
ATOM 3317 C C . SER A 1 421 ? 8.185 4.272 25.410 1.00 58.22 421 SER A C 1
ATOM 3319 O O . SER A 1 421 ? 7.030 4.227 25.001 1.00 58.22 421 SER A O 1
ATOM 3321 N N . ALA A 1 422 ? 9.146 4.913 24.733 1.00 61.16 422 ALA A N 1
ATOM 3322 C CA . ALA A 1 422 ? 9.086 6.347 24.412 1.00 61.16 422 ALA A CA 1
ATOM 3323 C C . ALA A 1 422 ? 8.112 6.745 23.314 1.00 61.16 422 ALA A C 1
ATOM 3325 O O . ALA A 1 422 ? 7.880 7.931 23.121 1.00 61.16 422 ALA A O 1
ATOM 3326 N N . PHE A 1 423 ? 7.530 5.794 22.600 1.00 81.25 423 PHE A N 1
ATOM 3327 C CA . PHE A 1 423 ? 6.588 6.113 21.544 1.00 81.25 423 PHE A CA 1
ATOM 3328 C C . PHE A 1 423 ? 5.500 5.054 21.547 1.00 81.25 423 PHE A C 1
ATOM 3330 O O . PHE A 1 423 ? 5.725 3.918 21.119 1.00 81.25 423 PHE A O 1
ATOM 3337 N N . GLY A 1 424 ? 4.317 5.427 22.034 1.00 88.44 424 GLY A N 1
ATOM 3338 C CA . GLY A 1 424 ? 3.119 4.648 21.781 1.00 88.44 424 GLY A CA 1
ATOM 3339 C C . GLY A 1 424 ? 2.826 4.603 20.274 1.00 88.44 424 GLY A C 1
ATOM 3340 O O . GLY A 1 424 ? 3.431 5.335 19.481 1.00 88.44 424 GLY A O 1
ATOM 3341 N N . PRO A 1 425 ? 1.897 3.740 19.829 1.00 90.56 425 PRO A N 1
ATOM 3342 C CA . PRO A 1 425 ? 1.568 3.610 18.409 1.00 90.56 425 PRO A CA 1
ATOM 3343 C C . PRO A 1 425 ? 1.195 4.949 17.756 1.00 90.56 425 PRO A C 1
ATOM 3345 O O . PRO A 1 425 ? 1.550 5.199 16.607 1.00 90.56 425 PRO A O 1
ATOM 3348 N N . ARG A 1 426 ? 0.520 5.835 18.502 1.00 94.25 426 ARG A N 1
ATOM 3349 C CA . ARG A 1 426 ? 0.171 7.188 18.057 1.00 94.25 426 ARG A CA 1
ATOM 3350 C C . ARG A 1 426 ? 1.415 8.002 17.717 1.00 94.25 426 ARG A C 1
ATOM 3352 O O . ARG A 1 426 ? 1.488 8.569 16.631 1.00 94.25 426 ARG A O 1
ATOM 3359 N N . GLU A 1 427 ? 2.361 8.090 18.645 1.00 93.38 427 GLU A N 1
ATOM 3360 C CA . GLU A 1 427 ? 3.547 8.925 18.485 1.00 93.38 427 GLU A CA 1
ATOM 3361 C C . GLU A 1 427 ? 4.471 8.353 17.403 1.00 93.38 427 GLU A C 1
ATOM 3363 O O . GLU A 1 427 ? 5.057 9.120 16.642 1.00 93.38 427 GLU A O 1
ATOM 3368 N N . GLN A 1 428 ? 4.527 7.022 17.263 1.00 92.38 428 GLN A N 1
ATOM 3369 C CA . GLN A 1 428 ? 5.221 6.360 16.154 1.00 92.38 428 GLN A CA 1
ATOM 3370 C C . GLN A 1 428 ? 4.637 6.788 14.804 1.00 92.38 428 GLN A C 1
ATOM 3372 O O . GLN A 1 428 ? 5.367 7.296 13.956 1.00 92.38 428 GLN A O 1
ATOM 3377 N N . PHE A 1 429 ? 3.324 6.632 14.602 1.00 95.75 429 PHE A N 1
ATOM 3378 C CA . PHE A 1 429 ? 2.684 7.026 13.346 1.00 95.75 429 PHE A CA 1
ATOM 3379 C C . PHE A 1 429 ? 2.815 8.529 13.080 1.00 95.75 429 PHE A C 1
ATOM 3381 O O . PHE A 1 429 ? 3.084 8.921 11.949 1.00 95.75 429 PHE A O 1
ATOM 3388 N N . LEU A 1 430 ? 2.707 9.377 14.105 1.00 96.38 430 LEU A N 1
ATOM 3389 C CA . LEU A 1 430 ? 2.918 10.815 13.944 1.00 96.38 430 LEU A CA 1
ATOM 3390 C C . LEU A 1 430 ? 4.348 11.126 13.475 1.00 96.38 430 LEU A C 1
ATOM 3392 O O . LEU A 1 430 ? 4.524 11.874 12.514 1.00 96.38 430 LEU A O 1
ATOM 3396 N N . ALA A 1 431 ? 5.357 10.519 14.107 1.00 94.50 431 ALA A N 1
ATOM 3397 C CA . ALA A 1 431 ? 6.755 10.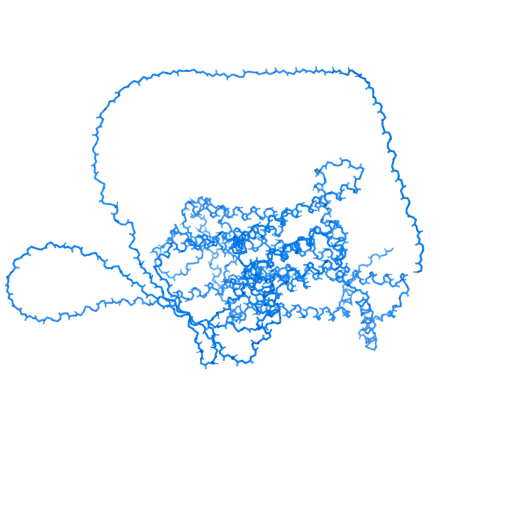688 13.723 1.00 94.50 431 ALA A CA 1
ATOM 3398 C C . ALA A 1 431 ? 7.005 10.220 12.280 1.00 94.50 431 ALA A C 1
ATOM 3400 O O . ALA A 1 431 ? 7.617 10.947 11.499 1.00 94.50 431 ALA A O 1
ATOM 3401 N N . PHE A 1 432 ? 6.475 9.057 11.888 1.00 94.75 432 PHE A N 1
ATOM 3402 C CA . PHE A 1 432 ? 6.583 8.569 10.509 1.00 94.75 432 PHE A CA 1
ATOM 3403 C C . PHE A 1 432 ? 5.849 9.450 9.503 1.00 94.75 432 PHE A C 1
ATOM 3405 O O . PHE A 1 432 ? 6.347 9.622 8.392 1.00 94.75 432 PHE A O 1
ATOM 3412 N N . GLY A 1 433 ? 4.717 10.047 9.882 1.00 96.06 433 GLY A N 1
ATOM 3413 C CA . GLY A 1 433 ? 4.002 11.010 9.047 1.00 96.06 433 GLY A CA 1
ATOM 3414 C C . GLY A 1 433 ? 4.832 12.257 8.771 1.00 96.06 433 GLY A C 1
ATOM 3415 O O . GLY A 1 433 ? 5.003 12.634 7.613 1.00 96.06 433 GLY A O 1
ATOM 3416 N N . VAL A 1 434 ? 5.423 12.844 9.818 1.00 96.62 434 VAL A N 1
ATOM 3417 C CA . VAL A 1 434 ? 6.307 14.014 9.694 1.00 96.62 434 VAL A CA 1
ATOM 3418 C C . VAL A 1 434 ? 7.535 13.682 8.854 1.00 96.62 434 VAL A C 1
ATOM 3420 O O . VAL A 1 434 ? 7.836 14.403 7.906 1.00 96.62 434 VAL A O 1
ATOM 3423 N N . VAL A 1 435 ? 8.220 12.575 9.155 1.00 95.12 435 VAL A N 1
ATOM 3424 C CA . VAL A 1 435 ? 9.402 12.156 8.392 1.00 95.12 435 VAL A CA 1
ATOM 3425 C C . VAL A 1 435 ? 9.030 11.915 6.929 1.00 95.12 435 VAL A C 1
ATOM 3427 O O . VAL A 1 435 ? 9.678 12.477 6.057 1.00 95.12 435 VAL A O 1
ATOM 3430 N N . SER A 1 436 ? 7.956 11.175 6.639 1.00 95.50 436 SER A N 1
ATOM 3431 C CA . SER A 1 436 ? 7.508 10.919 5.260 1.00 95.50 436 SER A CA 1
ATOM 3432 C C . SER A 1 436 ? 7.194 12.213 4.502 1.00 95.50 436 SER A C 1
ATOM 3434 O O . SER A 1 436 ? 7.635 12.370 3.368 1.00 95.50 436 SER A O 1
ATOM 3436 N N . ALA A 1 437 ? 6.506 13.172 5.131 1.00 96.50 437 ALA A N 1
ATOM 3437 C CA . ALA A 1 437 ? 6.193 14.458 4.506 1.00 96.50 437 ALA A CA 1
ATOM 3438 C C . ALA A 1 437 ? 7.458 15.283 4.207 1.00 96.50 437 ALA A C 1
ATOM 3440 O O . ALA A 1 437 ? 7.585 15.856 3.125 1.00 96.50 437 ALA A O 1
ATOM 3441 N N . LEU A 1 438 ? 8.424 15.309 5.134 1.00 96.12 438 LEU A N 1
ATOM 3442 C CA . LEU A 1 438 ? 9.711 15.984 4.930 1.00 96.12 438 LEU A CA 1
ATOM 3443 C C . LEU A 1 438 ? 10.526 15.326 3.812 1.00 96.12 438 LEU A C 1
ATOM 3445 O O . LEU A 1 438 ? 11.101 16.027 2.981 1.00 96.12 438 LEU A O 1
ATOM 3449 N N . LEU A 1 439 ? 10.543 13.991 3.758 1.00 93.31 439 LEU A N 1
ATOM 3450 C CA . LEU A 1 439 ? 11.177 13.234 2.677 1.00 93.31 439 LEU A CA 1
ATOM 3451 C C . LEU A 1 439 ? 10.548 13.557 1.329 1.00 93.31 439 LEU A C 1
ATOM 3453 O O . LEU A 1 439 ? 11.256 13.823 0.358 1.00 93.31 439 LEU A O 1
ATOM 3457 N N . ARG A 1 440 ? 9.216 13.583 1.284 1.00 94.62 440 ARG A N 1
ATOM 3458 C CA . ARG A 1 440 ? 8.465 13.898 0.078 1.00 94.62 440 ARG A CA 1
ATOM 3459 C C . ARG A 1 440 ? 8.766 15.304 -0.426 1.00 94.62 440 ARG A C 1
ATOM 3461 O O . ARG A 1 440 ? 9.033 15.499 -1.615 1.00 94.62 440 ARG A O 1
ATOM 3468 N N . PHE A 1 441 ? 8.774 16.270 0.485 1.00 95.75 441 PHE A N 1
ATOM 3469 C CA . PHE A 1 441 ? 9.131 17.649 0.188 1.00 95.75 441 PHE A CA 1
ATOM 3470 C C . PHE A 1 441 ? 10.573 17.760 -0.326 1.00 95.75 441 PHE A C 1
ATOM 3472 O O . PHE A 1 441 ? 10.808 18.356 -1.376 1.00 95.75 441 PHE A O 1
ATOM 3479 N N . TRP A 1 442 ? 11.528 17.112 0.346 1.00 95.56 442 TRP A N 1
ATOM 3480 C CA . TRP A 1 442 ? 12.936 17.091 -0.055 1.00 95.56 442 TRP A CA 1
ATOM 3481 C C . TRP A 1 442 ? 13.144 16.521 -1.465 1.00 95.56 442 TRP A C 1
ATOM 3483 O O . TRP A 1 442 ? 13.811 17.141 -2.291 1.00 95.56 442 TRP A O 1
ATOM 3493 N N . LEU A 1 443 ? 12.532 15.378 -1.778 1.00 93.81 443 LEU A N 1
ATOM 3494 C CA . LEU A 1 443 ? 12.620 14.760 -3.106 1.00 93.81 443 LEU A CA 1
ATOM 3495 C C . LEU A 1 443 ? 11.992 15.637 -4.193 1.00 93.81 443 LEU A C 1
ATOM 3497 O O . LEU A 1 443 ? 12.491 15.699 -5.316 1.00 93.81 443 LEU A O 1
ATOM 3501 N N . THR A 1 444 ? 10.920 16.355 -3.857 1.00 94.19 444 THR A N 1
ATOM 3502 C CA . THR A 1 444 ? 10.282 17.318 -4.763 1.00 94.19 444 THR A CA 1
ATOM 3503 C C . THR A 1 444 ? 11.208 18.502 -5.048 1.00 94.19 444 THR A C 1
ATOM 3505 O O . THR A 1 444 ? 11.357 18.895 -6.205 1.00 94.19 444 THR A O 1
ATOM 3508 N N . LEU A 1 445 ? 11.905 19.019 -4.030 1.00 94.56 445 LEU A N 1
ATOM 3509 C CA . LEU A 1 445 ? 12.935 20.047 -4.212 1.00 94.56 445 LEU A CA 1
ATOM 3510 C C . LEU A 1 445 ? 14.109 19.548 -5.063 1.00 94.56 445 LEU A C 1
ATOM 3512 O O . LEU A 1 445 ? 14.601 20.294 -5.907 1.00 94.56 445 LEU A O 1
ATOM 3516 N N . GLN A 1 446 ? 14.535 18.293 -4.892 1.00 93.69 446 GLN A N 1
ATOM 3517 C CA . GLN A 1 446 ? 15.573 17.698 -5.738 1.00 93.69 446 GLN A CA 1
ATOM 3518 C C . GLN A 1 446 ? 15.136 17.610 -7.205 1.00 93.69 446 GLN A C 1
ATOM 3520 O O . GLN A 1 446 ? 15.913 17.982 -8.082 1.00 93.69 446 GLN A O 1
ATOM 3525 N N . CYS A 1 447 ? 13.894 17.192 -7.475 1.00 93.75 447 CYS A N 1
ATOM 3526 C CA . CYS A 1 447 ? 13.341 17.160 -8.835 1.00 93.75 447 CYS A CA 1
ATOM 3527 C C . CYS A 1 447 ? 13.276 18.559 -9.455 1.00 93.75 447 CYS A C 1
ATOM 3529 O O . CYS A 1 447 ? 13.641 18.759 -10.615 1.00 93.75 447 CYS A O 1
ATOM 3531 N N . LEU A 1 448 ? 12.859 19.552 -8.666 1.00 93.38 448 LEU A N 1
ATOM 3532 C CA . LEU A 1 448 ? 12.849 20.940 -9.107 1.00 93.38 448 LEU A CA 1
ATOM 3533 C C . LEU A 1 448 ? 14.269 21.408 -9.451 1.00 93.38 448 LEU A C 1
ATOM 3535 O O . LEU A 1 448 ? 14.476 21.985 -10.513 1.00 93.38 448 LEU A O 1
ATOM 3539 N N . GLY A 1 449 ? 15.254 21.084 -8.607 1.00 93.38 449 GLY A N 1
ATOM 3540 C CA . GLY A 1 449 ? 16.671 21.359 -8.846 1.00 93.38 449 GLY A CA 1
ATOM 3541 C C . GLY A 1 449 ? 17.199 20.724 -10.135 1.00 93.38 449 GLY A C 1
ATOM 3542 O O . GLY A 1 449 ? 17.874 21.401 -10.911 1.00 93.38 449 GLY A O 1
ATOM 3543 N N . THR A 1 450 ? 16.842 19.471 -10.430 1.00 91.44 450 THR A N 1
ATOM 3544 C CA . THR A 1 450 ? 17.252 18.817 -11.684 1.00 91.44 450 THR A CA 1
ATOM 3545 C C . THR A 1 450 ? 16.669 19.500 -12.921 1.00 91.44 450 THR A C 1
ATOM 3547 O O . THR A 1 450 ? 17.398 19.689 -13.891 1.00 91.44 450 THR A O 1
ATOM 3550 N N . LEU A 1 451 ? 15.415 19.970 -12.860 1.00 88.31 451 LEU A N 1
ATOM 3551 C CA . LEU A 1 451 ? 14.799 20.741 -13.950 1.00 88.31 451 LEU A CA 1
ATOM 3552 C C . LEU A 1 451 ? 15.489 22.099 -14.160 1.00 88.31 451 LEU A C 1
ATOM 3554 O O . LEU A 1 451 ? 15.577 22.583 -15.287 1.00 88.31 451 LEU A O 1
ATOM 3558 N N . THR A 1 452 ? 16.022 22.714 -13.094 1.00 86.69 452 THR A N 1
ATOM 3559 C CA . THR A 1 452 ? 16.777 23.975 -13.227 1.00 86.69 452 THR A CA 1
ATOM 3560 C C . THR A 1 452 ? 18.116 23.802 -13.936 1.00 86.69 452 THR A C 1
ATOM 3562 O O . THR A 1 452 ? 18.546 24.704 -14.649 1.00 86.69 452 THR A O 1
ATOM 3565 N N . ALA A 1 453 ? 18.777 22.656 -13.757 1.00 87.25 453 ALA A N 1
ATOM 3566 C CA . ALA A 1 453 ? 20.092 22.406 -14.337 1.00 87.25 453 ALA A CA 1
ATOM 3567 C C . ALA A 1 453 ? 20.025 22.149 -15.850 1.00 87.25 453 ALA A C 1
ATOM 3569 O O . ALA A 1 453 ? 20.973 22.455 -16.571 1.00 87.25 453 ALA A O 1
ATOM 3570 N N . THR A 1 454 ? 18.909 21.603 -16.339 1.00 84.25 454 THR A N 1
ATOM 3571 C CA . THR A 1 454 ? 18.705 21.329 -17.767 1.00 84.25 454 THR A CA 1
ATOM 3572 C C . THR A 1 454 ? 18.357 22.580 -18.573 1.00 84.25 454 THR A C 1
ATOM 3574 O O . THR A 1 454 ? 18.678 22.636 -19.757 1.00 84.25 454 THR A O 1
ATOM 3577 N N . ASP A 1 455 ? 17.770 23.603 -17.944 1.00 80.94 455 ASP A N 1
ATOM 3578 C CA . ASP A 1 455 ? 17.314 24.825 -18.616 1.00 80.94 455 ASP A CA 1
ATOM 3579 C C . ASP A 1 455 ? 18.168 26.049 -18.251 1.00 80.94 455 ASP A C 1
ATOM 3581 O O . ASP A 1 455 ? 17.726 27.030 -17.654 1.00 80.94 455 ASP A O 1
ATOM 3585 N N . THR A 1 456 ? 19.452 25.979 -18.604 1.00 73.19 456 THR A N 1
ATOM 3586 C CA . THR A 1 456 ? 20.427 27.058 -18.353 1.00 73.19 456 THR A CA 1
ATOM 3587 C C . THR A 1 456 ? 20.177 28.324 -19.178 1.00 73.19 456 THR A C 1
ATOM 3589 O O . THR A 1 456 ? 20.831 29.339 -18.938 1.00 73.19 456 THR A O 1
ATOM 3592 N N . LYS A 1 457 ? 19.253 28.293 -20.149 1.00 70.38 457 LYS A N 1
ATOM 3593 C CA . LYS A 1 457 ? 19.016 29.401 -21.088 1.00 70.38 457 LYS A CA 1
ATOM 3594 C C . LYS A 1 457 ? 17.751 30.200 -20.788 1.00 70.38 457 LYS A C 1
ATOM 3596 O O . LYS A 1 457 ? 17.699 31.368 -21.168 1.00 70.38 457 LYS A O 1
ATOM 3601 N N . ALA A 1 458 ? 16.770 29.630 -20.093 1.00 61.03 458 ALA A N 1
ATOM 3602 C CA . ALA A 1 458 ? 15.559 30.346 -19.731 1.00 61.03 458 ALA A CA 1
ATOM 3603 C C . ALA A 1 458 ? 15.589 30.742 -18.249 1.00 61.03 458 ALA A C 1
ATOM 3605 O O . ALA A 1 458 ? 15.520 29.911 -17.342 1.00 61.03 458 ALA A O 1
ATOM 3606 N N . GLY A 1 459 ? 15.626 32.049 -17.981 1.00 72.50 459 GLY A N 1
ATOM 3607 C CA . GLY A 1 459 ? 15.344 32.625 -16.662 1.00 72.50 459 GLY A CA 1
ATOM 3608 C C . GLY A 1 459 ? 13.877 32.456 -16.242 1.00 72.50 459 GLY A C 1
ATOM 3609 O O . GLY A 1 459 ? 13.276 33.410 -15.762 1.00 72.50 459 GLY A O 1
ATOM 3610 N N . LEU A 1 460 ? 13.285 31.277 -16.469 1.00 73.31 460 LEU A N 1
ATOM 3611 C CA . LEU A 1 460 ? 11.916 30.938 -16.092 1.00 73.31 460 LEU A CA 1
ATOM 3612 C C . LEU A 1 460 ? 11.723 31.184 -14.600 1.00 73.31 460 LEU A C 1
ATOM 3614 O O . LEU A 1 460 ? 12.518 30.723 -13.769 1.00 73.31 460 LEU A O 1
ATOM 3618 N N . ALA A 1 461 ? 10.644 31.892 -14.276 1.00 87.81 461 ALA A N 1
ATOM 3619 C CA . ALA A 1 461 ? 10.253 32.136 -12.905 1.00 87.81 461 ALA A CA 1
ATOM 3620 C C . ALA A 1 461 ? 10.006 30.800 -12.184 1.00 87.81 461 ALA A C 1
ATOM 3622 O O . ALA A 1 461 ? 9.599 29.803 -12.785 1.00 87.81 461 ALA A O 1
ATOM 3623 N N . LEU A 1 462 ? 10.216 30.775 -10.865 1.00 89.06 462 LEU A N 1
ATOM 3624 C CA . LEU A 1 462 ? 9.952 29.600 -10.024 1.00 89.06 462 LEU A CA 1
ATOM 3625 C C . LEU A 1 462 ? 8.537 29.030 -10.244 1.00 89.06 462 LEU A C 1
ATOM 3627 O O . LEU A 1 462 ? 8.356 27.815 -10.221 1.00 89.06 462 LEU A O 1
ATOM 3631 N N . LEU A 1 463 ? 7.556 29.905 -10.493 1.00 89.62 463 LEU A N 1
ATOM 3632 C CA . LEU A 1 463 ? 6.166 29.531 -10.743 1.00 89.62 463 LEU A CA 1
ATOM 3633 C C . LEU A 1 463 ? 6.013 28.680 -12.008 1.00 89.62 463 LEU A C 1
ATOM 3635 O O . LEU A 1 463 ? 5.360 27.641 -11.956 1.00 89.62 463 LEU A O 1
ATOM 3639 N N . ASP A 1 464 ? 6.665 29.060 -13.109 1.00 90.06 464 ASP A N 1
ATOM 3640 C CA . ASP A 1 464 ? 6.607 28.279 -14.345 1.00 90.06 464 ASP A CA 1
ATOM 3641 C C . ASP A 1 464 ? 7.197 26.889 -14.125 1.00 90.06 464 ASP A C 1
ATOM 3643 O O . ASP A 1 464 ? 6.628 25.894 -14.560 1.00 90.06 464 ASP A O 1
ATOM 3647 N N . ARG A 1 465 ? 8.292 26.787 -13.367 1.00 89.25 465 ARG A N 1
ATOM 3648 C CA . ARG A 1 465 ? 8.913 25.495 -13.041 1.00 89.25 465 ARG A CA 1
ATOM 3649 C C . ARG A 1 465 ? 7.986 24.605 -12.215 1.00 89.25 465 ARG A C 1
ATOM 3651 O O . ARG A 1 465 ? 7.884 23.413 -12.489 1.00 89.25 465 ARG A O 1
ATOM 3658 N N . LEU A 1 466 ? 7.277 25.179 -11.242 1.00 91.38 466 LEU A N 1
ATOM 3659 C CA . LEU A 1 466 ? 6.267 24.458 -10.461 1.00 91.38 466 LEU A CA 1
ATOM 3660 C C . LEU A 1 466 ? 5.092 23.994 -11.332 1.00 91.38 466 LEU A C 1
ATOM 3662 O O . LEU A 1 466 ? 4.596 22.891 -11.125 1.00 91.38 466 LEU A O 1
ATOM 3666 N N . LEU A 1 467 ? 4.684 24.786 -12.327 1.00 92.38 467 LEU A N 1
ATOM 3667 C CA . LEU A 1 467 ? 3.643 24.406 -13.287 1.00 92.38 467 LEU A CA 1
ATOM 3668 C C . LEU A 1 467 ? 4.110 23.320 -14.273 1.00 92.38 467 LEU A C 1
ATOM 3670 O O . LEU A 1 467 ? 3.302 22.496 -14.702 1.00 92.38 467 LEU A O 1
ATOM 3674 N N . HIS A 1 468 ? 5.404 23.274 -14.605 1.00 91.44 468 HIS A N 1
ATOM 3675 C CA . HIS A 1 468 ? 5.988 22.239 -15.468 1.00 91.44 468 HIS A CA 1
ATOM 3676 C C . HIS A 1 468 ? 6.278 20.929 -14.728 1.00 91.44 468 HIS A C 1
ATOM 3678 O O . HIS A 1 468 ? 6.280 19.865 -15.349 1.00 91.44 468 HIS A O 1
ATOM 3684 N N . LEU A 1 469 ? 6.486 20.973 -13.410 1.00 92.56 469 LEU A N 1
ATOM 3685 C CA . LEU A 1 469 ? 6.849 19.802 -12.615 1.00 92.56 469 LEU A CA 1
ATOM 3686 C C . LEU A 1 469 ? 5.843 18.635 -12.746 1.00 92.56 469 LEU A C 1
ATOM 3688 O O . LEU A 1 469 ? 6.297 17.519 -12.998 1.00 92.56 469 LEU A O 1
ATOM 3692 N N . PRO A 1 470 ? 4.508 18.829 -12.668 1.00 93.06 470 PRO A N 1
ATOM 3693 C CA . PRO A 1 470 ? 3.550 17.749 -12.907 1.00 93.06 470 PRO A CA 1
ATOM 3694 C C . PRO A 1 470 ? 3.689 17.127 -14.296 1.00 93.06 470 PRO A C 1
ATOM 3696 O O . PRO A 1 470 ? 3.592 15.911 -14.438 1.00 93.06 470 PRO A O 1
ATOM 3699 N N . ARG A 1 471 ? 3.955 17.944 -15.323 1.00 92.88 471 ARG A N 1
ATOM 3700 C CA . ARG A 1 471 ? 4.138 17.456 -16.692 1.00 92.88 471 ARG A CA 1
ATOM 3701 C C . ARG A 1 471 ? 5.396 16.597 -16.809 1.00 92.88 471 ARG A C 1
ATOM 3703 O O . ARG A 1 471 ? 5.315 15.518 -17.386 1.00 92.88 471 ARG A O 1
ATOM 3710 N N . ALA A 1 472 ? 6.510 17.035 -16.227 1.00 92.38 472 ALA A N 1
ATOM 3711 C CA . ALA A 1 472 ? 7.760 16.276 -16.216 1.00 92.38 472 ALA A CA 1
ATOM 3712 C C . ALA A 1 472 ? 7.628 14.961 -15.422 1.00 92.38 472 ALA A C 1
ATOM 3714 O O . ALA A 1 472 ? 7.994 13.882 -15.889 1.00 92.38 472 ALA A O 1
ATOM 3715 N N . LEU A 1 473 ? 7.029 15.014 -14.230 1.00 92.50 473 LEU A N 1
ATOM 3716 C CA . LEU A 1 473 ? 6.857 13.826 -13.392 1.00 92.50 473 LEU A CA 1
ATOM 3717 C C . LEU A 1 473 ? 5.875 12.819 -14.000 1.00 92.50 473 LEU A C 1
ATOM 3719 O O . LEU A 1 473 ? 6.123 11.616 -13.941 1.00 92.50 473 LEU A O 1
ATOM 3723 N N . VAL A 1 474 ? 4.771 13.277 -14.591 1.00 91.81 474 VAL A N 1
ATOM 3724 C CA . VAL A 1 474 ? 3.776 12.381 -15.191 1.00 91.81 474 VAL A CA 1
ATOM 3725 C C . VAL A 1 474 ? 4.202 11.974 -16.597 1.00 91.81 474 VAL A C 1
ATOM 3727 O O . VAL A 1 474 ? 4.459 10.807 -16.843 1.00 91.81 474 VAL A O 1
ATOM 3730 N N . PHE A 1 475 ? 4.323 12.891 -17.548 1.00 93.50 475 PHE A N 1
ATOM 3731 C CA . PHE A 1 475 ? 4.506 12.488 -18.944 1.00 93.50 475 PHE A CA 1
ATOM 3732 C C . PHE A 1 475 ? 5.934 12.051 -19.266 1.00 93.50 475 PHE A C 1
ATOM 3734 O O . PHE A 1 475 ? 6.113 11.076 -19.992 1.00 93.50 475 PHE A O 1
ATOM 3741 N N . GLU A 1 476 ? 6.941 12.724 -18.711 1.00 92.25 476 GLU A N 1
ATOM 3742 C CA . GLU A 1 476 ? 8.341 12.444 -19.061 1.00 92.25 476 GLU A CA 1
ATOM 3743 C C . GLU A 1 476 ? 8.955 11.326 -18.223 1.00 92.25 476 GLU A C 1
ATOM 3745 O O . GLU A 1 476 ? 9.917 10.705 -18.665 1.00 92.25 476 GLU A O 1
ATOM 3750 N N . THR A 1 477 ? 8.407 11.053 -17.036 1.00 93.69 477 THR A N 1
ATOM 3751 C CA . THR A 1 477 ? 8.936 10.017 -16.140 1.00 93.69 477 THR A CA 1
ATOM 3752 C C . THR A 1 477 ? 8.035 8.789 -16.085 1.00 93.69 477 THR A C 1
ATOM 3754 O O . THR A 1 477 ? 8.516 7.683 -16.328 1.00 93.69 477 THR A O 1
ATOM 3757 N N . PHE A 1 478 ? 6.732 8.949 -15.812 1.00 95.75 478 PHE A N 1
ATOM 3758 C CA . PHE A 1 478 ? 5.818 7.811 -15.642 1.00 95.75 478 PHE A CA 1
ATOM 3759 C C . PHE A 1 478 ? 5.815 6.906 -16.876 1.00 95.75 478 PHE A C 1
ATOM 3761 O O . PHE A 1 478 ? 5.922 5.692 -16.739 1.00 95.75 478 PHE A O 1
ATOM 3768 N N . PHE A 1 479 ? 5.723 7.478 -18.081 1.00 95.75 479 PHE A N 1
ATOM 3769 C CA . PHE A 1 479 ? 5.614 6.726 -19.339 1.00 95.75 479 PHE A CA 1
ATOM 3770 C C . PHE A 1 479 ? 6.954 6.485 -20.045 1.00 95.75 479 PHE A C 1
ATOM 3772 O O . PHE A 1 479 ? 6.974 5.926 -21.140 1.00 95.75 479 PHE A O 1
ATOM 3779 N N . ARG A 1 480 ? 8.077 6.883 -19.435 1.00 95.94 480 ARG A N 1
ATOM 3780 C CA . ARG A 1 480 ? 9.408 6.788 -20.052 1.00 95.94 480 ARG A CA 1
ATOM 3781 C C . ARG A 1 480 ? 9.831 5.356 -20.340 1.00 95.94 480 ARG A C 1
ATOM 3783 O O . ARG A 1 480 ? 10.452 5.081 -21.362 1.00 95.94 480 ARG A O 1
ATOM 3790 N N . HIS A 1 481 ? 9.548 4.465 -19.397 1.00 97.50 481 HIS A N 1
ATOM 3791 C CA . HIS A 1 481 ? 9.996 3.084 -19.434 1.00 97.50 481 HIS A CA 1
ATOM 3792 C C . HIS A 1 481 ? 8.978 2.174 -18.733 1.00 97.50 481 HIS A C 1
ATOM 3794 O O . HIS A 1 481 ? 8.533 2.521 -17.637 1.00 97.50 481 HIS A O 1
ATOM 3800 N N . PRO A 1 482 ? 8.647 0.985 -19.277 1.00 97.38 482 PRO A N 1
ATOM 3801 C CA . PRO A 1 482 ? 7.615 0.119 -18.701 1.00 97.38 482 PRO A CA 1
ATOM 3802 C C . PRO A 1 482 ? 7.847 -0.287 -17.238 1.00 97.38 482 PRO A C 1
ATOM 3804 O O . PRO A 1 482 ? 6.893 -0.344 -16.467 1.00 97.38 482 PRO A O 1
ATOM 3807 N N . ALA A 1 483 ? 9.099 -0.516 -16.818 1.00 96.38 483 ALA A N 1
ATOM 3808 C CA . ALA A 1 483 ? 9.399 -0.808 -15.409 1.00 96.38 483 ALA A CA 1
ATOM 3809 C C . ALA A 1 483 ? 9.080 0.385 -14.491 1.00 96.38 483 ALA A C 1
ATOM 3811 O O . ALA A 1 483 ? 8.499 0.206 -13.421 1.00 96.38 483 ALA A O 1
ATOM 3812 N N . GLN A 1 484 ? 9.394 1.606 -14.942 1.00 97.12 484 GLN A N 1
ATOM 3813 C CA . GLN A 1 484 ? 9.060 2.829 -14.216 1.00 97.12 484 GLN A CA 1
ATOM 3814 C C . GLN A 1 484 ? 7.544 3.035 -14.178 1.00 97.12 484 GLN A C 1
ATOM 3816 O O . GLN A 1 484 ? 7.002 3.370 -13.124 1.00 97.12 484 GLN A O 1
ATOM 3821 N N . SER A 1 485 ? 6.844 2.778 -15.287 1.00 97.25 485 SER A N 1
ATOM 3822 C CA . SER A 1 485 ? 5.381 2.845 -15.353 1.00 97.25 485 SER A CA 1
ATOM 3823 C C . SER A 1 485 ? 4.712 1.841 -14.415 1.00 97.25 485 SER A C 1
ATOM 3825 O O . SER A 1 485 ? 3.732 2.187 -13.765 1.00 97.25 485 SER A O 1
ATOM 3827 N N . SER A 1 486 ? 5.262 0.628 -14.284 1.00 96.94 486 SER A N 1
ATOM 3828 C CA . SER A 1 486 ? 4.753 -0.394 -13.361 1.00 96.94 486 SER A CA 1
ATOM 3829 C C . SER A 1 486 ? 4.754 0.100 -11.916 1.00 96.94 486 SER A C 1
ATOM 3831 O O . SER A 1 486 ? 3.733 0.030 -11.233 1.00 96.94 486 SER A O 1
ATOM 3833 N N . ILE A 1 487 ? 5.889 0.630 -11.453 1.00 96.25 487 ILE A N 1
ATOM 3834 C CA . ILE A 1 487 ? 6.036 1.138 -10.083 1.00 96.25 487 ILE A CA 1
ATOM 3835 C C . ILE A 1 487 ? 5.226 2.420 -9.896 1.00 96.25 487 ILE A C 1
ATOM 3837 O O . ILE A 1 487 ? 4.518 2.565 -8.907 1.00 96.25 487 ILE A O 1
ATOM 3841 N N . SER A 1 488 ? 5.252 3.335 -10.861 1.00 96.12 488 SER A N 1
ATOM 3842 C CA . SER A 1 488 ? 4.485 4.581 -10.767 1.00 96.12 488 SER A CA 1
ATOM 3843 C C . SER A 1 488 ? 2.972 4.313 -10.760 1.00 96.12 488 SER A C 1
ATOM 3845 O O . SER A 1 488 ? 2.232 4.953 -10.014 1.00 96.12 488 SER A O 1
ATOM 3847 N N . SER A 1 489 ? 2.492 3.323 -11.518 1.00 97.12 489 SER A N 1
ATOM 3848 C CA . SER A 1 489 ? 1.097 2.882 -11.449 1.00 97.12 489 SER A CA 1
ATOM 3849 C C . SER A 1 489 ? 0.766 2.254 -10.101 1.00 97.12 489 SER A C 1
ATOM 3851 O O . SER A 1 489 ? -0.303 2.540 -9.566 1.00 97.12 489 SER A O 1
ATOM 3853 N N . ASP A 1 490 ? 1.650 1.416 -9.551 1.00 97.44 490 ASP A N 1
ATOM 3854 C CA . ASP A 1 490 ? 1.455 0.821 -8.227 1.00 97.44 490 ASP A CA 1
ATOM 3855 C C . ASP A 1 490 ? 1.319 1.919 -7.159 1.00 97.44 490 ASP A C 1
ATOM 3857 O O . ASP A 1 490 ? 0.403 1.877 -6.343 1.00 97.44 490 ASP A O 1
ATOM 3861 N N . HIS A 1 491 ? 2.135 2.976 -7.239 1.00 96.44 491 HIS A N 1
ATOM 3862 C CA . HIS A 1 491 ? 2.052 4.146 -6.359 1.00 96.44 491 HIS A CA 1
ATOM 3863 C C . HIS A 1 491 ? 0.666 4.789 -6.416 1.00 96.44 491 HIS A C 1
ATOM 3865 O O . HIS A 1 491 ? 0.049 5.028 -5.376 1.00 96.44 491 HIS A O 1
ATOM 3871 N N . VAL A 1 492 ? 0.176 5.095 -7.622 1.00 96.50 492 VAL A N 1
ATOM 3872 C CA . VAL A 1 492 ? -1.135 5.733 -7.807 1.00 96.50 492 VAL A CA 1
ATOM 3873 C C . VAL A 1 492 ? -2.238 4.842 -7.239 1.00 96.50 492 VAL A C 1
ATOM 3875 O O . VAL A 1 492 ? -3.096 5.323 -6.498 1.00 96.50 492 VAL A O 1
ATOM 3878 N N . CYS A 1 493 ? -2.183 3.536 -7.510 1.00 97.62 493 CYS A N 1
ATOM 3879 C CA . CYS A 1 493 ? -3.121 2.573 -6.945 1.00 97.62 493 CYS A CA 1
ATOM 3880 C C . CYS A 1 493 ? -3.048 2.529 -5.410 1.00 97.62 493 CYS A C 1
ATOM 3882 O O . CYS A 1 493 ? -4.093 2.532 -4.768 1.00 97.62 493 CYS A O 1
ATOM 3884 N N . VAL A 1 494 ? -1.853 2.550 -4.806 1.00 97.75 494 VAL A N 1
ATOM 3885 C CA . VAL A 1 494 ? -1.677 2.608 -3.343 1.00 97.75 494 VAL A CA 1
ATOM 3886 C C . VAL A 1 494 ? -2.320 3.874 -2.773 1.00 97.75 494 VAL A C 1
ATOM 3888 O O . VAL A 1 494 ? -3.074 3.788 -1.806 1.00 97.75 494 VAL A O 1
ATOM 3891 N N . ALA A 1 495 ? -2.074 5.042 -3.372 1.00 96.94 495 ALA A N 1
ATOM 3892 C CA . ALA A 1 495 ? -2.638 6.309 -2.908 1.00 96.94 495 ALA A CA 1
ATOM 3893 C C . ALA A 1 495 ? -4.178 6.314 -2.970 1.00 96.94 495 ALA A C 1
ATOM 3895 O O . ALA A 1 495 ? -4.833 6.704 -2.001 1.00 96.94 495 ALA A O 1
ATOM 3896 N N . LEU A 1 496 ? -4.760 5.815 -4.067 1.00 97.00 496 LEU A N 1
ATOM 3897 C CA . LEU A 1 496 ? -6.212 5.660 -4.210 1.00 97.00 496 LEU A CA 1
ATOM 3898 C C . LEU A 1 496 ? -6.784 4.664 -3.194 1.00 97.00 496 LEU A C 1
ATOM 3900 O O . LEU A 1 496 ? -7.805 4.939 -2.564 1.00 97.00 496 LEU A O 1
ATOM 3904 N N . SER A 1 497 ? -6.105 3.536 -2.982 1.00 97.69 497 SER A N 1
ATOM 3905 C CA . SER A 1 497 ? -6.487 2.538 -1.984 1.00 97.69 497 SER A CA 1
ATOM 3906 C C . SER A 1 497 ? -6.448 3.084 -0.559 1.00 97.69 497 SER A C 1
ATOM 3908 O O . SER A 1 497 ? -7.346 2.783 0.225 1.00 97.69 497 SER A O 1
ATOM 3910 N N . ILE A 1 498 ? -5.455 3.909 -0.217 1.00 97.69 498 ILE A N 1
ATOM 3911 C CA . ILE A 1 498 ? -5.375 4.597 1.080 1.00 97.69 498 ILE A CA 1
ATOM 3912 C C . ILE A 1 498 ? -6.540 5.565 1.236 1.00 97.69 498 ILE A C 1
ATOM 3914 O O . ILE A 1 498 ? -7.204 5.538 2.269 1.00 97.69 498 ILE A O 1
ATOM 3918 N N . ALA A 1 499 ? -6.821 6.380 0.217 1.00 97.00 499 ALA A N 1
ATOM 3919 C CA . ALA A 1 499 ? -7.935 7.320 0.253 1.00 97.00 499 ALA A CA 1
ATOM 3920 C C . ALA A 1 499 ? -9.274 6.600 0.476 1.00 97.00 499 ALA A C 1
ATOM 3922 O O . ALA A 1 499 ? -10.045 6.972 1.362 1.00 97.00 499 ALA A O 1
ATOM 3923 N N . LEU A 1 500 ? -9.518 5.523 -0.276 1.00 96.44 500 LEU A N 1
ATOM 3924 C CA . LEU A 1 500 ? -10.715 4.699 -0.138 1.00 96.44 500 LEU A CA 1
ATOM 3925 C C . LEU A 1 500 ? -10.799 4.043 1.247 1.00 96.44 500 LEU A C 1
ATOM 3927 O O . LEU A 1 500 ? -11.845 4.101 1.894 1.00 96.44 500 LEU A O 1
ATOM 3931 N N . PHE A 1 501 ? -9.701 3.452 1.721 1.00 95.81 501 PHE A N 1
ATOM 3932 C CA . PHE A 1 501 ? -9.628 2.833 3.042 1.00 95.81 501 PHE A CA 1
ATOM 3933 C C . PHE A 1 501 ? -9.919 3.846 4.156 1.00 95.81 501 PHE A C 1
ATOM 3935 O O . PHE A 1 501 ? -10.744 3.573 5.023 1.00 95.81 501 PHE A O 1
ATOM 3942 N N . MET A 1 502 ? -9.314 5.036 4.097 1.00 95.50 502 MET A N 1
ATOM 3943 C CA . MET A 1 502 ? -9.551 6.116 5.057 1.00 95.50 502 MET A CA 1
ATOM 3944 C C . MET A 1 502 ? -11.011 6.562 5.072 1.00 95.50 502 MET A C 1
ATOM 3946 O O . MET A 1 502 ? -11.566 6.749 6.149 1.00 95.50 502 MET A O 1
ATOM 3950 N N . LEU A 1 503 ? -11.646 6.717 3.906 1.00 93.25 503 LEU A N 1
ATOM 3951 C CA . LEU A 1 503 ? -13.056 7.112 3.817 1.00 93.25 503 LEU A CA 1
ATOM 3952 C C . LEU A 1 503 ? -13.985 6.075 4.459 1.00 93.25 503 LEU A C 1
ATOM 3954 O O . LEU A 1 503 ? -14.872 6.448 5.227 1.00 93.25 503 LEU A O 1
ATOM 3958 N N . ILE A 1 504 ? -13.762 4.790 4.164 1.00 90.31 504 ILE A N 1
ATOM 3959 C CA . ILE A 1 504 ? -14.555 3.675 4.701 1.00 90.31 504 ILE A CA 1
ATOM 3960 C C . ILE A 1 504 ? -14.327 3.527 6.209 1.00 90.31 504 ILE A C 1
ATOM 3962 O O . ILE A 1 504 ? -15.273 3.388 6.982 1.00 90.31 504 ILE A O 1
ATOM 3966 N N . GLU A 1 505 ? -13.070 3.538 6.651 1.00 92.44 505 GLU A N 1
ATOM 3967 C CA . GLU A 1 505 ? -12.748 3.281 8.051 1.00 92.44 505 GLU A CA 1
ATOM 3968 C C . GLU A 1 505 ? -13.080 4.489 8.942 1.00 92.44 505 GLU A C 1
ATOM 3970 O O . GLU A 1 505 ? -13.605 4.320 10.044 1.00 92.44 505 GLU A O 1
ATOM 3975 N N . ALA A 1 506 ? -12.840 5.722 8.479 1.00 91.56 506 ALA A N 1
ATOM 3976 C CA . ALA A 1 506 ? -13.128 6.916 9.267 1.00 91.56 506 ALA A CA 1
ATOM 3977 C C . ALA A 1 506 ? -14.615 7.055 9.589 1.00 91.56 506 ALA A C 1
ATOM 3979 O O . ALA A 1 506 ? -14.955 7.328 10.739 1.00 91.56 506 ALA A O 1
ATOM 3980 N N . GLY A 1 507 ? -15.510 6.866 8.615 1.00 87.81 507 GLY A N 1
ATOM 3981 C CA . GLY A 1 507 ? -16.937 6.984 8.907 1.00 87.81 507 GLY A CA 1
ATOM 3982 C C . GLY A 1 507 ? -17.469 5.827 9.754 1.00 87.81 507 GLY A C 1
ATOM 3983 O O . GLY A 1 507 ? -18.371 6.065 10.554 1.00 87.81 507 GLY A O 1
ATOM 3984 N N . LEU A 1 508 ? -16.861 4.631 9.704 1.00 87.25 508 LEU A N 1
ATOM 3985 C CA . LEU A 1 508 ? -17.145 3.568 10.679 1.00 87.25 508 LEU A CA 1
ATOM 3986 C C . LEU A 1 508 ? -16.780 4.010 12.105 1.00 87.25 508 LEU A C 1
ATOM 3988 O O . LEU A 1 508 ? -17.583 3.848 13.024 1.00 87.25 508 LEU A O 1
ATOM 3992 N N . TRP A 1 509 ? -15.591 4.584 12.305 1.00 87.94 509 TRP A N 1
ATOM 3993 C CA . TRP A 1 509 ? -15.162 5.068 13.622 1.00 87.94 509 TRP A CA 1
ATOM 3994 C C . TRP A 1 509 ? -16.002 6.239 14.125 1.00 87.94 509 TRP A C 1
ATOM 3996 O O . TRP A 1 509 ? -16.371 6.251 15.297 1.00 87.94 509 TRP A O 1
ATOM 4006 N N . MET A 1 510 ? -16.356 7.185 13.254 1.00 87.31 510 MET A N 1
ATOM 4007 C CA . MET A 1 510 ? -17.244 8.295 13.609 1.00 87.31 510 MET A CA 1
ATOM 4008 C C . MET A 1 510 ? -18.640 7.803 13.987 1.00 87.31 510 MET A C 1
ATOM 4010 O O . MET A 1 510 ? -19.204 8.280 14.967 1.00 87.31 510 MET A O 1
ATOM 4014 N N . TRP A 1 511 ? -19.174 6.804 13.278 1.00 85.88 511 TRP A N 1
ATOM 4015 C CA . TRP A 1 511 ? -20.432 6.164 13.658 1.00 85.88 511 TRP A CA 1
ATOM 4016 C C . TRP A 1 511 ? -20.331 5.471 15.025 1.00 85.88 511 TRP A C 1
ATOM 4018 O O . TRP A 1 511 ? -21.195 5.674 15.879 1.00 85.88 511 TRP A O 1
ATOM 4028 N N . LYS A 1 512 ? -19.246 4.723 15.283 1.00 85.94 512 LYS A N 1
ATOM 4029 C CA . LYS A 1 512 ? -19.007 4.098 16.597 1.00 85.94 512 LYS A CA 1
ATOM 4030 C C . LYS A 1 512 ? -18.910 5.153 17.705 1.00 85.94 512 LYS A C 1
ATOM 4032 O O . LYS A 1 512 ? -19.565 4.994 18.732 1.00 85.94 512 LYS A O 1
ATOM 4037 N N . LEU A 1 513 ? -18.189 6.252 17.484 1.00 85.62 513 LEU A N 1
ATOM 4038 C CA . LEU A 1 513 ? -18.072 7.354 18.443 1.00 85.62 513 LEU A CA 1
ATOM 4039 C C . LEU A 1 513 ? -19.424 8.039 18.702 1.00 85.62 513 LEU A C 1
ATOM 4041 O O . LEU A 1 513 ? -19.790 8.235 19.857 1.00 85.62 513 LEU A O 1
ATOM 4045 N N . ALA A 1 514 ? -20.200 8.318 17.651 1.00 86.00 514 ALA A N 1
ATOM 4046 C CA . ALA A 1 514 ? -21.558 8.848 17.771 1.00 86.00 514 ALA A CA 1
ATOM 4047 C C . ALA A 1 514 ? -22.465 7.906 18.582 1.00 86.00 514 ALA A C 1
ATOM 4049 O O . ALA A 1 514 ? -23.203 8.347 19.455 1.00 86.00 514 ALA A O 1
ATOM 4050 N N . SER A 1 515 ? -22.381 6.594 18.348 1.00 84.12 515 SER A N 1
ATOM 4051 C CA . SER A 1 515 ? -23.181 5.604 19.081 1.00 84.12 515 SER A CA 1
ATOM 4052 C C . SER A 1 515 ? -22.754 5.425 20.546 1.00 84.12 515 SER A C 1
ATOM 4054 O O . SER A 1 515 ? -23.579 5.099 21.402 1.00 84.12 515 SER A O 1
ATOM 4056 N N . ALA A 1 516 ? -21.469 5.644 20.841 1.00 83.56 516 ALA A N 1
ATOM 4057 C CA . ALA A 1 516 ? -20.888 5.515 22.174 1.00 83.56 516 ALA A CA 1
ATOM 4058 C C . ALA A 1 516 ? -20.988 6.805 23.003 1.00 83.56 516 ALA A C 1
ATOM 4060 O O . ALA A 1 516 ? -20.766 6.761 24.212 1.00 83.56 516 ALA A O 1
ATOM 4061 N N . SER A 1 517 ? -21.327 7.939 22.384 1.00 86.12 517 SER A N 1
ATOM 4062 C CA . SER A 1 517 ? -21.440 9.221 23.076 1.00 86.12 517 SER A CA 1
ATOM 4063 C C . SER A 1 517 ? -22.512 9.171 24.183 1.00 86.12 517 SER A C 1
ATOM 4065 O O . SER A 1 517 ? -23.642 8.755 23.915 1.00 86.12 517 SER A O 1
ATOM 4067 N N . PRO A 1 518 ? -22.216 9.618 25.423 1.00 83.50 518 PRO A N 1
ATOM 4068 C CA . PRO A 1 518 ? -23.192 9.761 26.514 1.00 83.50 518 PRO A CA 1
ATOM 4069 C C . PRO A 1 518 ? -24.422 10.595 26.148 1.00 83.50 518 PRO A C 1
ATOM 4071 O O . PRO A 1 518 ? -25.498 10.340 26.679 1.00 83.50 518 PRO A O 1
ATOM 4074 N N . SER A 1 519 ? -24.268 11.556 25.235 1.00 85.12 519 SER A N 1
ATOM 4075 C CA . SER A 1 519 ? -25.345 12.443 24.800 1.00 85.12 519 SER A CA 1
ATOM 4076 C C . SER A 1 519 ? -26.238 11.838 23.719 1.00 85.12 519 SER A C 1
ATOM 4078 O O . SER A 1 519 ? -27.240 12.453 23.362 1.00 85.12 519 SER A O 1
ATOM 4080 N N . ALA A 1 520 ? -25.903 10.646 23.206 1.00 83.31 520 ALA A N 1
ATOM 4081 C CA . ALA A 1 520 ? -26.693 9.938 22.210 1.00 83.31 520 ALA A CA 1
ATOM 4082 C C . ALA A 1 520 ? -28.049 9.514 22.795 1.00 83.31 520 ALA A C 1
ATOM 4084 O O . ALA A 1 520 ? -28.237 8.381 23.247 1.00 83.31 520 ALA A O 1
ATOM 4085 N N . VAL A 1 521 ? -29.021 10.427 22.761 1.00 76.12 521 VAL A N 1
ATOM 4086 C CA . VAL A 1 521 ? -30.416 10.112 23.048 1.00 76.12 521 VAL A CA 1
ATOM 4087 C C . VAL A 1 521 ? -30.930 9.339 21.847 1.00 76.12 521 VAL A C 1
ATOM 4089 O O . VAL A 1 521 ? -31.234 9.903 20.792 1.00 76.12 521 VAL A O 1
ATOM 4092 N N . ARG A 1 522 ? -31.008 8.015 21.991 1.00 69.62 522 ARG A N 1
ATOM 4093 C CA . ARG A 1 522 ? -31.831 7.218 21.089 1.00 69.62 522 ARG A CA 1
ATOM 4094 C C . ARG A 1 522 ? -33.262 7.656 21.353 1.00 69.62 522 ARG A C 1
ATOM 4096 O O . ARG A 1 522 ? -33.770 7.420 22.447 1.00 69.62 522 ARG A O 1
ATOM 4103 N N . SER A 1 523 ? -33.885 8.315 20.375 1.00 59.72 523 SER A N 1
ATOM 4104 C CA . SER A 1 523 ? -35.343 8.383 20.326 1.00 59.72 523 SER A CA 1
ATOM 4105 C C . SER A 1 523 ? -35.805 6.937 20.230 1.00 59.72 523 SER A C 1
ATOM 4107 O O . SER A 1 523 ? -35.823 6.351 19.151 1.00 59.72 523 SER A O 1
ATOM 4109 N N . LEU A 1 524 ? -36.029 6.300 21.379 1.00 56.50 524 LEU A N 1
ATOM 4110 C CA . LEU A 1 524 ? -36.847 5.107 21.457 1.00 56.50 524 LEU A CA 1
ATOM 4111 C C . LEU A 1 524 ? -38.236 5.614 21.109 1.00 56.50 524 LEU A C 1
ATOM 4113 O O . LEU A 1 524 ? -38.996 6.023 21.986 1.00 56.50 524 LEU A O 1
ATOM 4117 N N . ASP A 1 525 ? -38.501 5.692 19.806 1.00 51.44 525 ASP A N 1
ATOM 4118 C CA . ASP A 1 525 ? -39.831 5.960 19.308 1.00 51.44 525 ASP A CA 1
ATOM 4119 C C . ASP A 1 525 ? -40.725 4.921 19.958 1.00 51.44 525 ASP A C 1
ATOM 4121 O O . ASP A 1 525 ? -40.611 3.713 19.756 1.00 51.44 525 ASP A O 1
ATOM 4125 N N . ARG A 1 526 ? -41.584 5.431 20.832 1.00 51.06 526 ARG A N 1
ATOM 4126 C CA . ARG A 1 526 ? -42.495 4.690 21.698 1.00 51.06 526 ARG A CA 1
ATOM 4127 C C . ARG A 1 526 ? -43.613 4.016 20.894 1.00 51.06 526 ARG A C 1
ATOM 4129 O O . ARG A 1 526 ? -44.649 3.668 21.449 1.00 51.06 526 ARG A O 1
ATOM 4136 N N . HIS A 1 527 ? -43.452 3.899 19.580 1.00 50.69 527 HIS A N 1
ATOM 4137 C CA . HIS A 1 527 ? -44.387 3.251 18.680 1.00 50.69 527 HIS A CA 1
ATOM 4138 C C . HIS A 1 527 ? -43.940 1.806 18.546 1.00 50.69 527 HIS A C 1
ATOM 4140 O O . HIS A 1 527 ? -42.977 1.482 17.859 1.00 50.69 527 HIS A O 1
ATOM 4146 N N . GLY A 1 528 ? -44.597 0.969 19.348 1.00 51.41 528 GLY A N 1
ATOM 4147 C CA . GLY A 1 528 ? -44.297 -0.442 19.477 1.00 51.41 528 GLY A CA 1
ATOM 4148 C C . GLY A 1 528 ? -44.277 -1.181 18.141 1.00 51.41 528 GLY A C 1
ATOM 4149 O O . GLY A 1 528 ? -44.888 -0.765 17.161 1.00 51.41 528 GLY A O 1
ATOM 4150 N N . VAL A 1 529 ? -43.616 -2.339 18.198 1.00 48.44 529 VAL A N 1
ATOM 4151 C CA . VAL A 1 529 ? -43.510 -3.403 17.186 1.00 48.44 529 VAL A CA 1
ATOM 4152 C C . VAL A 1 529 ? -42.209 -3.391 16.360 1.00 48.44 529 VAL A C 1
ATOM 4154 O O . VAL A 1 529 ? -42.158 -3.022 15.196 1.00 48.44 529 VAL A O 1
ATOM 4157 N N . GLY A 1 530 ? -41.137 -3.890 16.987 1.00 49.72 530 GLY A N 1
ATOM 4158 C CA . GLY A 1 530 ? -40.482 -5.139 16.561 1.00 49.72 530 GLY A CA 1
ATOM 4159 C C . GLY A 1 530 ? -39.643 -5.200 15.279 1.00 49.72 530 GLY A C 1
ATOM 4160 O O . GLY A 1 530 ? -39.204 -6.299 14.952 1.00 49.72 530 GLY A O 1
ATOM 4161 N N . VAL A 1 531 ? -39.394 -4.106 14.558 1.00 51.59 531 VAL A N 1
ATOM 4162 C CA . VAL A 1 531 ? -38.615 -4.163 13.304 1.00 51.59 531 VAL A CA 1
ATOM 4163 C C . VAL A 1 531 ? -37.192 -3.643 13.516 1.00 51.59 531 VAL A C 1
ATOM 4165 O O . VAL A 1 531 ? -36.998 -2.540 14.022 1.00 51.59 531 VAL A O 1
ATOM 4168 N N . ASP A 1 532 ? -36.205 -4.463 13.140 1.00 52.88 532 ASP A N 1
ATOM 4169 C CA . ASP A 1 532 ? -34.764 -4.211 13.242 1.00 52.88 532 ASP A CA 1
ATOM 4170 C C . ASP A 1 532 ? -34.397 -2.770 12.844 1.00 52.88 532 ASP A C 1
ATOM 4172 O O . ASP A 1 532 ? -34.417 -2.389 11.670 1.00 52.88 532 ASP A O 1
ATOM 4176 N N . ALA A 1 533 ? -34.051 -1.952 13.841 1.00 52.69 533 ALA A N 1
ATOM 4177 C CA . ALA A 1 533 ? -33.634 -0.574 13.640 1.00 52.69 533 ALA A CA 1
ATOM 4178 C C . ALA A 1 533 ? -32.290 -0.549 12.897 1.00 52.69 533 ALA A C 1
ATOM 4180 O O . ALA A 1 533 ? -31.216 -0.648 13.494 1.00 52.69 533 ALA A O 1
ATOM 4181 N N . GLY A 1 534 ? -32.348 -0.431 11.570 1.00 55.31 534 GLY A N 1
ATOM 4182 C CA . GLY A 1 534 ? -31.168 -0.198 10.748 1.00 55.31 534 GLY A CA 1
ATOM 4183 C C . GLY A 1 534 ? -30.428 1.087 11.167 1.00 55.31 534 GLY A C 1
ATOM 4184 O O . GLY A 1 534 ? -31.007 1.951 11.831 1.00 55.31 534 GLY A O 1
ATOM 4185 N N . PRO A 1 535 ? -29.169 1.284 10.732 1.00 55.09 535 PRO A N 1
ATOM 4186 C CA . PRO A 1 535 ? -28.294 2.405 11.122 1.00 55.09 535 PRO A CA 1
ATOM 4187 C C . PRO A 1 535 ? -28.780 3.818 10.716 1.00 55.09 535 PRO A C 1
ATOM 4189 O O . PRO A 1 535 ? -28.005 4.768 10.766 1.00 55.09 535 PRO A O 1
ATOM 4192 N N . SER A 1 536 ? -30.046 3.978 10.314 1.00 53.41 536 SER A N 1
ATOM 4193 C CA . SER A 1 536 ? -30.640 5.232 9.834 1.00 53.41 536 SER A CA 1
ATOM 4194 C C . SER A 1 536 ? -31.475 5.995 10.872 1.00 53.41 536 SER A C 1
ATOM 4196 O O . SER A 1 536 ? -32.006 7.054 10.542 1.00 53.41 536 SER A O 1
ATOM 4198 N N . SER A 1 537 ? -31.596 5.516 12.116 1.00 60.09 537 SER A N 1
ATOM 4199 C CA . SER A 1 537 ? -32.210 6.316 13.186 1.00 60.09 537 SER A CA 1
ATOM 4200 C C . SER A 1 537 ? -31.324 7.530 13.481 1.00 60.09 537 SER A C 1
ATOM 4202 O O . SER A 1 537 ? -30.154 7.359 13.835 1.00 60.09 537 SER A O 1
ATOM 4204 N N . SER A 1 538 ? -31.852 8.747 13.335 1.00 66.19 538 SER A N 1
ATOM 4205 C CA . SER A 1 538 ? -31.100 9.980 13.584 1.00 66.19 538 SER A CA 1
ATOM 4206 C C . SER A 1 538 ? -30.640 10.031 15.043 1.00 66.19 538 SER A C 1
ATOM 4208 O O . SER A 1 538 ? -31.446 10.248 15.950 1.00 66.19 538 SER A O 1
ATOM 4210 N N . ILE A 1 539 ? -29.348 9.817 15.285 1.00 74.81 539 ILE A N 1
ATOM 4211 C CA . ILE A 1 539 ? -28.766 9.943 16.621 1.00 74.81 539 ILE A CA 1
ATOM 4212 C C . ILE A 1 539 ? -28.699 11.436 16.946 1.00 74.81 539 ILE A C 1
ATOM 4214 O O . ILE A 1 539 ? -27.959 12.186 16.308 1.00 74.81 539 ILE A O 1
ATOM 4218 N N . ARG A 1 540 ? -29.472 11.884 17.941 1.00 80.88 540 ARG A N 1
ATOM 4219 C CA . ARG A 1 540 ? -29.332 13.241 18.476 1.00 80.88 540 ARG A CA 1
ATOM 4220 C C . ARG A 1 540 ? -28.142 13.257 19.426 1.00 80.88 540 ARG A C 1
ATOM 4222 O O . ARG A 1 540 ? -28.198 12.669 20.496 1.00 80.88 540 ARG A O 1
ATOM 4229 N N . LEU A 1 541 ? -27.074 13.916 18.994 1.00 84.94 541 LEU A N 1
ATOM 4230 C CA . LEU A 1 541 ? -25.884 14.200 19.799 1.00 84.94 541 LEU A CA 1
ATOM 4231 C C . LEU A 1 541 ? -25.960 15.610 20.385 1.00 84.94 541 LEU A C 1
ATOM 4233 O O . LEU A 1 541 ? -26.570 16.484 19.759 1.00 84.94 541 LEU A O 1
ATOM 4237 N N . ASP A 1 542 ? -25.305 15.845 21.519 1.00 89.31 542 ASP A N 1
ATOM 4238 C CA . ASP A 1 542 ? -25.054 17.193 22.037 1.00 89.31 542 ASP A CA 1
ATOM 4239 C C . ASP A 1 542 ? -24.116 17.988 21.103 1.00 89.31 542 ASP A C 1
ATOM 4241 O O . ASP A 1 542 ? -23.357 17.429 20.302 1.00 89.31 542 ASP A O 1
ATOM 4245 N N . LEU A 1 543 ? -24.169 19.316 21.193 1.00 88.38 543 LEU A N 1
ATOM 4246 C CA . LEU A 1 543 ? -23.390 20.244 20.379 1.00 88.38 543 LEU A CA 1
ATOM 4247 C C . LEU A 1 543 ? -21.878 19.998 20.500 1.00 88.38 543 LEU A C 1
ATOM 4249 O O . LEU A 1 543 ? -21.159 20.149 19.508 1.00 88.38 543 LEU A O 1
ATOM 4253 N N . HIS A 1 544 ? -21.386 19.609 21.683 1.00 90.38 544 HIS A N 1
ATOM 4254 C CA . HIS A 1 544 ? -19.964 19.335 21.891 1.00 90.38 544 HIS A CA 1
ATOM 4255 C C . HIS A 1 544 ? -19.486 18.119 21.081 1.00 90.38 544 HIS A C 1
ATOM 4257 O O . HIS A 1 544 ? -18.526 18.223 20.312 1.00 90.38 544 HIS A O 1
ATOM 4263 N N . ASP A 1 545 ? -20.208 16.999 21.169 1.00 87.75 545 ASP A N 1
ATOM 4264 C CA . ASP A 1 545 ? -19.877 15.764 20.448 1.00 87.75 545 ASP A CA 1
ATOM 4265 C C . ASP A 1 545 ? -20.005 15.936 18.931 1.00 87.75 545 ASP A C 1
ATOM 4267 O O . ASP A 1 545 ? -19.168 15.448 18.167 1.00 87.75 545 ASP A O 1
ATOM 4271 N N . ARG A 1 546 ? -21.002 16.708 18.478 1.00 87.38 546 ARG A N 1
ATOM 4272 C CA . ARG A 1 546 ? -21.146 17.082 17.062 1.00 87.38 546 ARG A CA 1
ATOM 4273 C C . ARG A 1 546 ? -19.941 17.860 16.547 1.00 87.38 546 ARG A C 1
ATOM 4275 O O . ARG A 1 546 ? -19.405 17.529 15.491 1.00 87.38 546 ARG A O 1
ATOM 4282 N N . ARG A 1 547 ? -19.484 18.877 17.289 1.00 91.25 547 ARG A N 1
ATOM 4283 C CA . ARG A 1 547 ? -18.293 19.664 16.918 1.00 91.25 547 ARG A CA 1
ATOM 4284 C C . ARG A 1 547 ? -17.037 18.799 16.879 1.00 91.25 547 ARG A C 1
ATOM 4286 O O . ARG A 1 547 ? -16.206 18.986 15.989 1.00 91.25 547 ARG A O 1
ATOM 4293 N N . ALA A 1 548 ? -16.907 17.843 17.799 1.00 90.19 548 ALA A N 1
ATOM 4294 C CA . ALA A 1 548 ? -15.801 16.895 17.794 1.00 90.19 548 ALA A CA 1
ATOM 4295 C C . ALA A 1 548 ? -15.820 16.015 16.530 1.00 90.19 548 ALA A C 1
ATOM 4297 O O . ALA A 1 548 ? -14.812 15.960 15.823 1.00 90.19 548 ALA A O 1
ATOM 4298 N N . LEU A 1 549 ? -16.964 15.407 16.190 1.00 89.50 549 LEU A N 1
ATOM 4299 C CA . LEU A 1 549 ? -17.125 14.596 14.972 1.00 89.50 549 LEU A CA 1
ATOM 4300 C C . LEU A 1 549 ? -16.867 15.400 13.692 1.00 89.50 549 LEU A C 1
ATOM 4302 O O . LEU A 1 549 ? -16.149 14.943 12.807 1.00 89.50 549 LEU A O 1
ATOM 4306 N N . GLU A 1 550 ? -17.387 16.622 13.602 1.00 91.88 550 GLU A N 1
ATOM 4307 C CA . GLU A 1 550 ? -17.166 17.499 12.449 1.00 91.88 550 GLU A CA 1
ATOM 4308 C C . GLU A 1 550 ? -15.688 17.904 12.310 1.00 91.88 550 GLU A C 1
ATOM 4310 O O . GLU A 1 550 ? -15.151 17.941 11.203 1.00 91.88 550 GLU A O 1
ATOM 4315 N N . THR A 1 551 ? -14.984 18.140 13.420 1.00 92.69 551 THR A N 1
ATOM 4316 C CA . THR A 1 551 ? -13.538 18.431 13.404 1.00 92.69 551 THR A CA 1
ATOM 4317 C C . THR A 1 551 ? -12.724 17.226 12.924 1.00 92.69 551 THR A C 1
ATOM 4319 O O . THR A 1 551 ? -11.776 17.370 12.144 1.00 92.69 551 THR A O 1
ATOM 4322 N N . GLN A 1 552 ? -13.107 16.021 13.351 1.00 93.38 552 GLN A N 1
ATOM 4323 C CA . GLN A 1 552 ? -12.509 14.765 12.896 1.00 93.38 552 GLN A CA 1
ATOM 4324 C C . GLN A 1 552 ? -12.744 14.540 11.398 1.00 93.38 552 GLN A C 1
ATOM 4326 O O . GLN A 1 552 ? -11.795 14.276 10.658 1.00 93.38 552 GLN A O 1
ATOM 4331 N N . ALA A 1 553 ? -13.980 14.734 10.936 1.00 92.31 553 ALA A N 1
ATOM 4332 C CA . ALA A 1 553 ? -14.363 14.644 9.533 1.00 92.31 553 ALA A CA 1
ATOM 4333 C C . ALA A 1 553 ? -13.567 15.623 8.653 1.00 92.31 553 ALA A C 1
ATOM 4335 O O . ALA A 1 553 ? -12.989 15.227 7.638 1.00 92.31 553 ALA A O 1
ATOM 4336 N N . ARG A 1 554 ? -13.457 16.888 9.079 1.00 94.19 554 ARG A N 1
ATOM 4337 C CA . ARG A 1 554 ? -12.654 17.916 8.395 1.00 94.19 554 ARG A CA 1
ATOM 4338 C C . ARG A 1 554 ? -11.180 17.550 8.325 1.00 94.19 554 ARG A C 1
ATOM 4340 O O . ARG A 1 554 ? -10.553 17.789 7.300 1.00 94.19 554 ARG A O 1
ATOM 4347 N N . SER A 1 555 ? -10.643 16.937 9.376 1.00 96.12 555 SER A N 1
ATOM 4348 C CA . SER A 1 555 ? -9.252 16.484 9.408 1.00 96.12 555 SER A CA 1
ATOM 4349 C C . SER A 1 555 ? -8.998 15.365 8.392 1.00 96.12 555 SER A C 1
ATOM 4351 O O . SER A 1 555 ? -7.993 15.401 7.687 1.00 96.12 555 SER A O 1
ATOM 4353 N N . VAL A 1 556 ? -9.928 14.415 8.239 1.00 95.69 556 VAL A N 1
ATOM 4354 C CA . VAL A 1 556 ? -9.837 13.373 7.199 1.00 95.69 556 VAL A CA 1
ATOM 4355 C C . VAL A 1 556 ? -9.910 13.983 5.802 1.00 95.69 556 VAL A C 1
ATOM 4357 O O . VAL A 1 556 ? -9.069 13.670 4.965 1.00 95.69 556 VAL A O 1
ATOM 4360 N N . VAL A 1 557 ? -10.861 14.888 5.552 1.00 95.12 557 VAL A N 1
ATOM 4361 C CA . VAL A 1 557 ? -10.976 15.572 4.252 1.00 95.12 557 VAL A CA 1
ATOM 4362 C C . VAL A 1 557 ? -9.717 16.381 3.941 1.00 95.12 557 VAL A C 1
ATOM 4364 O O . VAL A 1 557 ? -9.201 16.292 2.832 1.00 95.12 557 VAL A O 1
ATOM 4367 N N . LEU A 1 558 ? -9.172 17.110 4.918 1.00 96.62 558 LEU A N 1
ATOM 4368 C CA . LEU A 1 558 ? -7.924 17.854 4.757 1.00 96.62 558 LEU A CA 1
ATOM 4369 C C . LEU A 1 558 ? -6.753 16.924 4.408 1.00 96.62 558 LEU A C 1
ATOM 4371 O O . LEU A 1 558 ? -5.996 17.222 3.490 1.00 96.62 558 LEU A O 1
ATOM 4375 N N . LEU A 1 559 ? -6.626 15.778 5.082 1.00 97.31 559 LEU A N 1
ATOM 4376 C CA . LEU A 1 559 ? -5.593 14.784 4.773 1.00 97.31 559 LEU A CA 1
ATOM 4377 C C . LEU A 1 559 ? -5.733 14.204 3.356 1.00 97.31 559 LEU A C 1
ATOM 4379 O O . LEU A 1 559 ? -4.722 13.979 2.691 1.00 97.31 559 LEU A O 1
ATOM 4383 N N . LEU A 1 560 ? -6.963 13.991 2.879 1.00 95.75 560 LEU A N 1
ATOM 4384 C CA . LEU A 1 560 ? -7.232 13.538 1.509 1.00 95.75 560 LEU A CA 1
ATOM 4385 C C . LEU A 1 560 ? -6.914 14.620 0.470 1.00 95.75 560 LEU A C 1
ATOM 4387 O O . LEU A 1 560 ? -6.358 14.306 -0.578 1.00 95.75 560 LEU A O 1
ATOM 4391 N N . LEU A 1 561 ? -7.210 15.888 0.764 1.00 94.94 561 LEU A N 1
ATOM 4392 C CA . LEU A 1 561 ? -6.853 17.016 -0.104 1.00 94.94 561 LEU A CA 1
ATOM 4393 C C . LEU A 1 561 ? -5.335 17.230 -0.176 1.00 94.94 561 LEU A C 1
ATOM 4395 O O . LEU A 1 561 ? -4.815 17.603 -1.224 1.00 94.94 561 LEU A O 1
ATOM 4399 N N . LEU A 1 562 ? -4.620 16.967 0.920 1.00 96.44 562 LEU A N 1
ATOM 4400 C CA . LEU A 1 562 ? -3.162 17.072 0.982 1.00 96.44 562 LEU A CA 1
ATOM 4401 C C . LEU A 1 562 ? -2.436 15.846 0.411 1.00 96.44 562 LEU A C 1
ATOM 4403 O O . LEU A 1 562 ? -1.236 15.938 0.165 1.00 96.44 562 LEU A O 1
ATOM 4407 N N . LEU A 1 563 ? -3.129 14.727 0.167 1.00 96.00 563 LEU A N 1
ATOM 4408 C CA . LEU A 1 563 ? -2.542 13.464 -0.303 1.00 96.00 563 LEU A CA 1
ATOM 4409 C C . LEU A 1 563 ? -1.596 13.620 -1.513 1.00 96.00 563 LEU A C 1
ATOM 4411 O O . LEU A 1 563 ? -0.490 13.080 -1.444 1.00 96.00 563 LEU A O 1
ATOM 4415 N N . PRO A 1 564 ? -1.931 14.378 -2.581 1.00 92.81 564 PRO A N 1
ATOM 4416 C CA . PRO A 1 564 ? -1.017 14.563 -3.712 1.00 92.81 564 PRO A CA 1
ATOM 4417 C C . PRO A 1 564 ? 0.270 15.320 -3.347 1.00 92.81 564 PRO A C 1
ATOM 4419 O O . PRO A 1 564 ? 1.295 15.139 -4.001 1.00 92.81 564 PRO A O 1
ATOM 4422 N N . LEU A 1 565 ? 0.219 16.166 -2.312 1.00 92.81 565 LEU A N 1
ATOM 4423 C CA . LEU A 1 565 ? 1.328 17.013 -1.875 1.00 92.81 565 LEU A CA 1
ATOM 4424 C C . LEU A 1 565 ? 2.249 16.287 -0.889 1.00 92.81 565 LEU A C 1
ATOM 4426 O O . LEU A 1 565 ? 3.464 16.279 -1.072 1.00 92.81 565 LEU A O 1
ATOM 4430 N N . ILE A 1 566 ? 1.678 15.690 0.161 1.00 96.25 566 ILE A N 1
ATOM 4431 C CA . ILE A 1 566 ? 2.455 15.074 1.250 1.00 96.25 566 ILE A CA 1
ATOM 4432 C C . ILE A 1 566 ? 2.776 13.595 1.008 1.00 96.25 566 ILE A C 1
ATOM 4434 O O . ILE A 1 566 ? 3.653 13.061 1.684 1.00 96.25 566 ILE A O 1
ATOM 4438 N N . GLY A 1 567 ? 2.118 12.954 0.037 1.00 95.88 567 GLY A N 1
ATOM 4439 C CA . GLY A 1 567 ? 2.307 11.542 -0.298 1.00 95.88 567 GLY A CA 1
ATOM 4440 C C . GLY A 1 567 ? 1.412 10.590 0.506 1.00 95.88 567 GLY A C 1
ATOM 4441 O O . GLY A 1 567 ? 0.933 10.906 1.599 1.00 95.88 567 GLY A O 1
ATOM 4442 N N . GLY A 1 568 ? 1.185 9.393 -0.042 1.00 95.81 568 GLY A N 1
ATOM 4443 C CA . GLY A 1 568 ? 0.361 8.349 0.573 1.00 95.81 568 GLY A CA 1
ATOM 4444 C C . GLY A 1 568 ? 0.891 7.848 1.914 1.00 95.81 568 GLY A C 1
ATOM 4445 O O . GLY A 1 568 ? 0.101 7.605 2.827 1.00 95.81 568 GLY A O 1
ATOM 4446 N N . SER A 1 569 ? 2.212 7.753 2.073 1.00 96.75 569 SER A N 1
ATOM 4447 C CA . SER A 1 569 ? 2.856 7.346 3.323 1.00 96.75 569 SER A CA 1
ATOM 4448 C C . SER A 1 569 ? 2.538 8.318 4.455 1.00 96.75 569 SER A C 1
ATOM 4450 O O . SER A 1 569 ? 2.079 7.914 5.529 1.00 96.75 569 SER A O 1
ATOM 4452 N N . ALA A 1 570 ? 2.741 9.619 4.218 1.00 97.19 570 ALA A N 1
ATOM 4453 C CA . ALA A 1 570 ? 2.489 10.648 5.219 1.00 97.19 570 ALA A CA 1
ATOM 4454 C C . ALA A 1 570 ? 1.000 10.718 5.570 1.00 97.19 570 ALA A C 1
ATOM 4456 O O . ALA A 1 570 ? 0.646 10.673 6.749 1.00 97.19 570 ALA A O 1
ATOM 4457 N N . THR A 1 571 ? 0.129 10.740 4.555 1.00 97.81 571 THR A N 1
ATOM 4458 C CA . THR A 1 571 ? -1.326 10.771 4.736 1.00 97.81 571 THR A CA 1
ATOM 4459 C C . THR A 1 571 ? -1.830 9.587 5.558 1.00 97.81 571 THR A C 1
ATOM 4461 O O . THR A 1 571 ? -2.532 9.795 6.551 1.00 97.81 571 THR A O 1
ATOM 4464 N N . LEU A 1 572 ? -1.428 8.355 5.215 1.00 97.88 572 LEU A N 1
ATOM 4465 C CA . LEU A 1 572 ? -1.815 7.166 5.977 1.00 97.88 572 LEU A CA 1
ATOM 4466 C C . LEU A 1 572 ? -1.285 7.228 7.416 1.00 97.88 572 LEU A C 1
ATOM 4468 O O . LEU A 1 572 ? -1.996 6.872 8.350 1.00 97.88 572 LEU A O 1
ATOM 4472 N N . SER A 1 573 ? -0.061 7.715 7.620 1.00 97.56 573 SER A N 1
ATOM 4473 C CA . SER A 1 573 ? 0.538 7.824 8.956 1.00 97.56 573 SER A CA 1
ATOM 4474 C C . SER A 1 573 ? -0.211 8.808 9.847 1.00 97.56 573 SER A C 1
ATOM 4476 O O . SER A 1 573 ? -0.571 8.475 10.975 1.00 97.56 573 SER A O 1
ATOM 4478 N N . PHE A 1 574 ? -0.491 10.012 9.340 1.00 98.38 574 PHE A N 1
ATOM 4479 C CA . PHE A 1 574 ? -1.256 11.011 10.082 1.00 98.38 574 PHE A CA 1
ATOM 4480 C C . PHE A 1 574 ? -2.670 10.520 10.382 1.00 98.38 574 PHE A C 1
ATOM 4482 O O . PHE A 1 574 ? -3.155 10.704 11.500 1.00 98.38 574 PHE A O 1
ATOM 4489 N N . TYR A 1 575 ? -3.300 9.829 9.429 1.00 98.00 575 TYR A N 1
ATOM 4490 C CA . TYR A 1 575 ? -4.589 9.191 9.654 1.00 98.00 575 TYR A CA 1
ATOM 4491 C C . TYR A 1 575 ? -4.530 8.139 10.767 1.00 98.00 575 TYR A C 1
ATOM 4493 O O . TYR A 1 575 ? -5.354 8.169 11.676 1.00 98.00 575 TYR A O 1
ATOM 4501 N N . LEU A 1 576 ? -3.544 7.239 10.754 1.00 97.19 576 LEU A N 1
ATOM 4502 C CA . LEU A 1 576 ? -3.401 6.211 11.788 1.00 97.19 576 LEU A CA 1
ATOM 4503 C C . LEU A 1 576 ? -3.089 6.813 13.166 1.00 97.19 576 LEU A C 1
ATOM 4505 O O . LEU A 1 576 ? -3.593 6.319 14.174 1.00 97.19 576 LEU A O 1
ATOM 4509 N N . ALA A 1 577 ? -2.325 7.906 13.228 1.00 97.06 577 ALA A N 1
ATOM 4510 C CA . ALA A 1 577 ? -2.102 8.647 14.467 1.00 97.06 577 ALA A CA 1
ATOM 4511 C C . ALA A 1 577 ? -3.406 9.263 15.007 1.00 97.06 577 ALA A C 1
ATOM 4513 O O . ALA A 1 577 ? -3.695 9.146 16.200 1.00 97.06 577 ALA A O 1
ATOM 4514 N N . LEU A 1 578 ? -4.211 9.870 14.129 1.00 96.12 578 LEU A N 1
ATOM 4515 C CA . LEU A 1 578 ? -5.524 10.429 14.457 1.00 96.12 578 LEU A CA 1
ATOM 4516 C C . LEU A 1 578 ? -6.506 9.334 14.903 1.00 96.12 578 LEU A C 1
ATOM 4518 O O . LEU A 1 578 ? -7.199 9.458 15.903 1.00 96.12 578 LEU A O 1
ATOM 4522 N N . ARG A 1 579 ? -6.502 8.196 14.223 1.00 94.69 579 ARG A N 1
ATOM 4523 C CA . ARG A 1 579 ? -7.294 7.027 14.597 1.00 94.69 579 ARG A CA 1
ATOM 4524 C C . ARG A 1 579 ? -6.936 6.500 15.988 1.00 94.69 579 ARG A C 1
ATOM 4526 O O . ARG A 1 579 ? -7.830 6.146 16.752 1.00 94.69 579 ARG A O 1
ATOM 4533 N N . CYS A 1 580 ? -5.652 6.465 16.349 1.00 94.75 580 CYS A N 1
ATOM 4534 C CA . CYS A 1 580 ? -5.229 6.065 17.693 1.00 94.75 580 CYS A CA 1
ATOM 4535 C C . CYS A 1 580 ? -5.803 6.986 18.785 1.00 94.75 580 CYS A C 1
ATOM 4537 O O . CYS A 1 580 ? -6.162 6.492 19.853 1.00 94.75 580 CYS A O 1
ATOM 4539 N N . THR A 1 581 ? -5.933 8.298 18.536 1.00 93.56 581 THR A N 1
ATOM 4540 C CA . THR A 1 581 ? -6.565 9.203 19.514 1.00 93.56 581 THR A CA 1
ATOM 4541 C C . THR A 1 581 ? -8.057 8.933 19.647 1.00 93.56 581 THR A C 1
ATOM 4543 O O . THR A 1 581 ? -8.571 8.908 20.763 1.00 93.56 581 THR A O 1
ATOM 4546 N N . TRP A 1 582 ? -8.742 8.648 18.538 1.00 91.88 582 TRP A N 1
ATOM 4547 C CA . TRP A 1 582 ? -10.169 8.318 18.549 1.00 91.88 582 TRP A CA 1
ATOM 4548 C C . TRP A 1 582 ? -10.458 7.041 19.328 1.00 91.88 582 TRP A C 1
ATOM 4550 O O . TRP A 1 582 ? -11.358 7.024 20.164 1.00 91.88 582 TRP A O 1
ATOM 4560 N N . ILE A 1 583 ? -9.662 5.994 19.105 1.00 89.81 583 ILE A N 1
ATOM 4561 C CA . ILE A 1 583 ? -9.773 4.731 19.844 1.00 89.81 583 ILE A CA 1
ATOM 4562 C C . ILE A 1 583 ? -9.583 4.971 21.346 1.00 89.81 583 ILE A C 1
ATOM 4564 O O . ILE A 1 583 ? -10.362 4.460 22.149 1.00 89.81 583 ILE A O 1
ATOM 4568 N N . GLY A 1 584 ? -8.593 5.787 21.727 1.00 90.44 584 GLY A N 1
ATOM 4569 C CA . GLY A 1 584 ? -8.377 6.171 23.122 1.00 90.44 584 GLY A CA 1
ATOM 4570 C C . GLY A 1 584 ? -9.589 6.878 23.732 1.00 90.44 584 GLY A C 1
ATOM 4571 O O . GLY A 1 584 ? -10.015 6.519 24.824 1.00 90.44 584 GLY A O 1
ATOM 4572 N N . HIS A 1 585 ? -10.195 7.826 23.012 1.00 88.62 585 HIS A N 1
ATOM 4573 C CA . HIS A 1 585 ? -11.395 8.528 23.481 1.00 88.62 585 HIS A CA 1
ATOM 4574 C C . HIS A 1 585 ? -12.597 7.593 23.650 1.00 88.62 585 HIS A C 1
ATOM 4576 O O . HIS A 1 585 ? -13.303 7.694 24.650 1.00 88.62 585 HIS A O 1
ATOM 4582 N N . ILE A 1 586 ? -12.818 6.668 22.708 1.00 86.94 586 ILE A N 1
ATOM 4583 C CA . ILE A 1 586 ? -13.914 5.692 22.791 1.00 86.94 586 ILE A CA 1
ATOM 4584 C C . ILE A 1 586 ? -13.730 4.792 24.012 1.00 86.94 586 ILE A C 1
ATOM 4586 O O . ILE A 1 586 ? -14.681 4.605 24.767 1.00 86.94 586 ILE A O 1
ATOM 4590 N N . HIS A 1 587 ? -12.520 4.278 24.241 1.00 87.19 587 HIS A N 1
ATOM 4591 C CA . HIS A 1 587 ? -12.245 3.455 25.416 1.00 87.19 587 HIS A CA 1
ATOM 4592 C C . HIS A 1 587 ? -12.439 4.225 26.722 1.00 87.19 587 HIS A C 1
ATOM 4594 O O . HIS A 1 587 ? -13.081 3.702 27.628 1.00 87.19 587 HIS A O 1
ATOM 4600 N N . SER A 1 588 ? -11.972 5.473 26.810 1.00 86.94 588 SER A N 1
ATOM 4601 C CA . SER A 1 588 ? -12.200 6.311 27.992 1.00 86.94 588 SER A CA 1
ATOM 4602 C C . SER A 1 588 ? -13.689 6.577 28.234 1.00 86.94 588 SER A C 1
ATOM 4604 O O . SER A 1 588 ? -14.148 6.488 29.370 1.00 86.94 588 SER A O 1
ATOM 4606 N N . ALA A 1 589 ? -14.465 6.850 27.181 1.00 83.19 589 ALA A N 1
ATOM 4607 C CA . ALA A 1 589 ? -15.908 7.065 27.288 1.00 83.19 589 ALA A CA 1
ATOM 4608 C C . ALA A 1 589 ? -16.659 5.787 27.702 1.00 83.19 589 ALA A C 1
ATOM 4610 O O . ALA A 1 589 ? -17.573 5.839 28.524 1.00 83.19 589 ALA A O 1
ATOM 4611 N N . GLN A 1 590 ? -16.255 4.627 27.173 1.00 83.06 590 GLN A N 1
ATOM 4612 C CA . GLN A 1 590 ? -16.785 3.326 27.590 1.00 83.06 590 GLN A CA 1
ATOM 4613 C C . GLN A 1 590 ? -16.449 3.034 29.054 1.00 83.06 590 GLN A C 1
ATOM 4615 O O . GLN A 1 590 ? -17.341 2.670 29.812 1.00 83.06 590 GLN A O 1
ATOM 4620 N N . GLN A 1 591 ? -15.206 3.274 29.475 1.00 83.94 591 GLN A N 1
ATOM 4621 C CA . GLN A 1 591 ? -14.768 3.071 30.855 1.00 83.94 591 GLN A CA 1
ATOM 4622 C C . GLN A 1 591 ? -15.483 4.006 31.843 1.00 83.94 591 GLN A C 1
ATOM 4624 O O . GLN A 1 591 ? -15.750 3.617 32.971 1.00 83.94 591 GLN A O 1
ATOM 4629 N N . GLN A 1 592 ? -15.837 5.227 31.432 1.00 83.00 592 GLN A N 1
ATOM 4630 C CA . GLN A 1 592 ? -16.645 6.130 32.258 1.00 83.00 592 GLN A CA 1
ATOM 4631 C C . GLN A 1 592 ? -18.103 5.670 32.404 1.00 83.00 592 GLN A C 1
ATOM 4633 O O . GLN A 1 592 ? -18.710 5.907 33.446 1.00 83.00 592 GLN A O 1
ATOM 4638 N N . ARG A 1 593 ? -18.678 5.024 31.379 1.00 77.06 593 ARG A N 1
ATOM 4639 C CA . ARG A 1 593 ? -20.027 4.430 31.452 1.00 77.06 593 ARG A CA 1
ATOM 4640 C C . ARG A 1 593 ? -20.042 3.166 32.298 1.00 77.06 593 ARG A C 1
ATOM 4642 O O . ARG A 1 593 ? -20.969 2.933 33.067 1.00 77.06 593 ARG A O 1
ATOM 4649 N N . GLU A 1 594 ? -19.016 2.349 32.129 1.00 75.31 594 GLU A N 1
ATOM 4650 C CA . GLU A 1 594 ? -18.783 1.145 32.901 1.00 75.31 594 GLU A CA 1
ATOM 4651 C C . GLU A 1 594 ? -18.069 1.528 34.204 1.00 75.31 594 GLU A C 1
ATOM 4653 O O . GLU A 1 594 ? -16.890 1.234 34.380 1.00 75.31 594 GLU A O 1
ATOM 4658 N N . THR A 1 595 ? -18.774 2.163 35.153 1.00 67.25 595 THR A N 1
ATOM 4659 C CA . THR A 1 595 ? -18.330 2.225 36.560 1.00 67.25 595 THR A CA 1
ATOM 4660 C C . THR A 1 595 ? -18.404 0.821 37.168 1.00 67.25 595 THR A C 1
ATOM 4662 O O . THR A 1 595 ? -19.239 0.515 38.018 1.00 67.25 595 THR A O 1
ATOM 4665 N N . VAL A 1 596 ? -17.585 -0.082 36.641 1.00 57.19 596 VAL A N 1
ATOM 4666 C CA . VAL A 1 596 ? -17.440 -1.462 37.075 1.00 57.19 596 VAL A CA 1
ATOM 4667 C C . VAL A 1 596 ? -16.488 -1.438 38.255 1.00 57.19 596 VAL A C 1
ATOM 4669 O O . VAL A 1 596 ? -15.342 -1.012 38.142 1.00 57.19 596 VAL A O 1
ATOM 4672 N N . ILE A 1 597 ? -17.000 -1.863 39.404 1.00 62.03 597 ILE A N 1
ATOM 4673 C CA . ILE A 1 597 ? -16.284 -1.808 40.682 1.00 62.03 597 ILE A CA 1
ATOM 4674 C C . ILE A 1 597 ? -15.181 -2.859 40.731 1.00 62.03 597 ILE A C 1
ATOM 4676 O O . ILE A 1 597 ? -14.148 -2.641 41.357 1.00 62.03 597 ILE A O 1
ATOM 4680 N N . SER A 1 598 ? -15.374 -3.973 40.027 1.00 59.66 598 SER A N 1
ATOM 4681 C CA . SER A 1 598 ? -14.336 -4.959 39.764 1.00 59.66 598 SER A CA 1
ATOM 4682 C C . SER A 1 598 ? -14.786 -5.902 38.646 1.00 59.66 598 SER A C 1
ATOM 4684 O O . SER A 1 598 ? -15.942 -6.335 38.615 1.00 59.66 598 SER A O 1
ATOM 4686 N N . ALA A 1 599 ? -13.875 -6.212 37.727 1.00 68.81 599 ALA A N 1
ATOM 4687 C CA . ALA A 1 599 ? -14.009 -7.325 36.798 1.00 68.81 599 ALA A CA 1
ATOM 4688 C C . ALA A 1 599 ? -12.863 -8.292 37.089 1.00 68.81 599 ALA A C 1
ATOM 4690 O O . ALA A 1 599 ? -11.699 -7.984 36.826 1.00 68.81 599 ALA A O 1
ATOM 4691 N N . GLU A 1 600 ? -13.189 -9.442 37.667 1.00 81.25 600 GLU A N 1
ATOM 4692 C CA . GLU A 1 600 ? -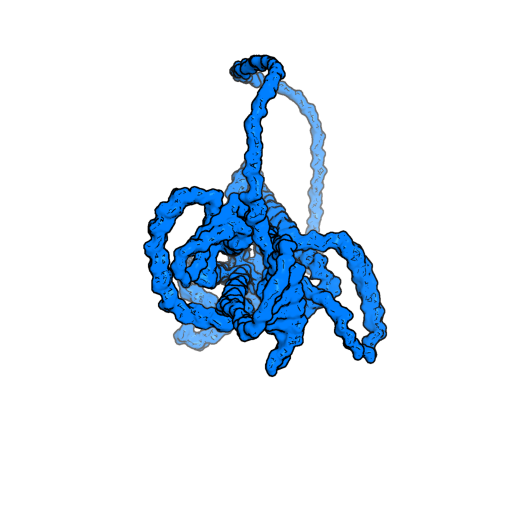12.219 -10.514 37.855 1.00 81.25 600 GLU A CA 1
ATOM 4693 C C . GLU A 1 600 ? -12.266 -11.413 36.618 1.00 81.25 600 GLU A C 1
ATOM 4695 O O . GLU A 1 600 ? -13.326 -11.923 36.244 1.00 81.25 600 GLU A O 1
ATOM 4700 N N . ILE A 1 601 ? -11.123 -11.537 35.940 1.00 80.75 601 ILE A N 1
ATOM 4701 C CA . ILE A 1 601 ? -10.958 -12.372 34.750 1.00 80.75 601 ILE A CA 1
ATOM 4702 C C . ILE A 1 601 ? -10.100 -13.569 35.147 1.00 80.75 601 ILE A C 1
ATOM 4704 O O . ILE A 1 601 ? -8.884 -13.446 35.304 1.00 80.75 601 ILE A O 1
ATOM 4708 N N . GLU A 1 602 ? -10.722 -14.736 35.267 1.00 86.12 602 GLU A N 1
ATOM 4709 C CA . GLU A 1 602 ? -10.029 -15.997 35.501 1.00 86.12 602 GLU A CA 1
ATOM 4710 C C . GLU A 1 602 ? -9.857 -16.725 34.162 1.00 86.12 602 GLU A C 1
ATOM 4712 O O . GLU A 1 602 ? -10.823 -17.062 33.481 1.00 86.12 602 GLU A O 1
ATOM 4717 N N . ALA A 1 603 ? -8.613 -16.955 33.742 1.00 83.25 603 ALA A N 1
ATOM 4718 C CA . ALA A 1 603 ? -8.315 -17.706 32.526 1.00 83.25 603 ALA A CA 1
ATOM 4719 C C . ALA A 1 603 ? -7.850 -19.118 32.898 1.00 83.25 603 ALA A C 1
ATOM 4721 O O . ALA A 1 603 ? -6.696 -19.317 33.285 1.00 83.25 603 ALA A O 1
ATOM 4722 N N . VAL A 1 604 ? -8.742 -20.097 32.754 1.00 87.62 604 VAL A N 1
ATOM 4723 C CA . VAL A 1 604 ? -8.470 -21.510 33.031 1.00 87.62 604 VAL A CA 1
ATOM 4724 C C . VAL A 1 604 ? -8.181 -22.226 31.717 1.00 87.62 604 VAL A C 1
ATOM 4726 O O . VAL A 1 604 ? -8.931 -22.126 30.747 1.00 87.62 604 VAL A O 1
ATOM 4729 N N . GLN A 1 605 ? -7.074 -22.961 31.658 1.00 87.75 605 GLN A N 1
ATOM 4730 C CA . GLN A 1 605 ? -6.796 -23.825 30.517 1.00 87.75 605 GLN A CA 1
ATOM 4731 C C . GLN A 1 605 ? -7.575 -25.133 30.692 1.00 87.75 605 GLN A C 1
ATOM 4733 O O . GLN A 1 605 ? -7.335 -25.880 31.636 1.00 87.75 605 GLN A O 1
ATOM 4738 N N . VAL A 1 606 ? -8.505 -25.402 29.782 1.00 90.69 606 VAL A N 1
ATOM 4739 C CA . VAL A 1 606 ? -9.376 -26.584 29.795 1.00 90.69 606 VAL A CA 1
ATOM 4740 C C . VAL A 1 606 ? -9.086 -27.391 28.534 1.00 90.69 606 VAL A C 1
ATOM 4742 O O . VAL A 1 606 ? -8.813 -26.811 27.493 1.00 90.69 606 VAL A O 1
ATOM 4745 N N . HIS A 1 607 ? -9.117 -28.718 28.589 1.00 89.19 607 HIS A N 1
ATOM 4746 C CA . HIS A 1 607 ? -9.012 -29.540 27.379 1.00 89.19 607 HIS A CA 1
ATOM 4747 C C . HIS A 1 607 ? -10.419 -29.929 26.925 1.00 89.19 607 HIS A C 1
ATOM 4749 O O . HIS A 1 607 ? -11.265 -30.244 27.761 1.00 89.19 607 HIS A O 1
ATOM 4755 N N . ASN A 1 608 ? -10.693 -29.860 25.621 1.00 89.12 608 ASN A N 1
ATOM 4756 C CA . ASN A 1 608 ? -11.947 -30.392 25.086 1.00 89.12 608 ASN A CA 1
ATOM 4757 C C . ASN A 1 608 ? -11.921 -31.933 25.064 1.00 89.12 608 ASN A C 1
ATOM 4759 O O . ASN A 1 608 ? -10.892 -32.556 25.328 1.00 89.12 608 ASN A O 1
ATOM 4763 N N . GLU A 1 609 ? -13.046 -32.551 24.705 1.00 91.75 609 GLU A N 1
ATOM 4764 C CA . GLU A 1 609 ? -13.175 -34.014 24.582 1.00 91.75 609 GLU A CA 1
ATOM 4765 C C . GLU A 1 609 ? -12.200 -34.626 23.557 1.00 91.75 609 GLU A C 1
ATOM 4767 O O . GLU A 1 609 ? -11.897 -35.813 23.614 1.00 91.75 609 GLU A O 1
ATOM 4772 N N . GLN A 1 610 ? -11.668 -33.812 22.642 1.00 89.44 610 GLN A N 1
ATOM 4773 C CA . GLN A 1 610 ? -10.703 -34.203 21.610 1.00 89.44 610 GLN A CA 1
ATOM 4774 C C . GLN A 1 610 ? -9.242 -33.987 22.054 1.00 89.44 610 GLN A C 1
ATOM 4776 O O . GLN A 1 610 ? -8.321 -34.209 21.270 1.00 89.44 610 GLN A O 1
ATOM 4781 N N . GLY A 1 611 ? -9.008 -33.546 23.296 1.00 88.12 611 GLY A N 1
ATOM 4782 C CA . GLY A 1 611 ? -7.676 -33.255 23.831 1.00 88.12 611 GLY A CA 1
ATOM 4783 C C . GLY A 1 611 ? -7.059 -31.941 23.337 1.00 88.12 611 GLY A C 1
ATOM 4784 O O . GLY A 1 611 ? -5.891 -31.671 23.617 1.00 88.12 611 GLY A O 1
ATOM 4785 N N . GLU A 1 612 ? -7.808 -31.098 22.627 1.00 85.88 612 GLU A N 1
ATOM 4786 C CA . GLU A 1 612 ? -7.337 -29.779 22.214 1.00 85.88 612 GLU A CA 1
ATOM 4787 C C . GLU A 1 612 ? -7.406 -28.786 23.387 1.00 85.88 612 GLU A C 1
ATOM 4789 O O . GLU A 1 612 ? -8.426 -28.706 24.084 1.00 85.88 612 GLU A O 1
ATOM 4794 N N . PRO A 1 613 ? -6.347 -27.989 23.616 1.00 81.62 613 PRO A N 1
ATOM 4795 C CA . PRO A 1 613 ? -6.347 -26.988 24.667 1.00 81.62 613 PRO A CA 1
ATOM 4796 C C . PRO A 1 613 ? -7.278 -25.823 24.297 1.00 81.62 613 PRO A C 1
ATOM 4798 O O . PRO A 1 613 ? -7.052 -25.079 23.340 1.00 81.62 613 PRO A O 1
ATOM 4801 N N . LEU A 1 614 ? -8.309 -25.625 25.103 1.00 86.38 614 LEU A N 1
ATOM 4802 C CA . LEU A 1 614 ? -9.170 -24.452 25.123 1.00 86.38 614 LEU A CA 1
ATOM 4803 C C . LEU A 1 614 ? -8.715 -23.509 26.243 1.00 86.38 614 LEU A C 1
ATOM 4805 O O . LEU A 1 614 ? -8.315 -23.936 27.326 1.00 86.38 614 LEU A O 1
ATOM 4809 N N . LEU A 1 615 ? -8.791 -22.204 25.996 1.00 83.19 615 LEU A N 1
ATOM 4810 C CA . LEU A 1 615 ? -8.709 -21.216 27.065 1.00 83.19 615 LEU A CA 1
ATOM 4811 C C . LEU A 1 615 ? -10.141 -20.855 27.459 1.00 83.19 615 LEU A C 1
ATOM 4813 O O . LEU A 1 615 ? -10.857 -20.211 26.690 1.00 83.19 615 LEU A O 1
ATOM 4817 N N . GLU A 1 616 ? -10.574 -21.311 28.627 1.00 87.81 616 GLU A N 1
ATOM 4818 C CA . GLU A 1 616 ? -11.829 -20.889 29.231 1.00 87.81 616 GLU A CA 1
ATOM 4819 C C . GLU A 1 616 ? -11.567 -19.590 29.992 1.00 87.81 616 GLU A C 1
ATOM 4821 O O . GLU A 1 616 ? -10.936 -19.583 31.045 1.00 87.81 616 GLU A O 1
ATOM 4826 N N . VAL A 1 617 ? -12.001 -18.471 29.415 1.00 82.31 617 VAL A N 1
ATOM 4827 C CA . VAL A 1 617 ? -11.945 -17.169 30.078 1.00 82.31 617 VAL A CA 1
ATOM 4828 C C . VAL A 1 617 ? -13.279 -16.968 30.781 1.00 82.31 617 VAL A C 1
ATOM 4830 O O . VAL A 1 617 ? -14.319 -16.853 30.128 1.00 82.31 617 VAL A O 1
ATOM 4833 N N . ARG A 1 618 ? -13.244 -16.978 32.110 1.00 84.25 618 ARG A N 1
ATOM 4834 C CA . ARG A 1 618 ? -14.367 -16.649 32.980 1.00 84.25 618 ARG A CA 1
ATOM 4835 C C . ARG A 1 618 ? -14.242 -15.186 33.349 1.00 84.25 618 ARG A C 1
ATOM 4837 O O . ARG A 1 618 ? -13.260 -14.776 33.958 1.00 84.25 618 ARG A O 1
ATOM 4844 N N . GLU A 1 619 ? -15.215 -14.395 32.934 1.00 83.38 619 GLU A N 1
ATOM 4845 C CA . GLU A 1 619 ? -15.287 -12.985 33.285 1.00 83.38 619 GLU A CA 1
ATOM 4846 C C . GLU A 1 619 ? -16.452 -12.797 34.252 1.00 83.38 619 GLU A C 1
ATOM 4848 O O . GLU A 1 619 ? -17.620 -12.931 33.876 1.00 83.38 619 GLU A O 1
ATOM 4853 N N . THR A 1 620 ? -16.116 -12.527 35.509 1.00 80.88 620 THR A N 1
ATOM 4854 C CA . THR A 1 620 ? -17.054 -12.129 36.561 1.00 80.88 620 THR A CA 1
ATOM 4855 C C . THR A 1 620 ? -17.103 -10.610 36.606 1.00 80.88 620 THR A C 1
ATOM 4857 O O . THR A 1 620 ? -16.167 -9.969 37.087 1.00 80.88 620 THR A O 1
ATOM 4860 N N . LYS A 1 621 ? -18.191 -10.021 36.097 1.00 80.62 621 LYS A N 1
ATOM 4861 C CA . LYS A 1 621 ? -18.441 -8.579 36.206 1.00 80.62 621 LYS A CA 1
ATOM 4862 C C . LYS A 1 621 ? -19.360 -8.313 37.388 1.00 80.62 621 LYS A C 1
ATOM 4864 O O . LYS A 1 621 ? -20.503 -8.773 37.406 1.00 80.62 621 LYS A O 1
ATOM 4869 N N . VAL A 1 622 ? -18.867 -7.531 38.345 1.00 80.19 622 VAL A N 1
ATOM 4870 C CA . VAL A 1 622 ? -19.679 -6.981 39.431 1.00 80.19 622 VAL A CA 1
ATOM 4871 C C . VAL A 1 622 ? -20.058 -5.556 39.049 1.00 80.19 622 VAL A C 1
ATOM 4873 O O . VAL A 1 622 ? -19.236 -4.637 39.103 1.00 80.19 622 VAL A O 1
ATOM 4876 N N . VAL A 1 623 ? -21.305 -5.374 38.613 1.00 74.75 623 VAL A N 1
ATOM 4877 C CA . VAL A 1 623 ? -21.825 -4.058 38.228 1.00 74.75 623 VAL A CA 1
ATOM 4878 C C . VAL A 1 623 ? -22.693 -3.540 39.365 1.00 74.75 623 VAL A C 1
ATOM 4880 O O . VAL A 1 623 ? -23.797 -4.036 39.593 1.00 74.75 623 VAL A O 1
ATOM 4883 N N . GLN A 1 624 ? -22.210 -2.523 40.080 1.00 73.38 624 GLN A N 1
ATOM 4884 C CA . GLN A 1 624 ? -23.068 -1.765 40.984 1.00 73.38 624 GLN A CA 1
ATOM 4885 C C . GLN A 1 624 ? -23.794 -0.715 40.150 1.00 73.38 624 GLN A C 1
ATOM 4887 O O . GLN A 1 624 ? -23.186 0.208 39.606 1.00 73.38 624 GLN A O 1
ATOM 4892 N N . ARG A 1 625 ? -25.108 -0.879 40.001 1.00 62.44 625 ARG A N 1
ATOM 4893 C CA . ARG A 1 625 ? -25.932 0.094 39.289 1.00 62.44 625 ARG A CA 1
ATOM 4894 C C . ARG A 1 625 ? -26.075 1.319 40.189 1.00 62.44 625 ARG A C 1
ATOM 4896 O O . ARG A 1 625 ? -26.874 1.315 41.120 1.00 62.44 625 ARG A O 1
ATOM 4903 N N . GLY A 1 626 ? -25.253 2.340 39.953 1.00 59.50 626 GLY A N 1
ATOM 4904 C CA . GLY A 1 626 ? -25.384 3.617 40.648 1.00 59.50 626 GLY A CA 1
ATOM 4905 C C . GLY A 1 626 ? -26.789 4.171 40.428 1.00 59.50 626 GLY A C 1
ATOM 4906 O O . GLY A 1 626 ? -27.251 4.236 39.286 1.00 59.50 626 GLY A O 1
ATOM 4907 N N . ALA A 1 627 ? -27.483 4.529 41.511 1.00 59.28 627 ALA A N 1
ATOM 4908 C CA . ALA A 1 627 ? -28.780 5.183 41.418 1.00 59.28 627 ALA A CA 1
ATOM 4909 C C . ALA A 1 627 ? -28.652 6.425 40.511 1.00 59.28 627 ALA A C 1
ATOM 4911 O O . ALA A 1 627 ? -27.661 7.157 40.627 1.00 59.28 627 ALA A O 1
ATOM 4912 N N . PRO A 1 628 ? -29.595 6.663 39.579 1.00 58.03 628 PRO A N 1
ATOM 4913 C CA . PRO A 1 628 ? -29.531 7.805 38.680 1.00 58.03 628 PRO A CA 1
ATOM 4914 C C . PRO A 1 628 ? -29.462 9.087 39.511 1.00 58.03 628 PRO A C 1
ATOM 4916 O O . PRO A 1 628 ? -30.407 9.462 40.199 1.00 58.03 628 PRO A O 1
ATOM 4919 N N . ARG A 1 629 ? -28.316 9.767 39.438 1.00 53.06 629 ARG A N 1
ATOM 4920 C CA . ARG A 1 629 ? -27.944 10.927 40.264 1.00 53.06 629 ARG A CA 1
ATOM 4921 C C . ARG A 1 629 ? -28.776 12.195 39.983 1.00 53.06 629 ARG A C 1
ATOM 4923 O O . ARG A 1 629 ? -28.376 13.281 40.378 1.00 53.06 629 ARG A O 1
ATOM 4930 N N . GLY A 1 630 ? -29.896 12.069 39.270 1.00 55.44 630 GLY A N 1
ATOM 4931 C CA . GLY A 1 630 ? -30.683 13.176 38.723 1.00 55.44 630 GLY A CA 1
ATOM 4932 C C . GLY A 1 630 ? -32.041 13.432 39.383 1.00 55.44 630 GLY A C 1
ATOM 4933 O O . GLY A 1 630 ? -32.705 14.373 38.972 1.00 55.44 630 GLY A O 1
ATOM 4934 N N . ALA A 1 631 ? -32.476 12.641 40.372 1.00 51.97 631 ALA A N 1
ATOM 4935 C CA . ALA A 1 631 ? -33.834 12.772 40.924 1.00 51.97 631 ALA A CA 1
ATOM 4936 C C . ALA A 1 631 ? -33.943 13.531 42.264 1.00 51.97 631 ALA A C 1
ATOM 4938 O O . ALA A 1 631 ? -35.051 13.867 42.662 1.00 51.97 631 ALA A O 1
ATOM 4939 N N . GLN A 1 632 ? -32.841 13.829 42.964 1.00 52.12 632 GLN A N 1
ATOM 4940 C CA . GLN A 1 632 ? -32.912 14.366 44.339 1.00 52.12 632 GLN A CA 1
ATOM 4941 C C . GLN A 1 632 ? -32.775 15.893 44.488 1.00 52.12 632 GLN A C 1
ATOM 4943 O O . GLN A 1 632 ? -32.918 16.382 45.598 1.00 52.12 632 GLN A O 1
ATOM 4948 N N . ASN A 1 633 ? -32.572 16.667 43.414 1.00 49.22 633 ASN A N 1
ATOM 4949 C CA . ASN A 1 633 ? -32.365 18.126 43.520 1.00 49.22 633 ASN A CA 1
ATOM 4950 C C . ASN A 1 633 ? -33.458 19.005 42.881 1.00 49.22 633 ASN A C 1
ATOM 4952 O O . ASN A 1 633 ? -33.233 20.192 42.672 1.00 49.22 633 ASN A O 1
ATOM 4956 N N . LEU A 1 634 ? -34.650 18.468 42.594 1.00 54.47 634 LEU A N 1
ATOM 4957 C CA . LEU A 1 634 ? -35.781 19.250 42.055 1.00 54.47 634 LEU A CA 1
ATOM 4958 C C . LEU A 1 634 ? -36.816 19.678 43.117 1.00 54.47 634 LEU A C 1
ATOM 4960 O O . LEU A 1 634 ? -37.928 20.056 42.769 1.00 54.47 634 LEU A O 1
ATOM 4964 N N . GLY A 1 635 ? -36.465 19.645 44.406 1.00 50.41 635 GLY A N 1
ATOM 4965 C CA . GLY A 1 635 ? -37.393 19.945 45.500 1.00 50.41 635 GLY A CA 1
ATOM 4966 C C . GLY A 1 635 ? -36.813 20.846 46.586 1.00 50.41 635 GLY A C 1
ATOM 4967 O O . GLY A 1 635 ? -36.788 20.433 47.735 1.00 50.41 635 GLY A O 1
ATOM 4968 N N . HIS A 1 636 ? -36.321 22.040 46.245 1.00 46.78 636 HIS A N 1
ATOM 4969 C CA . HIS A 1 636 ? -36.240 23.166 47.192 1.00 46.78 636 HIS A CA 1
ATOM 4970 C C . HIS A 1 636 ? -35.963 24.483 46.450 1.00 46.78 636 HIS A C 1
ATOM 4972 O O . HIS A 1 636 ? -34.885 25.064 46.531 1.00 46.78 636 HIS A O 1
ATOM 4978 N N . GLU A 1 637 ? -36.954 24.968 45.703 1.00 41.62 637 GLU A N 1
ATOM 4979 C CA . GLU A 1 637 ? -36.994 26.365 45.263 1.00 41.62 637 GLU A CA 1
ATOM 4980 C C . GLU A 1 637 ? -37.902 27.119 46.246 1.00 41.62 637 GLU A C 1
ATOM 4982 O O . GLU A 1 637 ? -39.104 27.283 46.044 1.00 41.62 637 GLU A O 1
ATOM 4987 N N . SER A 1 638 ? -37.340 27.467 47.408 1.00 45.53 638 SER A N 1
ATOM 4988 C CA . SER A 1 638 ? -38.005 28.323 48.389 1.00 45.53 638 SER A CA 1
ATOM 4989 C C . SER A 1 638 ? -37.832 29.780 47.974 1.00 45.53 638 SER A C 1
ATOM 4991 O O . SER A 1 638 ? -36.716 30.267 47.806 1.00 45.53 638 SER A O 1
ATOM 4993 N N . ALA A 1 639 ? -38.969 30.452 47.816 1.00 52.78 639 ALA A N 1
ATOM 4994 C CA . ALA A 1 639 ? -39.099 31.874 47.550 1.00 52.78 639 ALA A CA 1
ATOM 4995 C C . ALA A 1 639 ? -38.218 32.734 48.474 1.00 52.78 639 ALA A C 1
ATOM 4997 O O . ALA A 1 639 ? -38.096 32.472 49.671 1.00 52.78 639 ALA A O 1
ATOM 4998 N N . SER A 1 640 ? -37.663 33.817 47.933 1.00 37.38 640 SER A N 1
ATOM 4999 C CA . SER A 1 640 ? -37.199 34.950 48.734 1.00 37.38 640 SER A CA 1
ATOM 5000 C C . SER A 1 640 ? -37.577 36.270 48.062 1.00 37.38 640 SER A C 1
ATOM 5002 O O . SER A 1 640 ? -37.674 36.318 46.832 1.00 37.38 640 SER A O 1
ATOM 5004 N N . PRO A 1 641 ? -37.867 37.315 48.857 1.00 53.81 641 PRO A N 1
ATOM 5005 C CA . PRO A 1 641 ? -38.654 38.452 48.420 1.00 53.81 641 PRO A CA 1
ATOM 5006 C C . PRO A 1 641 ? -37.792 39.621 47.937 1.00 53.81 641 PRO A C 1
ATOM 5008 O O . PRO A 1 641 ? -36.658 39.830 48.357 1.00 53.81 641 PRO A O 1
ATOM 5011 N N . SER A 1 642 ? -38.411 40.405 47.062 1.00 44.84 642 SER A N 1
ATOM 5012 C CA . SER A 1 642 ? -38.038 41.746 46.622 1.00 44.84 642 SER A CA 1
ATOM 5013 C C . SER A 1 642 ? -37.772 42.709 47.780 1.00 44.84 642 SER A C 1
ATOM 5015 O O . SER A 1 642 ? -38.651 42.841 48.628 1.00 44.84 642 SER A O 1
ATOM 5017 N N . LEU A 1 643 ? -36.655 43.445 47.738 1.00 41.12 643 LEU A N 1
ATOM 5018 C CA . LEU A 1 643 ? -36.485 44.780 48.332 1.00 41.12 643 LEU A CA 1
ATOM 5019 C C . LEU A 1 643 ? -35.282 45.501 47.673 1.00 41.12 643 LEU A C 1
ATOM 5021 O O . LEU A 1 643 ? -34.133 45.101 47.834 1.00 41.12 643 LEU A O 1
ATOM 5025 N N . GLU A 1 644 ? -35.586 46.560 46.916 1.00 40.25 644 GLU A N 1
ATOM 5026 C CA . GLU A 1 644 ? -34.763 47.779 46.747 1.00 40.25 644 GLU A CA 1
ATOM 5027 C C . GLU A 1 644 ? -34.593 48.494 48.120 1.00 40.25 644 GLU A C 1
ATOM 5029 O O . GLU A 1 644 ? -35.381 48.157 49.012 1.00 40.25 644 GLU A O 1
ATOM 5034 N N . PRO A 1 645 ? -33.677 49.480 48.354 1.00 54.94 645 PRO A N 1
ATOM 5035 C CA . PRO A 1 645 ? -33.256 50.543 47.417 1.00 54.94 645 PRO A CA 1
ATOM 5036 C C . PRO A 1 645 ? -31.805 51.109 47.555 1.00 54.94 645 PRO A C 1
ATOM 5038 O O . PRO A 1 645 ? -31.006 50.683 48.381 1.00 54.94 645 PRO A O 1
ATOM 5041 N N . GLU A 1 646 ? -31.555 52.148 46.741 1.00 31.28 646 GLU A N 1
ATOM 5042 C CA . GLU A 1 646 ? -30.630 53.298 46.893 1.00 31.28 646 GLU A CA 1
ATOM 5043 C C . GLU A 1 646 ? -29.269 53.367 46.145 1.00 31.28 646 GLU A C 1
ATOM 5045 O O . GLU A 1 646 ? -28.312 52.635 46.374 1.00 31.28 646 GLU A O 1
ATOM 5050 N N . SER A 1 647 ? -29.231 54.384 45.266 1.00 36.84 647 SER A N 1
ATOM 5051 C CA . SER A 1 647 ? -28.128 55.145 44.624 1.00 36.84 647 SER A CA 1
ATOM 5052 C C . SER A 1 647 ? -27.192 55.860 45.648 1.00 36.84 647 SER A C 1
ATOM 5054 O O . SER A 1 647 ? -27.539 55.762 46.822 1.00 36.84 647 SER A O 1
ATOM 5056 N N . PRO A 1 648 ? -26.120 56.664 45.331 1.00 55.88 648 PRO A N 1
ATOM 5057 C CA . PRO A 1 648 ? -25.897 57.533 44.146 1.00 55.88 648 PRO A CA 1
ATOM 5058 C C . PRO A 1 648 ? -24.415 57.780 43.692 1.00 55.88 648 PRO A C 1
ATOM 5060 O O . PRO A 1 648 ? -23.485 57.158 44.193 1.00 55.88 648 PRO A O 1
ATOM 5063 N N . TRP A 1 649 ? -24.244 58.761 42.775 1.00 41.66 649 TRP A N 1
ATOM 5064 C CA . TRP A 1 649 ? -23.032 59.473 42.263 1.00 41.66 649 TRP A CA 1
ATOM 5065 C C . TRP A 1 649 ? -22.526 59.033 40.866 1.00 41.66 649 TRP A C 1
ATOM 5067 O O . TRP A 1 649 ? -22.109 57.900 40.678 1.00 41.66 649 TRP A O 1
ATOM 5077 N N . ARG A 1 650 ? -22.769 59.839 39.803 1.00 33.31 650 ARG A N 1
ATOM 5078 C CA . ARG A 1 650 ? -21.890 60.885 39.177 1.00 33.31 650 ARG A CA 1
ATOM 5079 C C . ARG A 1 650 ? -20.558 60.305 38.650 1.00 33.31 650 ARG A C 1
ATOM 5081 O O . ARG A 1 650 ? -19.907 59.585 39.380 1.00 33.31 650 ARG A O 1
ATOM 5088 N N . SER A 1 651 ? -20.032 60.586 37.453 1.00 32.88 651 SER A N 1
ATOM 5089 C CA . SER A 1 651 ? -20.155 61.725 36.525 1.00 32.88 651 SER A CA 1
ATOM 5090 C C . SER A 1 651 ? -19.430 61.426 35.192 1.00 32.88 651 SER A C 1
ATOM 5092 O O . SER A 1 651 ? -18.358 60.835 35.222 1.00 32.88 651 SER A O 1
ATOM 5094 N N . SER A 1 652 ? -19.997 61.919 34.083 1.00 35.16 652 SER A N 1
ATOM 5095 C CA . SER A 1 652 ? -19.366 62.654 32.960 1.00 35.16 652 SER A CA 1
ATOM 5096 C C . SER A 1 652 ? -18.044 62.183 32.319 1.00 35.16 652 SER A C 1
ATOM 5098 O O . SER A 1 652 ? -17.009 62.201 32.972 1.00 35.16 652 SER A O 1
ATOM 5100 N N . ALA A 1 653 ? -18.023 62.012 30.988 1.00 35.03 653 ALA A N 1
ATOM 5101 C CA . ALA A 1 653 ? -17.568 63.057 30.046 1.00 35.03 653 ALA A CA 1
ATOM 5102 C C . ALA A 1 653 ? -17.390 62.535 28.598 1.00 35.03 653 ALA A C 1
ATOM 5104 O O . ALA A 1 653 ? -16.991 61.398 28.364 1.00 35.03 653 ALA A O 1
ATOM 5105 N N . ASP A 1 654 ? -17.700 63.435 27.667 1.00 36.78 654 ASP A N 1
ATOM 5106 C CA . ASP A 1 654 ? -17.791 63.342 26.207 1.00 36.78 654 ASP A CA 1
ATOM 5107 C C . ASP A 1 654 ? -16.454 63.311 25.425 1.00 36.78 654 ASP A C 1
ATOM 5109 O O . ASP A 1 654 ? -15.369 63.465 25.987 1.00 36.78 654 ASP A O 1
ATOM 5113 N N . THR A 1 655 ? -16.603 63.325 24.083 1.00 36.53 655 THR A N 1
ATOM 5114 C CA . THR A 1 655 ? -15.704 63.836 23.006 1.00 36.53 655 THR A CA 1
ATOM 5115 C C . THR A 1 655 ? -14.568 62.914 22.524 1.00 36.53 655 THR A C 1
ATOM 5117 O O . THR A 1 655 ? -13.871 62.322 23.329 1.00 36.53 655 THR A O 1
ATOM 5120 N N . ALA A 1 656 ? -14.242 62.734 21.231 1.00 34.69 656 ALA A N 1
ATOM 5121 C CA . ALA A 1 656 ? -14.652 63.295 19.930 1.00 34.69 656 ALA A CA 1
ATOM 5122 C C . ALA A 1 656 ? -14.071 62.410 18.774 1.00 34.69 656 ALA A C 1
ATOM 5124 O O . ALA A 1 656 ? -13.237 61.546 19.051 1.00 34.69 656 ALA A O 1
ATOM 5125 N N . PRO A 1 657 ? -14.438 62.628 17.488 1.00 54.44 657 PRO A N 1
ATOM 5126 C CA . PRO A 1 657 ? -13.929 61.900 16.311 1.00 54.44 657 PRO A CA 1
ATOM 5127 C C . PRO A 1 657 ? -12.945 62.724 15.437 1.00 54.44 657 PRO A C 1
ATOM 5129 O O . PRO A 1 657 ? -13.023 63.947 15.420 1.00 54.44 657 PRO A O 1
ATOM 5132 N N . LEU A 1 658 ? -12.083 62.070 14.639 1.00 41.31 658 LEU A N 1
ATOM 5133 C CA . LEU A 1 658 ? -11.215 62.674 13.591 1.00 41.31 658 LEU A CA 1
ATOM 5134 C C . LEU A 1 658 ? -11.059 61.658 12.431 1.00 41.31 658 LEU A C 1
ATOM 5136 O O . LEU A 1 658 ? -10.657 60.525 12.675 1.00 41.31 658 LEU A O 1
ATOM 5140 N N . GLN A 1 659 ? -11.638 61.865 11.239 1.00 33.94 659 GLN A N 1
ATOM 5141 C CA . GLN A 1 659 ? -11.183 62.634 10.054 1.00 33.94 659 GLN A CA 1
ATOM 5142 C C . GLN A 1 659 ? -9.909 62.126 9.330 1.00 33.94 659 GLN A C 1
ATOM 5144 O O . GLN A 1 659 ? -8.826 62.062 9.900 1.00 33.94 659 GLN A O 1
ATOM 5149 N N . GLN A 1 660 ? -10.074 61.831 8.027 1.00 36.28 660 GLN A N 1
ATOM 5150 C CA . GLN A 1 660 ? -9.030 61.777 6.976 1.00 36.28 660 GLN A CA 1
ATOM 5151 C C . GLN A 1 660 ? -8.511 63.209 6.659 1.00 36.28 660 GLN A C 1
ATOM 5153 O O . GLN A 1 660 ? -9.186 64.152 7.081 1.00 36.28 660 GLN A O 1
ATOM 5158 N N . PRO A 1 661 ? -7.411 63.435 5.885 1.00 50.56 661 PRO A N 1
ATOM 5159 C CA . PRO A 1 661 ? -7.493 63.392 4.406 1.00 50.56 661 PRO A CA 1
ATOM 5160 C C . PRO A 1 661 ? -6.184 63.105 3.599 1.00 50.56 661 PRO A C 1
ATOM 5162 O O . PRO A 1 661 ? -5.063 63.237 4.073 1.00 50.56 661 PRO A O 1
ATOM 5165 N N . SER A 1 662 ? -6.407 62.702 2.339 1.00 34.06 662 SER A N 1
ATOM 5166 C CA . SER A 1 662 ? -5.738 63.025 1.053 1.00 34.06 662 SER A CA 1
ATOM 5167 C C . SER A 1 662 ? -4.211 63.230 0.856 1.00 34.06 662 SER A C 1
ATOM 5169 O O . SER A 1 662 ? -3.587 64.108 1.437 1.00 34.06 662 SER A O 1
ATOM 5171 N N . SER A 1 663 ? -3.745 62.579 -0.228 1.00 35.66 663 SER A N 1
ATOM 5172 C CA . SER A 1 663 ? -2.900 63.073 -1.346 1.00 35.66 663 SER A CA 1
ATOM 5173 C C . SER A 1 663 ? -1.421 63.444 -1.140 1.00 35.66 663 SER A C 1
ATOM 5175 O O . SER A 1 663 ? -1.102 64.423 -0.481 1.00 35.66 663 SER A O 1
ATOM 5177 N N . SER A 1 664 ? -0.534 62.805 -1.916 1.00 34.34 664 SER A N 1
ATOM 5178 C CA . SER A 1 664 ? 0.344 63.521 -2.863 1.00 34.34 664 SER A CA 1
ATOM 5179 C C . SER A 1 664 ? 1.059 62.563 -3.828 1.00 34.34 664 SER A C 1
ATOM 5181 O O . SER A 1 664 ? 1.702 61.588 -3.453 1.00 34.34 664 SER A O 1
ATOM 5183 N N . SER A 1 665 ? 0.890 62.865 -5.109 1.00 38.31 665 SER A N 1
ATOM 5184 C CA . SER A 1 665 ? 1.624 62.387 -6.276 1.00 38.31 665 SER A CA 1
ATOM 5185 C C . SER A 1 665 ? 2.808 63.318 -6.559 1.00 38.31 665 SER A C 1
ATOM 5187 O O . SER A 1 665 ? 2.638 64.532 -6.460 1.00 38.31 665 SER A O 1
ATOM 5189 N N . GLY A 1 666 ? 3.954 62.799 -7.009 1.00 32.28 666 GLY A N 1
ATOM 5190 C CA . GLY A 1 666 ? 5.026 63.643 -7.556 1.00 32.28 666 GLY A CA 1
ATOM 5191 C C . GLY A 1 666 ? 6.323 62.889 -7.896 1.00 32.28 666 GLY A C 1
ATOM 5192 O O . GLY A 1 666 ? 6.825 62.189 -7.023 1.00 32.28 666 GLY A O 1
ATOM 5193 N N . PRO A 1 667 ? 6.868 63.005 -9.127 1.00 60.97 667 PRO A N 1
ATOM 5194 C CA . PRO A 1 667 ? 7.995 62.214 -9.631 1.00 60.97 667 PRO A CA 1
ATOM 5195 C C . PRO A 1 667 ? 9.342 62.952 -9.528 1.00 60.97 667 PRO A C 1
ATOM 5197 O O . PRO A 1 667 ? 9.380 64.180 -9.501 1.00 60.97 667 PRO A O 1
ATOM 5200 N N . SER A 1 668 ? 10.459 62.223 -9.606 1.00 34.47 668 SER A N 1
ATOM 5201 C CA . SER A 1 668 ? 11.756 62.823 -9.951 1.00 34.47 668 SER A CA 1
ATOM 5202 C C . SER A 1 668 ? 12.743 61.812 -10.545 1.00 34.47 668 SER A C 1
ATOM 5204 O O . SER A 1 668 ? 13.136 60.819 -9.937 1.00 34.47 668 SER A O 1
ATOM 5206 N N . GLN A 1 669 ? 13.132 62.107 -11.786 1.00 41.44 669 GLN A N 1
ATOM 5207 C CA . GLN A 1 669 ? 14.366 61.671 -12.433 1.00 41.44 669 GLN A CA 1
ATOM 5208 C C . GLN A 1 669 ? 15.582 62.248 -11.690 1.00 41.44 669 GLN A C 1
ATOM 5210 O O . GLN A 1 669 ? 15.506 63.391 -11.248 1.00 41.44 669 GLN A O 1
ATOM 5215 N N . GLN A 1 670 ? 16.707 61.519 -11.665 1.00 32.44 670 GLN A N 1
ATOM 5216 C CA . GLN A 1 670 ? 18.042 61.990 -12.098 1.00 32.44 670 GLN A CA 1
ATOM 5217 C C . GLN A 1 670 ? 19.146 60.956 -11.773 1.00 32.44 670 GLN A C 1
ATOM 5219 O O . GLN A 1 670 ? 19.354 60.566 -10.630 1.00 32.44 670 GLN A O 1
ATOM 5224 N N . SER A 1 671 ? 19.866 60.523 -12.814 1.00 36.56 671 SER A N 1
ATOM 5225 C CA . SER A 1 671 ? 21.280 60.073 -12.783 1.00 36.56 671 SER A CA 1
ATOM 5226 C C . SER A 1 671 ? 22.201 61.306 -12.533 1.00 36.56 671 SER A C 1
ATOM 5228 O O . SER A 1 671 ? 21.636 62.400 -12.569 1.00 36.56 671 SER A O 1
ATOM 5230 N N . PRO A 1 672 ? 23.558 61.261 -12.371 1.00 54.25 672 PRO A N 1
ATOM 5231 C CA . PRO A 1 672 ? 24.537 60.241 -12.808 1.00 54.25 672 PRO A CA 1
ATOM 5232 C C . PRO A 1 672 ? 25.785 60.037 -11.891 1.00 54.25 672 PRO A C 1
ATOM 5234 O O . PRO A 1 672 ? 25.910 60.639 -10.831 1.00 54.25 672 PRO A O 1
ATOM 5237 N N . SER A 1 673 ? 26.769 59.273 -12.407 1.00 32.50 673 SER A N 1
ATOM 5238 C CA . SER A 1 673 ? 28.204 59.241 -12.023 1.00 32.50 673 SER A CA 1
ATOM 5239 C C . SER A 1 673 ? 28.544 58.566 -10.685 1.00 32.50 673 SER A C 1
ATOM 5241 O O . SER A 1 673 ? 27.750 58.562 -9.763 1.00 32.50 673 SER A O 1
ATOM 5243 N N . SER A 1 674 ? 29.715 57.996 -10.420 1.00 35.19 674 SER A N 1
ATOM 5244 C CA . SER A 1 674 ? 30.867 57.463 -11.157 1.00 35.19 674 SER A CA 1
ATOM 5245 C C . SER A 1 674 ? 31.823 56.969 -10.061 1.00 35.19 674 SER A C 1
ATOM 5247 O O . SER A 1 674 ? 31.864 57.585 -8.999 1.00 35.19 674 SER A O 1
ATOM 5249 N N . SER A 1 675 ? 32.608 55.926 -10.328 1.00 34.44 675 SER A N 1
ATOM 5250 C CA . SER A 1 675 ? 33.980 55.699 -9.829 1.00 34.44 675 SER A CA 1
ATOM 5251 C C . SER A 1 675 ? 34.195 54.226 -9.506 1.00 34.44 675 SER A C 1
ATOM 5253 O O . SER A 1 675 ? 33.487 53.618 -8.706 1.00 34.44 675 SER A O 1
ATOM 5255 N N . GLY A 1 676 ? 35.168 53.646 -10.202 1.00 33.59 676 GLY A N 1
ATOM 5256 C CA . GLY A 1 676 ? 35.533 52.247 -10.081 1.00 33.59 676 GLY A CA 1
ATOM 5257 C C . GLY A 1 676 ? 36.521 51.978 -8.955 1.00 33.59 676 GLY A C 1
ATOM 5258 O O . GLY A 1 676 ? 37.149 52.889 -8.424 1.00 33.59 676 GLY A O 1
ATOM 5259 N N . ARG A 1 677 ? 36.751 50.690 -8.679 1.00 33.50 677 ARG A N 1
ATOM 5260 C CA . ARG A 1 677 ? 38.081 50.205 -8.297 1.00 33.50 677 ARG A CA 1
ATOM 5261 C C . ARG A 1 677 ? 38.214 48.682 -8.398 1.00 33.50 677 ARG A C 1
ATOM 5263 O O . ARG A 1 677 ? 37.497 47.942 -7.744 1.00 33.50 677 ARG A O 1
ATOM 5270 N N . LEU A 1 678 ? 39.200 48.298 -9.209 1.00 35.19 678 LEU A N 1
ATOM 5271 C CA . LEU A 1 678 ? 40.166 47.201 -9.076 1.00 35.19 678 LEU A CA 1
ATOM 5272 C C . LEU A 1 678 ? 39.710 45.741 -8.835 1.00 35.19 678 LEU A C 1
ATOM 5274 O O . LEU A 1 678 ? 39.348 45.332 -7.740 1.00 35.19 678 LEU A O 1
ATOM 5278 N N . THR A 1 679 ? 39.962 44.940 -9.880 1.00 34.59 679 THR A N 1
ATOM 5279 C CA . THR A 1 679 ? 40.771 43.699 -9.898 1.00 34.59 679 THR A CA 1
ATOM 5280 C C . THR A 1 679 ? 40.625 42.683 -8.759 1.00 34.59 679 THR A C 1
ATOM 5282 O O . THR A 1 679 ? 41.180 42.872 -7.678 1.00 34.59 679 THR A O 1
ATOM 5285 N N . ARG A 1 680 ? 40.158 41.476 -9.109 1.00 32.00 680 ARG A N 1
ATOM 5286 C CA . ARG A 1 680 ? 40.900 40.243 -8.787 1.00 32.00 680 ARG A CA 1
ATOM 5287 C C . ARG A 1 680 ? 40.532 39.102 -9.739 1.00 32.00 680 ARG A C 1
ATOM 5289 O O . ARG A 1 680 ? 39.492 38.468 -9.619 1.00 32.00 680 ARG A O 1
ATOM 5296 N N . THR A 1 681 ? 41.419 38.846 -10.691 1.00 37.59 681 THR A N 1
ATOM 5297 C CA . THR A 1 681 ? 41.515 37.583 -11.423 1.00 37.59 681 THR A CA 1
ATOM 5298 C C . THR A 1 681 ? 42.046 36.510 -10.479 1.00 37.59 681 THR A C 1
ATOM 5300 O O . THR A 1 681 ? 43.169 36.625 -9.988 1.00 37.59 681 THR A O 1
ATOM 5303 N N . THR A 1 682 ? 41.271 35.452 -10.252 1.00 37.50 682 THR A N 1
ATOM 5304 C CA . THR A 1 682 ? 41.770 34.209 -9.650 1.00 37.50 682 THR A CA 1
ATOM 5305 C C . THR A 1 682 ? 41.646 33.096 -10.673 1.00 37.50 682 THR A C 1
ATOM 5307 O O . THR A 1 682 ? 40.566 32.572 -10.930 1.00 37.50 682 THR A O 1
ATOM 5310 N N . ALA A 1 683 ? 42.787 32.774 -11.275 1.00 38.34 683 ALA A N 1
ATOM 5311 C CA . ALA A 1 683 ? 43.019 31.537 -11.990 1.00 38.34 683 ALA A CA 1
ATOM 5312 C C . ALA A 1 683 ? 43.007 30.365 -10.997 1.00 38.34 683 ALA A C 1
ATOM 5314 O O . ALA A 1 683 ? 43.676 30.421 -9.965 1.00 38.34 683 ALA A O 1
ATOM 5315 N N . ALA A 1 684 ? 42.296 29.288 -11.326 1.00 37.09 684 ALA A N 1
ATOM 5316 C CA . ALA A 1 684 ? 42.446 28.006 -10.648 1.00 37.09 684 ALA A CA 1
ATOM 5317 C C . ALA A 1 684 ? 42.199 26.839 -11.618 1.00 37.09 684 ALA A C 1
ATOM 5319 O O . ALA A 1 684 ? 41.098 26.325 -11.760 1.00 37.09 684 ALA A O 1
ATOM 5320 N N . ARG A 1 685 ? 43.301 26.432 -12.255 1.00 37.03 685 ARG A N 1
ATOM 5321 C CA . ARG A 1 685 ? 43.804 25.050 -12.277 1.00 37.03 685 ARG A CA 1
ATOM 5322 C C . ARG A 1 685 ? 42.863 23.970 -12.836 1.00 37.03 685 ARG A C 1
ATOM 5324 O O . ARG A 1 685 ? 42.244 23.211 -12.096 1.00 37.03 685 ARG A O 1
ATOM 5331 N N . GLN A 1 686 ? 42.932 23.796 -14.157 1.00 35.12 686 GLN A N 1
ATOM 5332 C CA . GLN A 1 686 ? 42.741 22.494 -14.799 1.00 35.12 686 GLN A CA 1
ATOM 5333 C C . GLN A 1 686 ? 43.702 21.466 -14.176 1.00 35.12 686 GLN A C 1
ATOM 5335 O O . GLN A 1 686 ? 44.918 21.668 -14.155 1.00 35.12 686 GLN A O 1
ATOM 5340 N N . ARG A 1 687 ? 43.161 20.352 -13.678 1.00 36.88 687 ARG A N 1
ATOM 5341 C CA . ARG A 1 687 ? 43.911 19.108 -13.484 1.00 36.88 687 ARG A CA 1
ATOM 5342 C C . ARG A 1 687 ? 43.450 18.118 -14.545 1.00 36.88 687 ARG A C 1
ATOM 5344 O O . ARG A 1 687 ? 42.352 17.582 -14.461 1.00 36.88 687 ARG A O 1
ATOM 5351 N N . HIS A 1 688 ? 44.318 17.893 -15.524 1.00 37.00 688 HIS A N 1
ATOM 5352 C CA . HIS A 1 688 ? 44.373 16.642 -16.262 1.00 37.00 688 HIS A CA 1
ATOM 5353 C C . HIS A 1 688 ? 44.740 15.517 -15.288 1.00 37.00 688 HIS A C 1
ATOM 5355 O O . HIS A 1 688 ? 45.768 15.595 -14.615 1.00 37.00 688 HIS A O 1
ATOM 5361 N N . SER A 1 689 ? 43.923 14.472 -15.226 1.00 37.94 689 SER A N 1
ATOM 5362 C CA . SER A 1 689 ? 44.353 13.151 -14.775 1.00 37.94 689 SER A CA 1
ATOM 5363 C C . SER A 1 689 ? 44.300 12.232 -15.984 1.00 37.94 689 SER A C 1
ATOM 5365 O O . SER A 1 689 ? 43.239 12.031 -16.575 1.00 37.94 689 SER A O 1
ATOM 5367 N N . GLY A 1 690 ? 45.487 11.785 -16.380 1.00 33.50 690 GLY A N 1
ATOM 5368 C CA . GLY A 1 690 ? 45.726 10.962 -17.544 1.00 33.50 690 GLY A CA 1
ATOM 5369 C C . GLY A 1 690 ? 45.187 9.545 -17.403 1.00 33.50 690 GLY A C 1
ATOM 5370 O O . GLY A 1 690 ? 45.095 8.977 -16.318 1.00 33.50 690 GLY A O 1
ATOM 5371 N N . SER A 1 691 ? 44.874 9.018 -18.579 1.00 39.25 691 SER A N 1
ATOM 5372 C CA . SER A 1 691 ? 44.869 7.610 -18.944 1.00 39.25 691 SER A CA 1
ATOM 5373 C C . SER A 1 691 ? 46.143 6.906 -18.466 1.00 39.25 691 SER A C 1
ATOM 5375 O O . SER A 1 691 ? 47.245 7.333 -18.816 1.00 39.25 691 SER A O 1
ATOM 5377 N N . ALA A 1 692 ? 45.979 5.789 -17.765 1.00 48.06 692 ALA A N 1
ATOM 5378 C CA . ALA A 1 692 ? 46.969 4.726 -17.704 1.00 48.06 692 ALA A CA 1
ATOM 5379 C C . ALA A 1 692 ? 46.276 3.419 -18.105 1.00 48.06 692 ALA A C 1
ATOM 5381 O O . ALA A 1 692 ? 45.337 2.972 -17.448 1.00 48.06 692 ALA A O 1
ATOM 5382 N N . ASN A 1 693 ? 46.735 2.881 -19.234 1.00 48.25 693 ASN A N 1
ATOM 5383 C CA . ASN A 1 693 ? 46.617 1.479 -19.609 1.00 48.25 693 ASN A CA 1
ATOM 5384 C C . ASN A 1 693 ? 47.188 0.599 -18.496 1.00 48.25 693 ASN A C 1
ATOM 5386 O O . ASN A 1 693 ? 48.256 0.929 -17.991 1.00 48.25 693 ASN A O 1
ATOM 5390 N N . GLU A 1 694 ? 46.551 -0.540 -18.228 1.00 47.16 694 GLU A N 1
ATOM 5391 C CA . GLU A 1 694 ? 47.228 -1.825 -18.011 1.00 47.16 694 GLU A CA 1
ATOM 5392 C C . GLU A 1 694 ? 46.194 -2.970 -18.000 1.00 47.16 694 GLU A C 1
ATOM 5394 O O . GLU A 1 694 ? 45.238 -2.926 -17.233 1.00 47.16 694 GLU A O 1
ATOM 5399 N N . HIS A 1 695 ? 46.433 -3.928 -18.908 1.00 47.25 695 HIS A N 1
ATOM 5400 C CA . HIS A 1 695 ? 45.949 -5.314 -19.049 1.00 47.25 695 HIS A CA 1
ATOM 5401 C C . HIS A 1 695 ? 44.464 -5.693 -18.929 1.00 47.25 695 HIS A C 1
ATOM 5403 O O . HIS A 1 695 ? 43.882 -5.644 -17.825 1.00 47.25 695 HIS A O 1
#

Mean predicted aligned error: 12.93 Å

Secondary structure (DSSP, 8-state):
-------HHHHHHHHTSTHHHHHHHHHHHHHHHHHHHHHHHHTT-HHHHHHHHHGGGTHHHHHHHHHTTHHHHHHHHTTS--S-HHHHHHHHHHHHHHHHHHHHHHHHHHHHHHHHHHHHHHHHHHHHHHHHHHHHHHHHHHT--PPPPPPP--TT-HHHHHHHHHHHHHHHHHHHHH--HHHHHHHHHTSSHHHHHHHHHHHHHIIIIIHHHHHHHHHHHT-TTTHHHHHHHHHT-HHHHHHHHHHHHHHHHHHHHHHHHHHHHHS--------------------------------PPPP--EEEEEEEEEEEPP-----HHHHHHHHHHHHS-HHHHHHHHHHHHHHHHHT---SHHHHHHHHHHHHHHHHS-S------TT-----TTS-SHHHHHHHHHHHHHHHHHHHHTTS-----HHHHHHHHHHHHHHHHHHHHHHHHHHHHHH-SS----HHHHHHHHHHIIIIIIITT-HHHHHHHHHHHHHHHHHHHHHHHHHHHHHHHHHHH-TT-B-------------TTS--B--HHHHHHHHHHHHHHHHHHHHHHHH-HHHHHHHHHHHHHHHHHHHHHHHHHH---SEEEEEEEEEE-TTSPEEEEEEEEEEEE----TTSSSSS------------------------------------------------------------

Foldseek 3Di:
DDPDPDDVVNVVVVCPFPCVVVVVVLVVVLVVLLVVLVCLLPVVCPPPVVVVVVCPPPCPVVVVVVVVPVPVVVVVCVPDPDPQVLLVVLLVVQLVCCPPLNPNVLVVLVVLLVVLLVQLVVLVVVLVVVLLVVVVVVCVVVVPDQQPQQDDCDPVCVVSNVSNRVSSNVRVVCSVVVDPSVQVLVLLCLVDLLSLLLQLQVLLQLLAVVLVVLQVLCVVLVRPPSLSLLVSCVSGNVLNSLSSVLSSSSSSVSVVVVVVVVVVVVPCDPPPPVVVPPPPPDDDDDDDDDDDDDDDPDDDPPDQDWDKDKDKDWFFDPPCPDDVLLVVLLVVCLVPPPLPVQVVLSVVLNVLSLVRDNGPVSVVSNSVSSSSNNSHDPPPPPPPPPPPPPDPDDPDPVPVVCVVVVVVCVVVCVVVVPQDSPDDLLNSLLVSLVSLLVSSVVSLVSLLVVVCVVCPPDPDDSVVSVVCSVVCSVVVNCPVGSSSVSSSSSQVSLLVSLLSSLSNVLSVLLLLLLVLDPQFPQPPVPPDDDDPDRSPRDGDGDPVSSVVSSVSSVVSVVLNVCCVNRHSSSSSSNSSSSVVVSVVVSVVSVVVVQPFVDKDWDWDFDADPVRRTITTIIIITTGRPPDPPPDPPPPDPDDDDDDDDDDDDDDDDDDDDDDDDDDDDDDDDDDDDDDDDDDDDDDDDDDDDDDDDDD

Nearest PDB structures (foldseek):
  3e23-assembly1_A  TM=4.258E-01  e=6.795E+00  Rhodopseudomonas palustris

Radius of gyration: 36.61 Å; Cα contacts (8 Å, |Δi|>4): 578; chains: 1; bounding box: 103×98×117 Å